Protein AF-A0A955QTG1-F1 (afdb_monomer)

Nearest PDB structures (foldseek):
  4x8p-assembly1_A  TM=8.724E-01  e=1.627E-12  Homo sapiens
  5f6l-assembly1_B  TM=7.809E-01  e=1.839E-12  Homo sapiens
  5f6k-assembly1_A  TM=7.771E-01  e=2.078E-12  Homo sapiens
  6kim-assembly1_A  TM=7.416E-01  e=1.559E-11  Plutella xylostella
  8x7s-assembly1_B  TM=4.959E-01  e=1.107E-03  Thermosynechococcus vestitus BP-1

Foldseek 3Di:
DLPPAFAEEEEEEDEDDVLLCLLQQAALQLQLFCLHLVPRPNQVNYEYEYEYAPVSVVVLPPFLSSVLVCVRHHYDYDYADDDDPPDDPQLSRLVSVLVSVVVCLVSQHKYFYDYSQKHKARNQRVLQSVLSVVVFQWEWEAAFEFACVQLVVVQSVQCVVDGNHHSHHQLLRSLVSRLVGGALLRVQQELQALHHDLQNQKHWYAFPPNQWIKIQHLQIDGRIHRSNPFPDQDSVCSNPHHCSFCRCCVGPNQDPSYHYAQESNSIDMYGHDHNPPDDQVADPCRRPRAPCCNPVQLNLLSNLVSLLCNLPDPRGDPNSNVSSLGIHMRGNDDDDPVRVVVRNVVVNVSSVSSPDDDDPSSVVSVVVVVCLCPDPDPPSLVSQFDDLVPAPPFADWDKHKDPDDAPWKFKHFRFRKFQFFKAKKKKFFQQFAVVNVFFQQFKKWFKFARSDGRRDAAQCEQGGWTATQQQFTHHVNDTDGKAHHHHHHGWMKMWMAGLHQQFIWIDIPQGTIPNADVLVRGDGPDGDHHSIITGMMMGGQHPVGITTMIMGQQPVRDPYDDRPRHHGSRPRDDDDDDDDPPVPPPPPDD

Radius of gyration: 27.48 Å; Cα contacts (8 Å, |Δi|>4): 1247; chains: 1; bounding box: 79×74×67 Å

Sequence (590 aa):
MVNSQNGFYFTVVFWGQEHREYFLRLLVPSLLSPGNLPSLENASASRFLICTTTKDWNALQADLDFLALQRIIKPVFLEIPMPAHSDNKYLAMSAGHKLATEKVFTDRACGVFLTPDLVVADGGVCTLQELALAGKVVVLCAAMRYTYEGAVPEIEALRPDGPGKPLVLSPRRLANIALRHMHVESLRYDWDAPWFAEMPFSSFLRAQGNQGILIHNFNWAPVFVDYAKLSEHRVDTFEHSTMDADYIYQNFGDCQDIHVIQDSDQFLLISFTKKEDLPGHLDKMALQPSWEKSWPLIGYYWKLHKLRWLLTSGSIDPLKRKLFRLPVRLHCGEISESEWRLLEKRAATIVTKALSRLTLLEWLCTRIVRFVQSSTMWPFSQLNQVDSRGGPSEASNQEIMNQAGVGTYRIWVMSPLLTSGKWYWEVFSSNVGTANGMVADTVSVGVIAHDHSIRREIGCMKNGWGWRCDGYKMNRGRRTSYGSPVHAEDELIMIAVDLDSGALWFGRNGDWFESSDPMHGKDPAFKGLPSSLYPAVSSKHGGQGTANLHIRVTSDSWTYKPPHGFRSLTEVVPGREPSVPISQVSAKVG

pLDDT: mean 88.12, std 14.41, range [28.31, 98.81]

Solvent-accessible surface area (backbone atoms only — not comparable to full-atom values): 31193 Å² total; per-residue (Å²): 129,66,67,98,69,60,16,50,33,39,33,36,50,51,66,59,69,68,41,50,48,28,27,48,69,34,25,47,22,11,37,53,7,72,32,12,57,74,54,48,89,52,34,89,62,19,36,34,40,38,25,24,27,71,72,56,56,61,62,41,74,81,34,51,35,49,53,48,47,53,75,64,36,48,70,40,88,39,83,43,80,82,77,57,93,88,51,60,65,60,46,57,48,14,50,35,49,44,58,51,50,53,51,31,44,76,68,36,17,29,36,27,59,50,56,28,52,22,38,43,21,39,31,34,46,45,44,53,51,54,43,40,66,72,56,39,42,31,35,30,37,76,59,63,48,20,23,31,90,61,36,48,63,55,54,56,67,68,34,82,82,44,83,51,43,51,34,73,34,49,28,33,60,50,33,48,46,46,72,74,24,52,18,78,73,47,62,19,20,32,69,85,42,38,25,57,45,83,73,48,53,39,40,30,46,74,41,77,94,73,36,26,35,43,35,29,44,53,42,42,40,56,55,32,35,42,31,62,78,49,92,64,86,71,61,70,47,32,80,81,39,43,72,56,60,52,38,59,41,75,59,50,50,81,50,86,43,53,41,69,60,42,40,26,83,63,50,36,67,50,39,53,39,52,83,84,71,56,60,92,82,60,55,96,62,55,79,49,70,40,67,61,40,51,37,74,68,46,8,52,36,38,53,40,49,35,43,23,49,54,68,71,35,91,87,53,51,74,45,43,60,57,52,36,74,49,67,26,40,42,39,43,57,94,73,55,69,72,55,51,51,54,52,50,54,53,49,51,51,52,53,51,54,40,70,47,79,89,45,72,66,42,51,50,40,45,49,50,49,53,49,39,73,68,35,83,50,84,71,42,32,67,76,62,49,70,61,88,88,67,55,44,92,63,34,61,64,45,78,47,59,49,76,53,61,74,77,35,32,37,45,47,66,54,23,45,80,39,64,59,52,37,36,34,38,38,39,30,23,73,62,32,10,55,86,60,68,59,38,16,79,29,32,22,40,41,36,29,32,77,87,45,62,52,64,36,54,49,3,51,42,82,47,17,43,18,41,29,37,61,13,28,32,24,42,57,58,44,77,40,86,50,63,67,49,39,59,49,60,54,54,36,36,39,40,41,37,30,33,76,78,11,34,33,38,54,27,46,78,85,44,49,34,85,82,26,35,78,61,80,68,38,70,50,79,40,73,79,47,70,43,56,35,26,47,30,40,17,32,25,12,30,96,88,49,52,48,47,36,41,39,31,29,44,76,90,65,53,89,60,85,67,50,76,83,43,37,37,51,60,71,69,79,82,78,82,79,80,80,77,63,81,89,69,66,88,81,80,81,128

Mean predicted aligned error: 14.72 Å

Secondary structure (DSSP, 8-state):
---TTPPEEEEEE--HHHHHHHIIIIIHHHHTSTTSGGG-TTTTT-EEEEEE-HHHHHHHTT-HHHHHHHTTSEEEEEE-PPPPTTS-HHHHHHHHHHHHHHHHHHTTPEEEEE-TTEEEPTTHHHHHHHHHHTT-SEEEEE--EEEHHHHHHHHHHT-TT-TTS-----HHHHHHHHHHSB-HHHHTTBTTSS---SS-SEEEEEPGGGSEEEEEES-EEEEEEEGGG-SS---THHHHS-TTTTHHHHHHTT-TTEEE--BTTT--EEEEE-TT---TT--TTTT---HHHHSHHHHHHHHHHHHHHHHHSTTS-HHHHHHTTS-EEEESS---HHHHHHHHHHHHHHHHHHHSPPPHHHHHHHHHHHHHHH--STTGGGGGSPPTT-S-SS---EEEE--S-TT-EEEEE-SSPB-SSEEEEEEEETT-SGGGSSSGGGEEEEEE-TTS-TTS-TTSSTTEEEEETTTEEEETTEEEE-S----STTPPEEEEEETTTTEEEEEETTEEGGG-BTTTTBS-SEES--S-BEEEEEEE-BTTB--EEEEE-STTT-SSPPPTT-B-TT-----S-PPPPGGGSTTS--

Structure (mmCIF, N/CA/C/O backbone):
data_AF-A0A955QTG1-F1
#
_entry.id   AF-A0A955QTG1-F1
#
loop_
_atom_site.group_PDB
_atom_site.id
_atom_site.type_symbol
_atom_site.label_atom_id
_atom_site.label_alt_id
_atom_site.label_comp_id
_atom_site.label_asym_id
_atom_site.label_entity_id
_atom_site.label_seq_id
_atom_site.pdbx_PDB_ins_code
_atom_site.Cartn_x
_atom_site.Cartn_y
_atom_site.Cartn_z
_atom_site.occupancy
_atom_site.B_iso_or_equiv
_atom_site.auth_seq_id
_atom_site.auth_comp_id
_atom_site.auth_asym_id
_atom_site.auth_atom_id
_atom_site.pdbx_PDB_model_num
ATOM 1 N N . MET A 1 1 ? -31.455 -5.105 16.614 1.00 32.28 1 MET A N 1
ATOM 2 C CA . MET A 1 1 ? -30.823 -4.027 17.398 1.00 32.28 1 MET A CA 1
ATOM 3 C C . MET A 1 1 ? -29.364 -4.402 17.565 1.00 32.28 1 MET A C 1
ATOM 5 O O . MET A 1 1 ? -29.102 -5.470 18.105 1.00 32.28 1 MET A O 1
ATOM 9 N N . VAL A 1 2 ? -28.433 -3.630 16.999 1.00 37.25 2 VAL A N 1
ATOM 10 C CA . VAL A 1 2 ? -27.012 -3.778 17.344 1.00 37.25 2 VAL A CA 1
ATOM 11 C C . VAL A 1 2 ? -26.909 -3.441 18.820 1.00 37.25 2 VAL A C 1
ATOM 13 O O . VAL A 1 2 ? -27.409 -2.404 19.249 1.00 37.25 2 VAL A O 1
ATOM 16 N N . ASN A 1 3 ? -26.386 -4.372 19.608 1.00 43.88 3 ASN A N 1
ATOM 17 C CA . ASN A 1 3 ? -26.284 -4.180 21.040 1.00 43.88 3 ASN A CA 1
ATOM 18 C C . ASN A 1 3 ? -25.216 -3.108 21.258 1.00 43.88 3 ASN A C 1
ATOM 20 O O . ASN A 1 3 ? -24.048 -3.339 20.951 1.00 43.88 3 ASN A O 1
ATOM 24 N N . SER A 1 4 ? -25.600 -1.957 21.800 1.00 45.69 4 SER A N 1
ATOM 25 C CA . SER A 1 4 ? -24.709 -0.870 22.222 1.00 45.69 4 SER A CA 1
ATOM 26 C C . SER A 1 4 ? -23.786 -1.272 23.390 1.00 45.69 4 SER A C 1
ATOM 28 O O . SER A 1 4 ? -23.405 -0.427 24.189 1.00 45.69 4 SER A O 1
ATOM 30 N N . GLN A 1 5 ? -23.470 -2.564 23.536 1.00 58.06 5 GLN A N 1
ATOM 31 C CA . GLN A 1 5 ? -22.731 -3.160 24.649 1.00 58.06 5 GLN A CA 1
ATOM 32 C C . GLN A 1 5 ? -21.438 -3.876 24.230 1.00 58.06 5 GLN A C 1
ATOM 34 O O . GLN A 1 5 ? -20.617 -4.161 25.100 1.00 58.06 5 GLN A O 1
ATOM 39 N N . ASN A 1 6 ? -21.224 -4.177 22.943 1.00 82.25 6 ASN A N 1
ATOM 40 C CA . ASN A 1 6 ? -20.000 -4.870 22.531 1.00 82.25 6 ASN A CA 1
ATOM 41 C C . ASN A 1 6 ? -18.815 -3.892 22.552 1.00 82.25 6 ASN A C 1
ATOM 43 O O . ASN A 1 6 ? -18.874 -2.813 21.961 1.00 82.25 6 ASN A O 1
ATOM 47 N N . GLY A 1 7 ? -17.743 -4.257 23.259 1.00 94.25 7 GLY A N 1
ATOM 48 C CA . GLY A 1 7 ? -16.534 -3.440 23.355 1.00 94.25 7 GLY A CA 1
ATOM 49 C C . GLY A 1 7 ? -15.761 -3.380 22.035 1.00 94.25 7 GLY A C 1
ATOM 50 O O . GLY A 1 7 ? -15.761 -4.343 21.268 1.00 94.25 7 GLY A O 1
ATOM 51 N N . PHE A 1 8 ? -15.064 -2.269 21.791 1.00 97.69 8 PHE A N 1
ATOM 52 C CA . PHE A 1 8 ? -14.148 -2.108 20.660 1.00 97.69 8 PHE A CA 1
ATOM 53 C C . PHE A 1 8 ? -12.742 -2.542 21.069 1.00 97.69 8 PHE A C 1
ATOM 55 O O . PHE A 1 8 ? -12.195 -2.094 22.078 1.00 97.69 8 PHE A O 1
ATOM 62 N N . TYR A 1 9 ? -12.168 -3.471 20.320 1.00 98.44 9 TYR A N 1
ATOM 63 C CA . TYR A 1 9 ? -10.853 -4.039 20.556 1.00 98.44 9 TYR A CA 1
ATOM 64 C C . TYR A 1 9 ? -9.922 -3.510 19.474 1.00 98.44 9 TYR A C 1
ATOM 66 O O . TYR A 1 9 ? -9.916 -4.001 18.347 1.00 98.44 9 TYR A O 1
ATOM 74 N N . PHE A 1 10 ? -9.157 -2.482 19.826 1.00 98.56 10 PHE A N 1
ATOM 75 C CA . PHE A 1 10 ? -8.132 -1.902 18.965 1.00 98.56 10 PHE A CA 1
ATOM 76 C C . PHE A 1 10 ? -6.914 -2.809 19.003 1.00 98.56 10 PHE A C 1
ATOM 78 O O . PHE A 1 10 ? -6.398 -3.083 20.082 1.00 98.56 10 PHE A O 1
ATOM 85 N N . THR A 1 11 ? -6.473 -3.307 17.857 1.00 98.38 11 THR A N 1
ATOM 86 C CA . THR A 1 11 ? -5.408 -4.307 17.785 1.00 98.38 11 THR A CA 1
ATOM 87 C C . THR A 1 11 ? -4.216 -3.752 17.032 1.00 98.38 11 THR A C 1
ATOM 89 O O . THR A 1 11 ? -4.387 -3.230 15.930 1.00 98.38 11 THR A O 1
ATOM 92 N N . VAL A 1 12 ? -3.019 -3.931 17.583 1.00 98.31 12 VAL A N 1
ATOM 93 C CA . VAL A 1 12 ? -1.758 -3.641 16.895 1.00 98.31 12 VAL A CA 1
ATOM 94 C C . VAL A 1 12 ? -0.793 -4.809 17.065 1.00 98.31 12 VAL A C 1
ATOM 96 O O . VAL A 1 12 ? -0.736 -5.425 18.133 1.00 98.31 12 VAL A O 1
ATOM 99 N N . VAL A 1 13 ? -0.031 -5.107 16.015 1.00 98.19 13 VAL A N 1
ATOM 100 C CA . VAL A 1 13 ? 1.033 -6.117 16.023 1.00 98.19 13 VAL A CA 1
ATOM 101 C C . VAL A 1 13 ? 2.349 -5.440 15.670 1.00 98.19 13 VAL A C 1
ATOM 103 O O . VAL A 1 13 ? 2.436 -4.786 14.633 1.00 98.19 13 VAL A O 1
ATOM 106 N N . PHE A 1 14 ? 3.370 -5.585 16.515 1.00 97.50 14 PHE A N 1
ATOM 107 C CA . PHE A 1 14 ? 4.702 -5.058 16.222 1.00 97.50 14 PHE A CA 1
ATOM 108 C C . PHE A 1 14 ? 5.804 -5.707 17.062 1.00 97.50 14 PHE A C 1
ATOM 110 O O . PHE A 1 14 ? 5.562 -6.211 18.158 1.00 97.50 14 PHE A O 1
ATOM 117 N N . TRP A 1 15 ? 7.043 -5.604 16.584 1.00 96.75 15 TRP A N 1
ATOM 118 C CA . TRP A 1 15 ? 8.245 -5.981 17.324 1.00 96.75 15 TRP A CA 1
ATOM 119 C C . TRP A 1 15 ? 9.416 -5.068 16.955 1.00 96.75 15 TRP A C 1
ATOM 121 O O . TRP A 1 15 ? 9.510 -4.548 15.837 1.00 96.75 15 TRP A O 1
ATOM 131 N N . GLY A 1 16 ? 10.332 -4.899 17.904 1.00 96.00 16 GLY A N 1
ATOM 132 C CA . GLY A 1 16 ? 11.529 -4.091 17.730 1.00 96.00 16 GLY A CA 1
ATOM 133 C C . GLY A 1 16 ? 11.314 -2.607 18.023 1.00 96.00 16 GLY A C 1
ATOM 134 O O . GLY A 1 16 ? 10.204 -2.073 17.995 1.00 96.00 16 GLY A O 1
ATOM 135 N N . GLN A 1 17 ? 12.430 -1.932 18.303 1.00 95.94 17 GLN A N 1
ATOM 136 C CA . GLN A 1 17 ? 12.439 -0.533 18.725 1.00 95.94 17 GLN A CA 1
ATOM 137 C C . GLN A 1 17 ? 11.809 0.404 17.691 1.00 95.94 17 GLN A C 1
ATOM 139 O O . GLN A 1 17 ?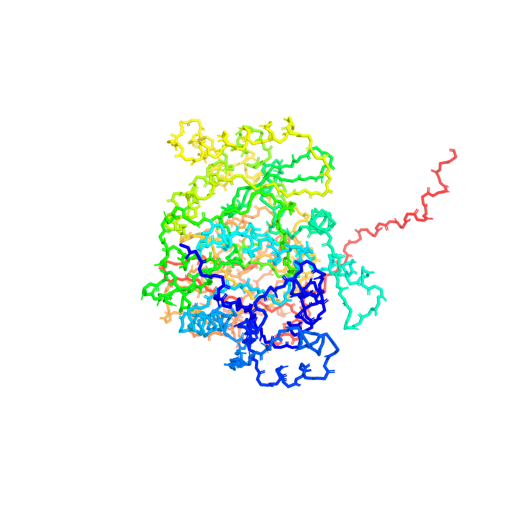 11.040 1.274 18.076 1.00 95.94 17 GLN A O 1
ATOM 144 N N . GLU A 1 18 ? 12.099 0.208 16.408 1.00 93.94 18 GLU A N 1
ATOM 145 C CA . GLU A 1 18 ? 11.588 1.058 15.330 1.00 93.94 18 GLU A CA 1
ATOM 146 C C . GLU A 1 18 ? 10.053 1.077 15.286 1.00 93.94 18 GLU A C 1
ATOM 148 O O . GLU A 1 18 ? 9.435 2.132 15.407 1.00 93.94 18 GLU A O 1
ATOM 153 N N . HIS A 1 19 ? 9.414 -0.093 15.217 1.00 95.94 19 HIS A N 1
ATOM 154 C CA . HIS A 1 19 ? 7.954 -0.165 15.194 1.00 95.94 19 HIS A CA 1
ATOM 155 C C . HIS A 1 19 ? 7.325 0.261 16.528 1.00 95.94 19 HIS A C 1
ATOM 157 O O . HIS A 1 19 ? 6.231 0.823 16.538 1.00 95.94 19 HIS A O 1
ATOM 163 N N . ARG A 1 20 ? 8.015 0.051 17.660 1.00 97.69 20 ARG A N 1
ATOM 164 C CA . ARG A 1 20 ? 7.587 0.609 18.951 1.00 97.69 20 ARG A CA 1
ATOM 165 C C . ARG A 1 20 ? 7.578 2.140 18.918 1.00 97.69 20 ARG A C 1
ATOM 167 O O . ARG A 1 20 ? 6.653 2.748 19.447 1.00 97.69 20 ARG A O 1
ATOM 174 N N . GLU A 1 21 ? 8.579 2.767 18.307 1.00 95.88 21 GLU A N 1
ATOM 175 C CA . GLU A 1 21 ? 8.632 4.224 18.157 1.00 95.88 21 GLU A CA 1
ATOM 176 C C . GLU A 1 21 ? 7.513 4.734 17.247 1.00 95.88 21 GLU A C 1
ATOM 178 O O . GLU A 1 21 ? 6.861 5.713 17.602 1.00 95.88 21 GLU A O 1
ATOM 183 N N . TYR A 1 22 ? 7.207 4.042 16.147 1.00 96.50 22 TYR A N 1
ATOM 184 C CA . TYR A 1 22 ? 6.050 4.379 15.310 1.00 96.50 22 TYR A CA 1
ATOM 185 C C . TYR A 1 22 ? 4.738 4.313 16.093 1.00 96.50 22 TYR A C 1
ATOM 187 O O . TYR A 1 22 ? 3.963 5.271 16.088 1.00 96.50 22 TYR A O 1
ATOM 195 N N . PHE A 1 23 ? 4.532 3.231 16.850 1.00 98.06 23 PHE A N 1
ATOM 196 C CA . PHE A 1 23 ? 3.359 3.071 17.703 1.00 98.06 23 PHE A CA 1
ATOM 197 C C . PHE A 1 23 ? 3.193 4.249 18.678 1.00 98.06 23 PHE A C 1
ATOM 199 O O . PHE A 1 23 ? 2.110 4.826 18.774 1.00 98.06 23 PHE A O 1
ATOM 206 N N . LEU A 1 24 ? 4.271 4.628 19.370 1.00 97.06 24 LEU A N 1
ATOM 207 C CA . LEU A 1 24 ? 4.259 5.678 20.390 1.00 97.06 24 LEU A CA 1
ATOM 208 C C . LEU A 1 24 ? 4.170 7.096 19.815 1.00 97.06 24 LEU A C 1
ATOM 210 O O . LEU A 1 24 ? 3.562 7.959 20.439 1.00 97.06 24 LEU A O 1
ATOM 214 N N . ARG A 1 25 ? 4.771 7.358 18.649 1.00 93.75 25 ARG A N 1
ATOM 215 C CA . ARG A 1 25 ? 4.891 8.718 18.091 1.00 93.75 25 ARG A CA 1
ATOM 216 C C . ARG A 1 25 ? 3.849 9.054 17.032 1.00 93.75 25 ARG A C 1
ATOM 218 O O . ARG A 1 25 ? 3.550 10.231 16.849 1.00 93.75 25 ARG A O 1
ATOM 225 N N . LEU A 1 26 ? 3.287 8.048 16.365 1.00 95.94 26 LEU A N 1
ATOM 226 C CA . LEU A 1 26 ? 2.335 8.221 15.265 1.00 95.94 26 LEU A CA 1
ATOM 227 C C . LEU A 1 26 ? 0.950 7.717 15.657 1.00 95.94 26 LEU A C 1
ATOM 229 O O . LEU A 1 26 ? 0.013 8.514 15.775 1.00 95.94 26 LEU A O 1
ATOM 233 N N . LEU A 1 27 ? 0.831 6.412 15.926 1.00 98.12 27 LEU A N 1
ATOM 234 C CA . LEU A 1 27 ? -0.473 5.795 16.138 1.00 98.12 27 LEU A CA 1
ATOM 235 C C . LEU A 1 27 ? -1.142 6.319 17.406 1.00 98.12 27 LEU A C 1
ATOM 237 O O . LEU A 1 27 ? -2.229 6.896 17.331 1.00 98.12 27 LEU A O 1
ATOM 241 N N . VAL A 1 28 ? -0.499 6.135 18.563 1.00 98.19 28 VAL A N 1
ATOM 242 C CA . VAL A 1 28 ? -1.081 6.509 19.857 1.00 98.19 28 VAL A CA 1
ATOM 243 C C . VAL A 1 28 ? -1.469 7.990 19.886 1.00 98.19 28 VAL A C 1
ATOM 245 O O . VAL A 1 28 ? -2.637 8.265 20.155 1.00 98.19 28 VAL A O 1
ATOM 248 N N . PRO A 1 29 ? -0.598 8.952 19.527 1.00 97.75 29 PRO A N 1
ATOM 249 C CA . PRO A 1 29 ? -0.954 10.366 19.565 1.00 97.75 29 PRO A CA 1
ATOM 250 C C . PRO A 1 29 ? -2.137 10.712 18.664 1.00 97.75 29 PRO A C 1
ATOM 252 O O . PRO A 1 29 ? -2.975 11.521 19.061 1.00 97.75 29 PRO A O 1
ATOM 255 N N . SER A 1 30 ? -2.245 10.091 17.484 1.00 98.12 30 SER A N 1
ATOM 256 C CA . SER A 1 30 ? -3.386 10.316 16.587 1.00 98.12 30 SER A CA 1
ATOM 257 C C . SER A 1 30 ? -4.702 9.809 17.191 1.00 98.12 30 SER A C 1
ATOM 259 O O . SER A 1 30 ? -5.728 10.494 17.136 1.00 98.12 30 SER A O 1
ATOM 261 N N . LEU A 1 31 ? -4.662 8.662 17.875 1.00 98.31 31 LEU A N 1
ATOM 262 C CA . LEU A 1 31 ? -5.808 8.076 18.570 1.00 98.31 31 LEU A CA 1
ATOM 263 C C . LEU A 1 31 ? -6.207 8.826 19.848 1.00 98.31 31 LEU A C 1
ATOM 265 O O . LEU A 1 31 ? -7.348 8.697 20.287 1.00 98.31 31 LEU A O 1
ATOM 269 N N . LEU A 1 32 ? -5.307 9.621 20.432 1.00 97.69 32 LEU A N 1
ATOM 270 C CA . LEU A 1 32 ? -5.613 10.503 21.564 1.00 97.69 32 LEU A CA 1
ATOM 271 C C . LEU A 1 32 ? -6.411 11.756 21.156 1.00 97.69 32 LEU A C 1
ATOM 273 O O . LEU A 1 32 ? -6.831 12.509 22.035 1.00 97.69 32 LEU A O 1
ATOM 277 N N . SER A 1 33 ? -6.614 12.006 19.857 1.00 97.38 33 SER A N 1
ATOM 278 C CA . SER A 1 33 ? -7.404 13.149 19.376 1.00 97.38 33 SER A CA 1
ATOM 279 C C . SER A 1 33 ? -8.856 13.100 19.871 1.00 97.38 33 SER A C 1
ATOM 281 O O . SER A 1 33 ? -9.385 12.003 20.044 1.00 97.38 33 SER A O 1
ATOM 283 N N . PRO A 1 34 ? -9.528 14.246 20.098 1.00 97.75 34 PRO A N 1
ATOM 284 C CA . PRO A 1 34 ? -10.836 14.288 20.759 1.00 97.75 34 PRO A CA 1
ATOM 285 C C . PRO A 1 34 ? -11.931 13.416 20.128 1.00 97.75 34 PRO A C 1
ATOM 287 O O . PRO A 1 34 ? -12.727 12.838 20.861 1.00 97.75 34 PRO A O 1
ATOM 290 N N . GLY A 1 35 ? -11.968 13.295 18.799 1.00 98.00 35 GLY A N 1
ATOM 291 C CA . GLY A 1 35 ? -12.927 12.463 18.067 1.00 98.00 35 GLY A CA 1
ATOM 292 C C . GLY A 1 35 ? -12.515 10.992 17.919 1.00 98.00 35 GLY A C 1
ATOM 293 O O . GLY A 1 35 ? -13.170 10.251 17.183 1.00 98.00 35 GLY A O 1
ATOM 294 N N . ASN A 1 36 ? -11.421 10.574 18.566 1.00 98.38 36 ASN A N 1
ATOM 295 C CA . ASN A 1 36 ? -10.899 9.210 18.527 1.00 98.38 36 ASN A CA 1
ATOM 296 C C . ASN A 1 36 ? -11.153 8.447 19.844 1.00 98.38 36 ASN A C 1
ATOM 298 O O . ASN A 1 36 ? -12.294 8.312 20.264 1.00 98.38 36 ASN A O 1
ATOM 302 N N . LEU A 1 37 ? -10.137 7.898 20.517 1.00 97.94 37 LEU A N 1
ATOM 303 C CA . LEU A 1 37 ? -10.363 7.120 21.747 1.00 97.94 37 LEU A CA 1
ATOM 304 C C . LEU A 1 37 ? -11.088 7.897 22.864 1.00 97.94 37 LEU A C 1
ATOM 306 O O . LEU A 1 37 ? -11.903 7.281 23.548 1.00 97.94 37 LEU A O 1
ATOM 310 N N . PRO A 1 38 ? -10.857 9.211 23.069 1.00 97.81 38 PRO A N 1
ATOM 311 C CA . PRO A 1 38 ? -11.630 9.999 24.027 1.00 97.81 38 PRO A CA 1
ATOM 312 C C . PRO A 1 38 ? -13.146 10.030 23.774 1.00 97.81 38 PRO A C 1
ATOM 314 O O . PRO A 1 38 ? -13.893 10.238 24.726 1.00 97.81 38 PRO A O 1
ATOM 317 N N . SER A 1 39 ? -13.609 9.830 22.534 1.00 97.12 39 SER A N 1
ATOM 318 C CA . SER A 1 39 ? -15.040 9.802 22.189 1.00 97.12 39 SER A CA 1
ATOM 319 C C . SER A 1 39 ? -15.665 8.404 22.268 1.00 97.12 39 SER A C 1
ATOM 321 O O . SER A 1 39 ? -16.834 8.225 21.924 1.00 97.12 39 SER A O 1
ATOM 323 N N . LEU A 1 40 ? -14.903 7.394 22.696 1.00 95.38 40 LEU A N 1
ATOM 324 C CA . LEU A 1 40 ? -15.363 6.012 22.777 1.00 95.38 40 LEU A CA 1
ATOM 325 C C . LEU A 1 40 ? -16.350 5.826 23.941 1.00 95.38 40 LEU A C 1
ATOM 327 O O . LEU A 1 40 ? -15.952 5.803 25.106 1.00 95.38 40 LEU A O 1
ATOM 331 N N . GLU A 1 41 ? -17.632 5.619 23.633 1.00 91.50 41 GLU A N 1
ATOM 332 C CA . GLU A 1 41 ? -18.703 5.551 24.642 1.00 91.50 41 GLU A CA 1
ATOM 333 C C . GLU A 1 41 ? -18.565 4.327 25.567 1.00 91.50 41 GLU A C 1
ATOM 335 O O . GLU A 1 41 ? -18.817 4.397 26.769 1.00 91.50 41 GLU A O 1
ATOM 340 N N . ASN A 1 42 ? -18.089 3.202 25.025 1.00 87.75 42 ASN A N 1
ATOM 341 C CA . ASN A 1 42 ? -17.974 1.921 25.730 1.00 87.75 42 ASN A CA 1
ATOM 342 C C . ASN A 1 42 ? -16.535 1.591 26.158 1.00 87.75 42 ASN A C 1
ATOM 344 O O . ASN A 1 42 ? -16.094 0.438 26.072 1.00 87.75 42 ASN A O 1
ATOM 348 N N . ALA A 1 43 ? -15.772 2.584 26.623 1.00 88.75 43 ALA A N 1
ATOM 349 C CA . ALA A 1 43 ? -14.364 2.413 27.000 1.00 88.75 43 ALA A CA 1
ATOM 350 C C . ALA A 1 43 ? -14.130 1.303 28.051 1.00 88.75 43 ALA A C 1
ATOM 352 O O . ALA A 1 43 ? -13.143 0.571 27.975 1.00 88.75 43 ALA A O 1
ATOM 353 N N . SER A 1 44 ? -15.063 1.101 28.990 1.00 90.88 44 SER A N 1
ATOM 354 C CA . SER A 1 44 ? -14.966 0.072 30.042 1.00 90.88 44 SER A CA 1
ATOM 355 C C . SER A 1 44 ? -15.044 -1.367 29.508 1.00 90.88 44 SER A C 1
ATOM 357 O O . SER A 1 44 ? -14.386 -2.267 30.046 1.00 90.88 44 SER A O 1
ATOM 359 N N . ALA A 1 45 ? -15.797 -1.592 28.428 1.00 94.38 45 ALA A N 1
ATOM 360 C CA . ALA A 1 45 ? -15.879 -2.869 27.719 1.00 94.38 45 ALA A CA 1
ATOM 361 C C . ALA A 1 45 ? -14.783 -3.017 26.650 1.00 94.38 45 ALA A C 1
ATOM 363 O O . ALA A 1 45 ? -14.464 -4.129 26.244 1.00 94.38 45 ALA A O 1
ATOM 364 N N . SER A 1 46 ? -14.183 -1.909 26.220 1.00 97.62 46 SER A N 1
ATOM 365 C CA . SER A 1 46 ? -13.205 -1.845 25.132 1.00 97.62 46 SER A CA 1
ATOM 366 C C . SER A 1 46 ? -11.779 -2.139 25.600 1.00 97.62 46 SER A C 1
ATOM 368 O O . SER A 1 46 ? -11.433 -1.958 26.771 1.00 97.62 46 SER A O 1
ATOM 370 N N . ARG A 1 47 ? -10.925 -2.623 24.697 1.00 98.31 47 ARG A N 1
ATOM 371 C CA . ARG A 1 47 ? -9.533 -2.998 24.998 1.00 98.31 47 ARG A CA 1
ATOM 372 C C . ARG A 1 47 ? -8.595 -2.514 23.904 1.00 98.31 47 ARG A C 1
ATOM 374 O O . ARG A 1 47 ? -8.988 -2.401 22.748 1.00 98.31 47 ARG A O 1
ATOM 381 N N . PHE A 1 48 ? -7.339 -2.292 24.268 1.00 98.69 48 PHE A N 1
ATOM 382 C CA . PHE A 1 48 ? -6.263 -2.095 23.304 1.00 98.69 48 PHE A CA 1
ATOM 383 C C . PHE A 1 48 ? -5.352 -3.326 23.322 1.00 98.69 48 PHE A C 1
ATOM 385 O O . PHE A 1 48 ? -4.521 -3.475 24.215 1.00 98.69 48 PHE A O 1
ATOM 392 N N . LEU A 1 49 ? -5.547 -4.251 22.388 1.00 98.81 49 LEU A N 1
ATOM 393 C CA . LEU A 1 49 ? -4.754 -5.470 22.272 1.00 98.81 49 LEU A CA 1
ATOM 394 C C . LEU A 1 49 ? -3.411 -5.153 21.603 1.00 98.81 49 LEU A C 1
ATOM 396 O O . LEU A 1 49 ? -3.366 -4.735 20.446 1.00 98.81 49 LEU A O 1
ATOM 400 N N . ILE A 1 50 ? -2.317 -5.372 22.325 1.00 98.75 50 ILE A N 1
ATOM 401 C CA . ILE A 1 50 ? -0.957 -5.122 21.846 1.00 98.75 50 ILE A CA 1
ATOM 402 C C . ILE A 1 50 ? -0.243 -6.462 21.729 1.00 98.75 50 ILE A C 1
ATOM 404 O O . ILE A 1 50 ? 0.157 -7.047 22.738 1.00 98.75 50 ILE A O 1
ATOM 408 N N . CYS A 1 51 ? -0.097 -6.936 20.492 1.00 98.62 51 CYS A N 1
ATOM 409 C CA . CYS A 1 51 ? 0.674 -8.130 20.172 1.00 98.62 51 CYS A CA 1
ATOM 410 C C . CYS A 1 51 ? 2.137 -7.739 19.974 1.00 98.62 51 CYS A C 1
ATOM 412 O O . CYS A 1 51 ? 2.487 -7.152 18.947 1.00 98.62 51 CYS A O 1
ATOM 414 N N . THR A 1 52 ? 2.982 -8.003 20.967 1.00 98.50 52 THR A N 1
ATOM 415 C CA . THR A 1 52 ? 4.384 -7.565 20.943 1.00 98.50 52 THR A CA 1
ATOM 416 C C . THR A 1 52 ? 5.292 -8.473 21.774 1.00 98.50 52 THR A C 1
ATOM 418 O O . THR A 1 52 ? 4.831 -9.441 22.375 1.00 98.50 52 THR A O 1
ATOM 421 N N . THR A 1 53 ? 6.595 -8.197 21.801 1.00 98.19 53 THR A N 1
ATOM 422 C CA . THR A 1 53 ? 7.542 -8.961 22.626 1.00 98.19 53 THR A CA 1
ATOM 423 C C . THR A 1 53 ? 7.495 -8.494 24.082 1.00 98.19 53 THR A C 1
ATOM 425 O O . THR A 1 53 ? 7.224 -7.324 24.355 1.00 98.19 53 THR A O 1
ATOM 428 N N . THR A 1 54 ? 7.854 -9.356 25.040 1.00 98.31 54 THR A N 1
ATOM 429 C CA . THR A 1 54 ? 7.989 -8.952 26.456 1.00 98.31 54 THR A CA 1
ATOM 430 C C . THR A 1 54 ? 8.959 -7.773 26.636 1.00 98.31 54 THR A C 1
ATOM 432 O O . THR A 1 54 ? 8.712 -6.867 27.434 1.00 98.31 54 THR A O 1
ATOM 435 N N . LYS A 1 55 ? 10.048 -7.732 25.855 1.00 97.81 55 LYS A N 1
ATOM 436 C CA . LYS A 1 55 ? 11.006 -6.615 25.861 1.00 97.81 55 LYS A CA 1
ATOM 437 C C . LYS A 1 55 ? 10.336 -5.304 25.452 1.00 97.81 55 LYS A C 1
ATOM 439 O O . LYS A 1 55 ? 10.520 -4.287 26.121 1.00 97.81 55 LYS A O 1
ATOM 444 N N . ASP A 1 56 ? 9.584 -5.323 24.357 1.00 98.19 56 ASP A N 1
ATOM 445 C CA . ASP A 1 56 ? 8.928 -4.126 23.847 1.00 98.19 56 ASP A CA 1
ATOM 446 C C . ASP A 1 56 ? 7.780 -3.681 24.755 1.00 98.19 56 ASP A C 1
ATOM 448 O O . ASP A 1 56 ? 7.703 -2.493 25.058 1.00 98.19 56 ASP A O 1
ATOM 452 N N . TRP A 1 57 ? 6.985 -4.617 25.282 1.00 98.50 57 TRP A N 1
ATOM 453 C CA . TRP A 1 57 ? 5.941 -4.348 26.273 1.00 98.50 57 TRP A CA 1
ATOM 454 C C . TRP A 1 57 ? 6.476 -3.638 27.520 1.00 98.50 57 TRP A C 1
ATOM 456 O O . TRP A 1 57 ? 5.906 -2.638 27.961 1.00 98.50 57 TRP A O 1
ATOM 466 N N . ASN A 1 58 ? 7.592 -4.119 28.074 1.00 98.38 58 ASN A N 1
ATOM 467 C CA . ASN A 1 58 ? 8.213 -3.509 29.249 1.00 98.38 58 ASN A CA 1
ATOM 468 C C . ASN A 1 58 ? 8.708 -2.086 28.960 1.00 98.38 58 ASN A C 1
ATOM 470 O O . ASN A 1 58 ? 8.585 -1.207 29.810 1.00 98.38 58 ASN A O 1
ATOM 474 N N . ALA A 1 59 ? 9.218 -1.837 27.751 1.00 97.69 59 ALA A N 1
ATOM 475 C CA . ALA A 1 59 ? 9.677 -0.511 27.347 1.00 97.69 59 ALA A CA 1
ATOM 476 C C . ALA A 1 59 ? 8.535 0.513 27.201 1.00 97.69 59 ALA A C 1
ATOM 478 O O . ALA A 1 59 ? 8.783 1.705 27.351 1.00 97.69 59 ALA A O 1
ATOM 479 N N . LEU A 1 60 ? 7.296 0.072 26.943 1.00 98.19 60 LEU A N 1
ATOM 480 C CA . LEU A 1 60 ? 6.136 0.968 26.862 1.00 98.19 60 LEU A CA 1
ATOM 481 C C . LEU A 1 60 ? 5.769 1.581 28.221 1.00 98.19 60 LEU A C 1
ATOM 483 O O . LEU A 1 60 ? 5.256 2.692 28.268 1.00 98.19 60 LEU A O 1
ATOM 487 N N . GLN A 1 61 ? 6.012 0.874 29.330 1.00 97.62 61 GLN A N 1
ATOM 488 C CA . GLN A 1 61 ? 5.393 1.192 30.628 1.00 97.62 61 GLN A CA 1
ATOM 489 C C . GLN A 1 61 ? 5.786 2.565 31.197 1.00 97.62 61 GLN A C 1
ATOM 491 O O . GLN A 1 61 ? 5.041 3.130 31.993 1.00 97.62 61 GLN A O 1
ATOM 496 N N . ALA A 1 62 ? 6.949 3.092 30.807 1.00 94.19 62 ALA A N 1
ATOM 497 C CA . ALA A 1 62 ? 7.444 4.395 31.251 1.00 94.19 62 ALA A CA 1
ATOM 498 C C . ALA A 1 62 ? 7.192 5.527 30.237 1.00 94.19 62 ALA A C 1
ATOM 500 O O . ALA A 1 62 ? 7.526 6.678 30.519 1.00 94.19 62 ALA A O 1
ATOM 501 N N . ASP A 1 63 ? 6.637 5.221 29.062 1.00 97.94 63 ASP A N 1
ATOM 502 C CA . ASP A 1 63 ? 6.454 6.198 27.994 1.00 97.94 63 ASP A CA 1
ATOM 503 C C . ASP A 1 63 ? 5.213 7.078 28.226 1.00 97.94 63 ASP A C 1
ATOM 505 O O . ASP A 1 63 ? 4.138 6.597 28.588 1.00 97.94 63 ASP A O 1
ATOM 509 N N . LEU A 1 64 ? 5.352 8.389 28.007 1.00 97.31 64 LEU A N 1
ATOM 510 C CA . LEU A 1 64 ? 4.288 9.362 28.269 1.00 97.31 64 LEU A CA 1
ATOM 511 C C . LEU A 1 64 ? 3.067 9.184 27.357 1.00 97.31 64 LEU A C 1
ATOM 513 O O . LEU A 1 64 ? 1.944 9.418 27.809 1.00 97.31 64 LEU A O 1
ATOM 517 N N . ASP A 1 65 ? 3.264 8.758 26.108 1.00 97.38 65 ASP A N 1
ATOM 518 C CA . ASP A 1 65 ? 2.174 8.489 25.172 1.00 97.38 65 ASP A CA 1
ATOM 519 C C . ASP A 1 65 ? 1.416 7.224 25.548 1.00 97.38 65 ASP A C 1
ATOM 521 O O . ASP A 1 65 ? 0.181 7.209 25.569 1.00 97.38 65 ASP A O 1
ATOM 525 N N . PHE A 1 66 ? 2.138 6.188 25.965 1.00 98.50 66 PHE A N 1
ATOM 526 C CA . PHE A 1 66 ? 1.507 4.972 26.461 1.00 98.50 66 PHE A CA 1
ATOM 527 C C . PHE A 1 66 ? 0.741 5.197 27.772 1.00 98.50 66 PHE A C 1
ATOM 529 O O . PHE A 1 66 ? -0.381 4.711 27.930 1.00 98.50 66 PHE A O 1
ATOM 536 N N . LEU A 1 67 ? 1.293 5.991 28.693 1.00 98.50 67 LEU A N 1
ATOM 537 C CA . LEU A 1 67 ? 0.603 6.387 29.923 1.00 98.50 67 LEU A CA 1
ATOM 538 C C . LEU A 1 67 ? -0.660 7.211 29.627 1.00 98.50 67 LEU A C 1
ATOM 540 O O . LEU A 1 67 ? -1.661 7.074 30.332 1.00 98.50 67 LEU A O 1
ATOM 544 N N . ALA A 1 68 ? -0.644 8.059 28.594 1.00 97.94 68 ALA A N 1
ATOM 545 C CA . ALA A 1 68 ? -1.830 8.790 28.153 1.00 97.94 68 ALA A CA 1
ATOM 546 C C . ALA A 1 68 ? -2.901 7.846 27.580 1.00 97.94 68 ALA A C 1
ATOM 548 O O . ALA A 1 68 ? -4.071 7.970 27.945 1.00 97.94 68 ALA A O 1
ATOM 549 N N . LEU A 1 69 ? -2.505 6.857 26.772 1.00 98.31 69 LEU A N 1
ATOM 550 C CA . LEU A 1 69 ? -3.397 5.811 26.262 1.00 98.31 69 LEU A CA 1
ATOM 551 C C . LEU A 1 69 ? -4.075 5.029 27.401 1.00 98.31 69 LEU A C 1
ATOM 553 O O . LEU A 1 69 ? -5.296 4.868 27.402 1.00 98.31 69 LEU A O 1
ATOM 557 N N . GLN A 1 70 ? -3.293 4.594 28.396 1.00 98.00 70 GLN A N 1
ATOM 558 C CA . GLN A 1 70 ? -3.761 3.813 29.550 1.00 98.00 70 GLN A CA 1
ATOM 559 C C . GLN A 1 70 ? -4.835 4.517 30.385 1.00 98.00 70 GLN A C 1
ATOM 561 O O . GLN A 1 70 ? -5.654 3.851 31.018 1.00 98.00 70 GLN A O 1
ATOM 566 N N . ARG A 1 71 ? -4.842 5.854 30.400 1.00 97.12 71 ARG A N 1
ATOM 567 C CA . ARG A 1 71 ? -5.866 6.638 31.107 1.00 97.12 71 ARG A CA 1
ATOM 568 C C . ARG A 1 71 ? -7.236 6.572 30.433 1.00 97.12 71 ARG A C 1
ATOM 570 O O . ARG A 1 71 ? -8.227 6.849 31.099 1.00 97.12 71 ARG A O 1
ATOM 577 N N . ILE A 1 72 ? -7.291 6.238 29.142 1.00 97.50 72 ILE A N 1
ATOM 578 C CA . ILE A 1 72 ? -8.523 6.237 28.341 1.00 97.50 72 ILE A CA 1
ATOM 579 C C . ILE A 1 72 ? -9.028 4.813 28.117 1.00 97.50 72 ILE A C 1
ATOM 581 O O . ILE A 1 72 ? -10.214 4.538 28.283 1.00 97.50 72 ILE A O 1
ATOM 585 N N . ILE A 1 73 ? -8.136 3.893 27.749 1.00 98.00 73 ILE A N 1
ATOM 586 C CA . ILE A 1 73 ? -8.493 2.518 27.395 1.00 98.00 73 ILE A CA 1
ATOM 587 C C . ILE A 1 73 ? -7.496 1.536 27.998 1.00 98.00 73 ILE A C 1
ATOM 589 O O . ILE A 1 73 ? -6.298 1.797 28.037 1.00 98.00 73 ILE A O 1
ATOM 593 N N . LYS A 1 74 ? -7.988 0.378 28.456 1.00 98.06 74 LYS A N 1
ATOM 594 C CA . LYS A 1 74 ? -7.154 -0.666 29.064 1.00 98.06 74 LYS A CA 1
ATOM 595 C C . LYS A 1 74 ? -6.325 -1.396 27.995 1.00 98.06 74 LYS A C 1
ATOM 597 O O . LYS A 1 74 ? -6.923 -2.126 27.193 1.00 98.06 74 LYS A O 1
ATOM 602 N N . PRO A 1 75 ? -4.981 -1.309 28.012 1.00 98.38 75 PRO A N 1
ATOM 603 C CA . PRO A 1 75 ? -4.151 -2.121 27.140 1.00 98.38 75 PRO A CA 1
ATOM 604 C C . PRO A 1 75 ? -4.069 -3.557 27.660 1.00 98.38 75 PRO A C 1
ATOM 606 O O . PRO A 1 75 ? -4.099 -3.806 28.868 1.00 98.38 75 PRO A O 1
ATOM 609 N N . VAL A 1 76 ? -3.964 -4.507 26.739 1.00 98.56 76 VAL A N 1
ATOM 610 C CA . VAL A 1 76 ? -3.822 -5.939 27.009 1.00 98.56 76 VAL A CA 1
ATOM 611 C C . VAL A 1 76 ? -2.610 -6.436 26.243 1.00 98.56 76 VAL A C 1
ATOM 613 O O . VAL A 1 76 ? -2.553 -6.312 25.021 1.00 98.56 76 VAL A O 1
ATOM 616 N N . PHE A 1 77 ? -1.655 -7.001 26.970 1.00 98.62 77 PHE A N 1
ATOM 617 C CA . PHE A 1 77 ? -0.477 -7.617 26.384 1.00 98.62 77 PHE A CA 1
ATOM 618 C C . PHE A 1 77 ? -0.817 -9.000 25.833 1.00 98.62 77 PHE A C 1
ATOM 620 O O . PHE A 1 77 ? -1.341 -9.843 26.562 1.00 98.62 77 PHE A O 1
ATOM 627 N N . LEU A 1 78 ? -0.507 -9.221 24.559 1.00 98.38 78 LEU A N 1
ATOM 628 C CA . LEU A 1 78 ? -0.510 -10.530 23.922 1.00 98.38 78 LEU A CA 1
ATOM 629 C C . LEU A 1 78 ? 0.924 -10.805 23.465 1.00 98.38 78 LEU A C 1
ATOM 631 O O . LEU A 1 78 ? 1.448 -10.124 22.585 1.00 98.38 78 LEU A O 1
ATOM 635 N N . GLU A 1 79 ? 1.595 -11.749 24.113 1.00 97.94 79 GLU A N 1
ATOM 636 C CA . GLU A 1 79 ? 2.997 -12.017 23.808 1.00 97.94 79 GLU A CA 1
ATOM 637 C C . GLU A 1 79 ? 3.140 -12.708 22.448 1.00 97.94 79 GLU A C 1
ATOM 639 O O . GLU A 1 79 ? 2.465 -13.699 22.167 1.00 97.94 79 GLU A O 1
ATOM 644 N N . ILE A 1 80 ? 4.053 -12.196 21.623 1.00 96.56 80 ILE A N 1
ATOM 645 C CA . ILE A 1 80 ? 4.543 -12.865 20.416 1.00 96.56 80 ILE A CA 1
ATOM 646 C C . ILE A 1 80 ? 6.060 -13.058 20.506 1.00 96.56 80 ILE A C 1
ATOM 648 O O . ILE A 1 80 ? 6.754 -12.229 21.111 1.00 96.56 80 ILE A O 1
ATOM 652 N N . PRO A 1 81 ? 6.605 -14.130 19.905 1.00 93.69 81 PRO A N 1
ATOM 653 C CA . PRO A 1 81 ? 8.046 -14.320 19.852 1.00 93.69 81 PRO A CA 1
ATOM 654 C C . PRO A 1 81 ? 8.703 -13.243 18.982 1.00 93.69 81 PRO A C 1
ATOM 656 O O . PRO A 1 81 ? 8.101 -12.733 18.037 1.00 93.69 81 PRO A O 1
ATOM 659 N N . MET A 1 82 ? 9.965 -12.926 19.280 1.00 93.50 82 MET A N 1
ATOM 660 C CA . MET A 1 82 ? 10.793 -12.121 18.383 1.00 93.50 82 MET A CA 1
ATOM 661 C C . MET A 1 82 ? 11.069 -12.935 17.107 1.00 93.50 82 MET A C 1
ATOM 663 O O . MET A 1 82 ? 11.671 -14.005 17.225 1.00 93.50 82 MET A O 1
ATOM 667 N N . PRO A 1 83 ? 10.672 -12.460 15.913 1.00 90.19 83 PRO A N 1
ATOM 668 C CA . PRO A 1 83 ? 10.939 -13.182 14.672 1.00 90.19 83 PRO A CA 1
ATOM 669 C C . PRO A 1 83 ? 12.438 -13.237 14.372 1.00 90.19 83 PRO A C 1
ATOM 671 O O . PRO A 1 83 ? 13.165 -12.268 14.620 1.00 90.19 83 PRO A O 1
ATOM 674 N N . ALA A 1 84 ? 12.903 -14.353 13.815 1.00 86.31 84 ALA A N 1
ATOM 675 C CA . ALA A 1 84 ? 14.260 -14.461 13.302 1.00 86.31 84 ALA A CA 1
ATOM 676 C C . ALA A 1 84 ? 14.413 -13.627 12.020 1.00 86.31 84 ALA A C 1
ATOM 678 O O . ALA A 1 84 ? 13.454 -13.393 11.287 1.00 86.31 84 ALA A O 1
ATOM 679 N N . HIS A 1 85 ? 15.640 -13.206 11.702 1.00 79.56 85 HIS A N 1
ATOM 680 C CA . HIS A 1 85 ? 15.908 -12.435 10.479 1.00 79.56 85 HIS A CA 1
ATOM 681 C C . HIS A 1 85 ? 15.542 -13.184 9.186 1.00 79.56 85 HIS A C 1
ATOM 683 O O . HIS A 1 85 ? 15.223 -12.544 8.189 1.00 79.56 85 HIS A O 1
ATOM 689 N N . SER A 1 86 ? 15.578 -14.518 9.208 1.00 82.00 86 SER A N 1
ATOM 690 C CA . SER A 1 86 ? 15.183 -15.388 8.096 1.00 82.00 86 SER A CA 1
ATOM 691 C C . SER A 1 86 ? 13.669 -15.550 7.942 1.00 82.00 86 SER A C 1
ATOM 693 O O . SER A 1 86 ? 13.218 -16.073 6.924 1.00 82.00 86 SER A O 1
ATOM 695 N N . ASP A 1 87 ? 12.880 -15.160 8.945 1.00 81.44 87 ASP A N 1
ATOM 696 C CA . ASP A 1 87 ? 11.440 -15.384 8.927 1.00 81.44 87 ASP A CA 1
ATOM 697 C C . ASP A 1 87 ? 10.753 -14.431 7.947 1.00 81.44 87 ASP A C 1
ATOM 699 O O . ASP A 1 87 ? 11.108 -13.257 7.798 1.00 81.44 87 ASP A O 1
ATOM 703 N N . ASN A 1 88 ? 9.686 -14.910 7.306 1.00 87.50 88 ASN A N 1
ATOM 704 C CA . ASN A 1 88 ? 8.832 -14.027 6.528 1.00 87.50 88 ASN A CA 1
ATOM 705 C C . ASN A 1 88 ? 8.100 -13.063 7.476 1.00 87.50 88 ASN A C 1
ATOM 707 O O . ASN A 1 88 ? 7.145 -13.447 8.158 1.00 87.50 88 ASN A O 1
ATOM 711 N N . LYS A 1 89 ? 8.510 -11.790 7.467 1.00 86.88 89 LYS A N 1
ATOM 712 C CA . LYS A 1 89 ? 7.935 -10.738 8.321 1.00 86.88 89 LYS A CA 1
ATOM 713 C C . LYS A 1 89 ? 6.407 -10.635 8.239 1.00 86.88 89 LYS A C 1
ATOM 715 O O . LYS A 1 89 ? 5.763 -10.342 9.241 1.00 86.88 89 LYS A O 1
ATOM 720 N N . TYR A 1 90 ? 5.804 -10.908 7.080 1.00 87.75 90 TYR A N 1
ATOM 721 C CA . TYR A 1 90 ? 4.350 -10.849 6.916 1.00 87.75 90 TYR A CA 1
ATOM 722 C C . TYR A 1 90 ? 3.636 -12.011 7.612 1.00 87.75 90 TYR A C 1
ATOM 724 O O . TYR A 1 90 ? 2.554 -11.811 8.163 1.00 87.75 90 TYR A O 1
ATOM 732 N N . LEU A 1 91 ? 4.238 -13.202 7.637 1.00 89.94 91 LEU A N 1
ATOM 733 C CA . LEU A 1 91 ? 3.689 -14.350 8.365 1.00 89.94 91 LEU A CA 1
ATOM 734 C C . LEU A 1 91 ? 3.870 -14.186 9.876 1.00 89.94 91 LEU A C 1
ATOM 736 O O . LEU A 1 91 ? 2.939 -14.456 10.628 1.00 89.94 91 LEU A O 1
ATOM 740 N N . ALA A 1 92 ? 5.005 -13.638 10.319 1.00 91.00 92 ALA A N 1
ATOM 741 C CA . ALA A 1 92 ? 5.203 -13.282 11.724 1.00 91.00 92 ALA A CA 1
ATOM 742 C C . ALA A 1 92 ? 4.148 -12.271 12.217 1.00 91.00 92 ALA A C 1
ATOM 744 O O . ALA A 1 92 ? 3.525 -12.465 13.261 1.00 91.00 92 ALA A O 1
ATOM 745 N N . MET A 1 93 ? 3.872 -11.229 11.426 1.00 93.62 93 MET A N 1
ATOM 746 C CA . MET A 1 93 ? 2.783 -10.285 11.700 1.00 93.62 93 MET A CA 1
ATOM 747 C C . MET A 1 93 ? 1.410 -10.978 11.706 1.00 93.62 93 MET A C 1
ATOM 749 O O . MET A 1 93 ? 0.571 -10.697 12.562 1.00 93.62 93 MET A O 1
ATOM 753 N N . SER A 1 94 ? 1.175 -11.901 10.773 1.00 94.75 94 SER A N 1
ATOM 754 C CA . SER A 1 94 ? -0.091 -12.636 10.665 1.00 94.75 94 SER A CA 1
ATOM 755 C C . SER A 1 94 ? -0.332 -13.574 11.848 1.00 94.75 94 SER A C 1
ATOM 757 O O . SER A 1 94 ? -1.471 -13.690 12.291 1.00 94.75 94 SER A O 1
ATOM 759 N N . ALA A 1 95 ? 0.718 -14.139 12.447 1.00 94.12 95 ALA A N 1
ATOM 760 C CA . ALA A 1 95 ? 0.609 -14.882 13.702 1.00 94.12 95 ALA A CA 1
ATOM 761 C C . ALA A 1 95 ? 0.095 -13.997 14.855 1.00 94.12 95 ALA A C 1
ATOM 763 O O . ALA A 1 95 ? -0.780 -14.412 15.613 1.00 94.12 95 ALA A O 1
ATOM 764 N N . GLY A 1 96 ? 0.562 -12.747 14.949 1.00 96.62 96 GLY A N 1
ATOM 765 C CA . GLY A 1 96 ? 0.017 -11.774 15.903 1.00 96.62 96 GLY A CA 1
ATOM 766 C C . GLY A 1 96 ? -1.441 -11.408 15.609 1.00 96.62 96 GLY A C 1
ATOM 767 O O . GLY A 1 96 ? -2.266 -11.362 16.520 1.00 96.62 96 GLY A O 1
ATOM 768 N N . HIS A 1 97 ? -1.797 -11.219 14.333 1.00 97.69 97 HIS A N 1
ATOM 769 C CA . HIS A 1 97 ? -3.189 -10.987 13.938 1.00 97.69 97 HIS A CA 1
ATOM 770 C C . HIS A 1 97 ? -4.099 -12.175 14.273 1.00 97.69 97 HIS A C 1
ATOM 772 O O . HIS A 1 97 ? -5.220 -11.960 14.732 1.00 97.69 97 HIS A O 1
ATOM 778 N N . LYS A 1 98 ? -3.625 -13.415 14.107 1.00 97.38 98 LYS A N 1
ATOM 779 C CA . LYS A 1 98 ? -4.350 -14.627 14.510 1.00 97.38 98 LYS A CA 1
ATOM 780 C C . LYS A 1 98 ? -4.690 -14.582 16.001 1.00 97.38 98 LYS A C 1
ATOM 782 O O . LYS A 1 98 ? -5.868 -14.592 16.342 1.00 97.38 98 LYS A O 1
ATOM 787 N N . LEU A 1 99 ? -3.695 -14.370 16.866 1.00 97.31 99 LEU A N 1
ATOM 788 C CA . LEU A 1 99 ? -3.902 -14.254 18.319 1.00 97.31 99 LEU A CA 1
ATOM 789 C C . LEU A 1 99 ? -4.884 -13.133 18.691 1.00 97.31 99 LEU A C 1
ATOM 791 O O . LEU A 1 99 ? -5.779 -13.323 19.518 1.00 97.31 99 LEU A O 1
ATOM 795 N N . ALA A 1 100 ? -4.734 -11.956 18.078 1.00 97.94 100 ALA A N 1
ATOM 796 C CA . ALA A 1 100 ? -5.622 -10.828 18.329 1.00 97.94 100 ALA A CA 1
ATOM 797 C C . ALA A 1 100 ? -7.064 -11.148 17.915 1.00 97.94 100 ALA A C 1
ATOM 799 O O . ALA A 1 100 ? -7.985 -10.981 18.711 1.00 97.94 100 ALA A O 1
ATOM 800 N N . THR A 1 101 ? -7.269 -11.629 16.687 1.00 97.81 101 THR A N 1
ATOM 801 C CA . THR A 1 101 ? -8.608 -11.924 16.155 1.00 97.81 101 THR A CA 1
ATOM 802 C C . THR A 1 101 ? -9.303 -13.046 16.918 1.00 97.81 101 THR A C 1
ATOM 804 O O . THR A 1 101 ? -10.488 -12.910 17.209 1.00 97.81 101 THR A O 1
ATOM 807 N N . GLU A 1 102 ? -8.587 -14.093 17.332 1.00 97.56 102 GLU A N 1
ATOM 808 C CA . GLU A 1 102 ? -9.127 -15.166 18.180 1.00 97.56 102 GLU A CA 1
ATOM 809 C C . GLU A 1 102 ? -9.612 -14.622 19.531 1.00 97.56 102 GLU A C 1
ATOM 811 O O . GLU A 1 102 ? -10.680 -15.010 20.021 1.00 97.56 102 GLU A O 1
ATOM 816 N N . LYS A 1 103 ? -8.879 -13.666 20.122 1.00 97.62 103 LYS A N 1
ATOM 817 C CA . LYS A 1 103 ? -9.303 -12.997 21.358 1.00 97.62 103 LYS A CA 1
ATOM 818 C C . LYS A 1 103 ? -10.565 -12.163 21.152 1.00 97.62 103 LYS A C 1
ATOM 820 O O . LYS A 1 103 ? -11.476 -12.240 21.975 1.00 97.62 103 LYS A O 1
ATOM 825 N N . VAL A 1 104 ? -10.624 -11.379 20.072 1.00 97.81 104 VAL A N 1
ATOM 826 C CA . VAL A 1 104 ? -11.806 -10.568 19.726 1.00 97.81 104 VAL A CA 1
ATOM 827 C C . VAL A 1 104 ? -13.020 -11.471 19.487 1.00 97.81 104 VAL A C 1
ATOM 829 O O . VAL A 1 104 ? -14.106 -11.185 19.992 1.00 97.81 104 VAL A O 1
ATOM 832 N N . PHE A 1 105 ? -12.831 -12.583 18.772 1.00 97.62 105 PHE A N 1
ATOM 833 C CA . PHE A 1 105 ? -13.876 -13.565 18.499 1.00 97.62 105 PHE A CA 1
ATOM 834 C C . PHE A 1 105 ? -14.408 -14.224 19.770 1.00 97.62 105 PHE A C 1
ATOM 836 O O . PHE A 1 105 ? -15.620 -14.241 19.994 1.00 97.62 105 PHE A O 1
ATOM 843 N N . THR A 1 106 ? -13.504 -14.707 20.625 1.00 96.94 106 THR A N 1
ATOM 844 C CA . THR A 1 106 ? -13.847 -15.342 21.907 1.00 96.94 106 THR A CA 1
ATOM 845 C C . THR A 1 106 ? -14.672 -14.406 22.787 1.00 96.94 106 THR A C 1
ATOM 847 O O . THR A 1 106 ? -15.667 -14.822 23.379 1.00 96.94 106 THR A O 1
ATOM 850 N N . ASP A 1 107 ? -14.302 -13.126 22.823 1.00 96.31 107 ASP A N 1
ATOM 851 C CA . ASP A 1 107 ? -14.980 -12.109 23.629 1.00 96.31 107 ASP A CA 1
ATOM 852 C C . ASP A 1 107 ? -16.237 -11.534 22.958 1.00 96.31 107 ASP A C 1
ATOM 854 O O . ASP A 1 107 ? -16.929 -10.721 23.570 1.00 96.31 107 ASP A O 1
ATOM 858 N N . ARG A 1 108 ? -16.543 -11.933 21.712 1.00 95.81 108 ARG A N 1
ATOM 859 C CA . ARG A 1 108 ? -17.651 -11.390 20.904 1.00 95.81 108 ARG A CA 1
ATOM 860 C C . ARG A 1 108 ? -17.591 -9.859 20.773 1.00 95.81 108 ARG A C 1
ATOM 862 O O . ARG A 1 108 ? -18.617 -9.182 20.796 1.00 95.81 108 ARG A O 1
ATOM 869 N N . ALA A 1 109 ? -16.380 -9.323 20.650 1.00 96.62 109 ALA A N 1
ATOM 870 C CA . ALA A 1 109 ? -16.108 -7.891 20.565 1.00 96.62 109 ALA A CA 1
ATOM 871 C C . ALA A 1 109 ? -16.071 -7.381 19.110 1.00 96.62 109 ALA A C 1
ATOM 873 O O . ALA A 1 109 ? -16.069 -8.153 18.148 1.00 96.62 109 ALA A O 1
ATOM 874 N N . CYS A 1 110 ? -16.012 -6.062 18.944 1.00 97.44 110 CYS A N 1
ATOM 875 C CA . CYS A 1 110 ? -15.765 -5.419 17.655 1.00 97.44 110 CYS A CA 1
ATOM 876 C C . CYS A 1 110 ? -14.257 -5.212 17.468 1.00 97.44 110 CYS A C 1
ATOM 878 O O . CYS A 1 110 ? -13.640 -4.512 18.263 1.00 97.44 110 CYS A O 1
ATOM 880 N N . GLY A 1 111 ? -13.641 -5.791 16.440 1.00 97.88 111 GLY A N 1
ATOM 881 C CA . GLY A 1 111 ? -12.210 -5.637 16.161 1.00 97.88 111 GLY A CA 1
ATOM 882 C C . GLY A 1 111 ? -11.909 -4.403 15.311 1.00 97.88 111 GLY A C 1
ATOM 883 O O . GLY A 1 111 ? -12.575 -4.188 14.302 1.00 97.88 111 GLY A O 1
ATOM 884 N N . VAL A 1 112 ? -10.892 -3.629 15.691 1.00 98.00 112 VAL A N 1
ATOM 885 C CA . VAL A 1 112 ? -10.353 -2.483 14.937 1.00 98.00 112 VAL A CA 1
ATOM 886 C C . VAL A 1 112 ? -8.869 -2.738 14.676 1.00 98.00 112 VAL A C 1
ATOM 888 O O . VAL A 1 112 ? -8.068 -2.724 15.611 1.00 98.00 112 VAL A O 1
ATOM 891 N N . PHE A 1 113 ? -8.498 -2.992 13.419 1.00 96.69 113 PHE A N 1
ATOM 892 C CA . PHE A 1 113 ? -7.156 -3.459 13.056 1.00 96.69 113 PHE A CA 1
ATOM 893 C C . PHE A 1 113 ? -6.265 -2.312 12.590 1.00 96.69 113 PHE A C 1
ATOM 895 O O . PHE A 1 113 ? -6.592 -1.600 11.641 1.00 96.69 113 PHE A O 1
ATOM 902 N N . LEU A 1 114 ? -5.142 -2.130 13.284 1.00 96.81 114 LEU A N 1
ATOM 903 C CA . LEU A 1 114 ? -4.226 -1.008 13.119 1.00 96.81 114 LEU A CA 1
ATOM 904 C C . LEU A 1 114 ? -2.780 -1.516 13.030 1.00 96.81 114 LEU A C 1
ATOM 906 O O . LEU A 1 114 ? -2.435 -2.572 13.560 1.00 96.81 114 LEU A O 1
ATOM 910 N N . THR A 1 115 ? -1.919 -0.737 12.385 1.00 95.12 115 THR A N 1
ATOM 911 C CA . THR A 1 115 ? -0.474 -0.970 12.281 1.00 95.12 115 THR A CA 1
ATOM 912 C C . THR A 1 115 ? 0.273 0.123 13.051 1.00 95.12 115 THR A C 1
ATOM 914 O O . THR A 1 115 ? -0.267 1.212 13.239 1.00 95.12 115 THR A O 1
ATOM 917 N N . PRO A 1 116 ? 1.483 -0.132 13.570 1.00 96.19 116 PRO A N 1
ATOM 918 C CA . PRO A 1 116 ? 2.194 0.853 14.391 1.00 96.19 116 PRO A CA 1
ATOM 919 C C . PRO A 1 116 ? 2.574 2.127 13.615 1.00 96.19 116 PRO A C 1
ATOM 921 O O . PRO A 1 116 ? 2.652 3.203 14.193 1.00 96.19 116 PRO A O 1
ATOM 924 N N . ASP A 1 117 ? 2.793 2.002 12.309 1.00 95.00 117 ASP A N 1
ATOM 925 C CA . ASP A 1 117 ? 3.262 3.007 11.350 1.00 95.00 117 ASP A CA 1
ATOM 926 C C . ASP A 1 117 ? 2.140 3.831 10.706 1.00 95.00 117 ASP A C 1
ATOM 928 O O . ASP A 1 117 ? 2.311 4.334 9.595 1.00 95.00 117 ASP A O 1
ATOM 932 N N . LEU A 1 118 ? 0.986 3.970 11.364 1.00 95.25 118 LEU A N 1
ATOM 933 C CA . LEU A 1 118 ? -0.149 4.713 10.819 1.00 95.25 118 LEU A CA 1
ATOM 934 C C . LEU A 1 118 ? -0.564 5.910 11.669 1.00 95.25 118 LEU A C 1
ATOM 936 O O . LEU A 1 118 ? -0.317 5.974 12.871 1.00 95.25 118 LEU A O 1
ATOM 940 N N . VAL A 1 119 ? -1.267 6.837 11.022 1.00 97.69 119 VAL A N 1
ATOM 941 C CA . VAL A 1 119 ? -1.990 7.948 11.652 1.00 97.69 119 VAL A CA 1
ATOM 942 C C . VAL A 1 119 ? -3.460 7.854 11.266 1.00 97.69 119 VAL A C 1
ATOM 944 O O . VAL A 1 119 ? -3.785 7.710 10.085 1.00 97.69 119 VAL A O 1
ATOM 947 N N . VAL A 1 120 ? -4.344 7.957 12.260 1.00 98.06 120 VAL A N 1
ATOM 948 C CA . VAL A 1 120 ? -5.798 8.058 12.067 1.00 98.06 120 VAL A CA 1
ATOM 949 C C . VAL A 1 120 ? -6.207 9.523 12.185 1.00 98.06 120 VAL A C 1
ATOM 951 O O . VAL A 1 120 ? -5.827 10.196 13.143 1.00 98.06 120 VAL A O 1
ATOM 954 N N . ALA A 1 121 ? -6.980 10.029 11.226 1.00 98.19 121 ALA A N 1
ATOM 955 C CA . ALA A 1 121 ? -7.552 11.369 11.322 1.00 98.19 121 ALA A CA 1
ATOM 956 C C . ALA A 1 121 ? -8.458 11.507 12.561 1.00 98.19 121 ALA A C 1
ATOM 958 O O . ALA A 1 121 ? -9.064 10.540 13.029 1.00 98.19 121 ALA A O 1
ATOM 959 N N . ASP A 1 122 ? -8.556 12.721 13.096 1.00 98.56 122 ASP A N 1
ATOM 960 C CA . ASP A 1 122 ? -9.493 13.039 14.171 1.00 98.56 122 ASP A CA 1
ATOM 961 C C . ASP A 1 122 ? -10.939 12.780 13.717 1.00 98.56 122 ASP A C 1
ATOM 963 O O . ASP A 1 122 ? -11.306 13.095 12.583 1.00 98.56 122 ASP A O 1
ATOM 967 N N . GLY A 1 123 ? -11.742 12.177 14.597 1.00 98.19 123 GLY A N 1
ATOM 968 C CA . GLY A 1 123 ? -13.110 11.734 14.295 1.00 98.19 123 GLY A CA 1
ATOM 969 C C . GLY A 1 123 ? -13.223 10.303 13.760 1.00 98.19 123 GLY A C 1
ATOM 970 O O . GLY A 1 123 ? -14.334 9.795 13.621 1.00 98.19 123 GLY A O 1
ATOM 971 N N . GLY A 1 124 ? -12.106 9.618 13.497 1.00 97.62 124 GLY A N 1
ATOM 972 C CA . GLY A 1 124 ? -12.114 8.261 12.957 1.00 97.62 124 GLY A CA 1
ATOM 973 C C . GLY A 1 124 ? -12.865 7.253 13.835 1.00 97.62 124 GLY A C 1
ATOM 974 O O . GLY A 1 124 ? -13.667 6.474 13.322 1.00 97.62 124 GLY A O 1
ATOM 975 N N . VAL A 1 125 ? -12.664 7.273 15.158 1.00 97.94 125 VAL A N 1
ATOM 976 C CA . VAL A 1 125 ? -13.378 6.350 16.068 1.00 97.94 125 VAL A CA 1
ATOM 977 C C . VAL A 1 125 ? -14.862 6.701 16.179 1.00 97.94 125 VAL A C 1
ATOM 979 O O . VAL A 1 125 ? -15.676 5.780 16.208 1.00 97.94 125 VAL A O 1
ATOM 982 N N . CYS A 1 126 ? -15.239 7.989 16.178 1.00 97.69 126 CYS A N 1
ATOM 983 C CA . CYS A 1 126 ? -16.649 8.397 16.083 1.00 97.69 126 CYS A CA 1
ATOM 984 C C . CYS A 1 126 ? -17.330 7.741 14.876 1.00 97.69 126 CYS A C 1
ATOM 986 O O . CYS A 1 126 ? -18.324 7.038 15.041 1.00 97.69 126 CYS A O 1
ATOM 988 N N . THR A 1 127 ? -16.735 7.872 13.688 1.00 98.12 127 THR A N 1
ATOM 989 C CA . THR A 1 127 ? -17.267 7.269 12.460 1.00 98.12 127 THR A CA 1
ATOM 990 C C . THR A 1 127 ? -17.423 5.751 12.577 1.00 98.12 127 THR A C 1
ATOM 992 O O . THR A 1 127 ? -18.436 5.194 12.153 1.00 98.12 127 THR A O 1
ATOM 995 N N . LEU A 1 128 ? -16.441 5.048 13.154 1.00 97.38 128 LEU A N 1
ATOM 996 C CA . LEU A 1 128 ? -16.538 3.594 13.326 1.00 97.38 128 LEU A CA 1
ATOM 997 C C . LEU A 1 128 ? -17.668 3.201 14.291 1.00 97.38 128 LEU A C 1
ATOM 999 O O . LEU A 1 128 ? -18.361 2.216 14.034 1.00 97.38 128 LEU A O 1
ATOM 1003 N N . GLN A 1 129 ? -17.895 3.971 15.362 1.00 96.31 129 GLN A N 1
ATOM 1004 C CA . GLN A 1 129 ? -19.024 3.757 16.276 1.00 96.31 129 GLN A CA 1
ATOM 1005 C C . GLN A 1 129 ? -20.369 3.978 15.573 1.00 96.31 129 GLN A C 1
ATOM 1007 O O . GLN A 1 129 ? -21.264 3.141 15.687 1.00 96.31 129 GLN A O 1
ATOM 1012 N N . GLU A 1 130 ? -20.500 5.051 14.794 1.00 96.81 130 GLU A N 1
ATOM 1013 C CA . GLU A 1 130 ? -21.709 5.345 14.015 1.00 96.81 130 GLU A CA 1
ATOM 1014 C C . GLU A 1 130 ? -22.027 4.229 13.012 1.00 96.81 130 GLU A C 1
ATOM 1016 O O . GLU A 1 130 ? -23.168 3.769 12.922 1.00 96.81 130 GLU A O 1
ATOM 1021 N N . LEU A 1 131 ? -21.015 3.737 12.291 1.00 97.38 131 LEU A N 1
ATOM 1022 C CA . LEU A 1 131 ? -21.174 2.638 11.338 1.00 97.38 131 LEU A CA 1
ATOM 1023 C C . LEU A 1 131 ? -21.533 1.317 12.030 1.00 97.38 131 LEU A C 1
ATOM 1025 O O . LEU A 1 131 ? -22.368 0.567 11.516 1.00 97.38 131 LEU A O 1
ATOM 1029 N N . ALA A 1 132 ? -20.960 1.048 13.205 1.00 95.56 132 ALA A N 1
ATOM 1030 C CA . ALA A 1 132 ? -21.331 -0.106 14.016 1.00 95.56 132 ALA A CA 1
ATOM 1031 C C . ALA A 1 132 ? -22.802 -0.022 14.457 1.00 95.56 132 ALA A C 1
ATOM 1033 O O . ALA A 1 132 ? -23.563 -0.970 14.256 1.00 95.56 132 ALA A O 1
ATOM 1034 N N . LEU A 1 133 ? -23.241 1.129 14.980 1.00 94.19 133 LEU A N 1
ATOM 1035 C CA . LEU A 1 133 ? -24.638 1.375 15.364 1.00 94.19 133 LEU A CA 1
ATOM 1036 C C . LEU A 1 133 ? -25.597 1.255 14.171 1.00 94.19 133 LEU A C 1
ATOM 1038 O O . LEU A 1 133 ? -26.709 0.743 14.320 1.00 94.19 133 LEU A O 1
ATOM 1042 N N . ALA A 1 134 ? -25.147 1.649 12.978 1.00 95.69 134 ALA A N 1
ATOM 1043 C CA . ALA A 1 134 ? -25.878 1.494 11.724 1.00 95.69 134 ALA A CA 1
ATOM 1044 C C . ALA A 1 134 ? -25.956 0.039 11.213 1.00 95.69 134 ALA A C 1
ATOM 1046 O O . ALA A 1 134 ? -26.517 -0.202 10.142 1.00 95.69 134 ALA A O 1
ATOM 1047 N N . GLY A 1 135 ? -25.419 -0.942 11.949 1.00 94.94 135 GLY A N 1
ATOM 1048 C CA . GLY A 1 135 ? -25.529 -2.360 11.605 1.00 94.94 135 GLY A CA 1
ATOM 1049 C C . GLY A 1 135 ? -24.447 -2.889 10.678 1.00 94.94 135 GLY A C 1
ATOM 1050 O O . GLY A 1 135 ? -24.574 -4.023 10.220 1.00 94.94 135 GLY A O 1
ATOM 1051 N N . LYS A 1 136 ? -23.395 -2.114 10.388 1.00 97.12 136 LYS A N 1
ATOM 1052 C CA . LYS A 1 136 ? -22.299 -2.603 9.544 1.00 97.12 136 LYS A CA 1
ATOM 1053 C C . LYS A 1 136 ? -21.518 -3.676 10.283 1.00 97.12 136 LYS A C 1
ATOM 1055 O O . LYS A 1 136 ? -21.204 -3.514 11.455 1.00 97.12 136 LYS A O 1
ATOM 1060 N N . VAL A 1 137 ? -21.219 -4.773 9.590 1.00 96.94 137 VAL A N 1
ATOM 1061 C CA . VAL A 1 137 ? -20.508 -5.926 10.172 1.00 96.94 137 VAL A CA 1
ATOM 1062 C C . VAL A 1 137 ? -19.022 -5.911 9.844 1.00 96.94 137 VAL A C 1
ATOM 1064 O O . VAL A 1 137 ? -18.221 -6.437 10.606 1.00 96.94 137 VAL A O 1
ATOM 1067 N N . VAL A 1 138 ? -18.648 -5.279 8.730 1.00 98.06 138 VAL A N 1
ATOM 1068 C CA . VAL A 1 138 ? -17.261 -5.008 8.346 1.00 98.06 138 VAL A CA 1
ATOM 1069 C C . VAL A 1 138 ? -17.206 -3.607 7.751 1.00 98.06 138 VAL A C 1
ATOM 1071 O O . VAL A 1 138 ? -18.057 -3.256 6.933 1.00 98.06 138 VAL A O 1
ATOM 1074 N N . VAL A 1 139 ? -16.197 -2.822 8.122 1.00 98.31 139 VAL A N 1
ATOM 1075 C CA . VAL A 1 139 ? -15.878 -1.547 7.469 1.00 98.31 139 VAL A CA 1
ATOM 1076 C C . VAL A 1 139 ? -14.491 -1.636 6.851 1.00 98.31 139 VAL A C 1
ATOM 1078 O O . VAL A 1 139 ? -13.526 -2.034 7.505 1.00 98.31 139 VAL A O 1
ATOM 1081 N N . LEU A 1 140 ? -14.404 -1.255 5.582 1.00 98.00 140 LEU A N 1
ATOM 1082 C CA . LEU A 1 140 ? -13.200 -1.289 4.769 1.00 98.00 140 LEU A CA 1
ATOM 1083 C C . LEU A 1 140 ? -12.789 0.128 4.367 1.00 98.00 140 LEU A C 1
ATOM 1085 O O . LEU A 1 140 ? -13.618 0.932 3.937 1.00 98.00 140 LEU A O 1
ATOM 1089 N N . CYS A 1 141 ? -11.492 0.406 4.453 1.00 96.19 141 CYS A N 1
ATOM 1090 C CA . CYS A 1 141 ? -10.875 1.639 3.976 1.00 96.19 141 CYS A CA 1
ATOM 1091 C C . CYS A 1 141 ? -9.876 1.323 2.851 1.00 96.19 141 CYS A C 1
ATOM 1093 O O . CYS A 1 141 ? -9.256 0.256 2.838 1.00 96.19 141 CYS A O 1
ATOM 1095 N N . ALA A 1 142 ? -9.724 2.230 1.884 1.00 95.50 142 ALA A N 1
ATOM 1096 C CA . ALA A 1 142 ? -8.748 2.067 0.812 1.00 95.50 142 ALA A CA 1
ATOM 1097 C C . ALA A 1 142 ? -7.319 2.196 1.365 1.00 95.50 142 ALA A C 1
ATOM 1099 O O . ALA A 1 142 ? -6.905 3.276 1.779 1.00 95.50 142 ALA A O 1
ATOM 1100 N N . ALA A 1 143 ? -6.550 1.107 1.328 1.00 90.38 143 ALA A N 1
ATOM 1101 C CA . ALA A 1 143 ? -5.159 1.117 1.758 1.00 90.38 143 ALA A CA 1
ATOM 1102 C C . ALA A 1 143 ? -4.244 1.559 0.607 1.00 90.38 143 ALA A C 1
ATOM 1104 O O . ALA A 1 143 ? -4.169 0.903 -0.436 1.00 90.38 143 ALA A O 1
ATOM 1105 N N . MET A 1 144 ? -3.534 2.668 0.809 1.00 91.94 144 MET A N 1
ATOM 1106 C CA . MET A 1 144 ? -2.435 3.128 -0.042 1.00 91.94 144 MET A CA 1
ATOM 1107 C C . MET A 1 144 ? -1.198 3.392 0.815 1.00 91.94 144 MET A C 1
ATOM 1109 O O . MET A 1 144 ? -1.314 3.622 2.016 1.00 91.94 144 MET A O 1
ATOM 1113 N N . ARG A 1 145 ? -0.017 3.385 0.191 1.00 90.75 145 ARG A N 1
ATOM 1114 C CA . ARG A 1 145 ? 1.262 3.600 0.881 1.00 90.75 145 ARG A CA 1
ATOM 1115 C C . ARG A 1 145 ? 1.803 5.006 0.673 1.00 90.75 145 ARG A C 1
ATOM 1117 O O . ARG A 1 145 ? 1.754 5.534 -0.446 1.00 90.75 145 ARG A O 1
ATOM 1124 N N . TYR A 1 146 ? 2.395 5.559 1.723 1.00 93.94 146 TYR A N 1
ATOM 1125 C CA . TYR A 1 146 ? 2.977 6.899 1.747 1.00 93.94 146 TYR A CA 1
ATOM 1126 C C . TYR A 1 146 ? 4.422 6.845 2.250 1.00 93.94 146 TYR A C 1
ATOM 1128 O O . TYR A 1 146 ? 4.788 5.933 2.985 1.00 93.94 146 TYR A O 1
ATOM 1136 N N . THR A 1 147 ? 5.271 7.773 1.812 1.00 92.62 147 THR A N 1
ATOM 1137 C CA . THR A 1 147 ? 6.703 7.771 2.151 1.00 92.62 147 THR A CA 1
ATOM 1138 C C . THR A 1 147 ? 6.946 8.266 3.568 1.00 92.62 147 THR A C 1
ATOM 1140 O O . THR A 1 147 ? 6.461 9.341 3.931 1.00 92.62 147 THR A O 1
ATOM 1143 N N . TYR A 1 148 ? 7.773 7.548 4.321 1.00 92.69 148 TYR A N 1
ATOM 1144 C CA . TYR A 1 148 ? 8.197 7.950 5.660 1.00 92.69 148 TYR A CA 1
ATOM 1145 C C . TYR A 1 148 ? 8.972 9.280 5.657 1.00 92.69 148 TYR A C 1
ATOM 1147 O O . TYR A 1 148 ? 8.620 10.210 6.378 1.00 92.69 148 TYR A O 1
ATOM 1155 N N . GLU A 1 149 ? 9.986 9.398 4.795 1.00 87.38 149 GLU A N 1
ATOM 1156 C CA . GLU A 1 149 ? 11.039 10.425 4.827 1.00 87.38 149 GLU A CA 1
ATOM 1157 C C . GLU A 1 149 ? 10.530 11.858 4.604 1.00 87.38 149 GLU A C 1
ATOM 1159 O O . GLU A 1 149 ? 11.218 12.817 4.949 1.00 87.38 149 GLU A O 1
ATOM 1164 N N . GLY A 1 150 ? 9.332 12.007 4.033 1.00 82.94 150 GLY A N 1
ATOM 1165 C CA . GLY A 1 150 ? 8.672 13.299 3.835 1.00 82.94 150 GLY A CA 1
ATOM 1166 C C . GLY A 1 150 ? 7.464 13.523 4.743 1.00 82.94 150 GLY A C 1
ATOM 1167 O O . GLY A 1 150 ? 7.290 14.620 5.269 1.00 82.94 150 GLY A O 1
ATOM 1168 N N . ALA A 1 151 ? 6.628 12.500 4.943 1.00 92.88 151 ALA A N 1
ATOM 1169 C CA . ALA A 1 151 ? 5.357 12.666 5.639 1.00 92.88 151 ALA A CA 1
ATOM 1170 C C . ALA A 1 151 ? 5.509 12.689 7.163 1.00 92.88 151 ALA A C 1
ATOM 1172 O O . ALA A 1 151 ? 4.890 13.522 7.823 1.00 92.88 151 ALA A O 1
ATOM 1173 N N . VAL A 1 152 ? 6.326 11.793 7.725 1.00 93.50 152 VAL A N 1
ATOM 1174 C CA . VAL A 1 152 ? 6.438 11.634 9.181 1.00 93.50 152 VAL A CA 1
ATOM 1175 C C . VAL A 1 152 ? 7.062 12.859 9.853 1.00 93.50 152 VAL A C 1
ATOM 1177 O O . VAL A 1 152 ? 6.435 13.369 10.780 1.00 93.50 152 VAL A O 1
ATOM 1180 N N . PRO A 1 153 ? 8.189 13.423 9.370 1.00 91.75 153 PRO A N 1
ATOM 1181 C CA . PRO A 1 153 ? 8.745 14.641 9.963 1.00 91.75 153 PRO A CA 1
ATOM 1182 C C . PRO A 1 153 ? 7.766 15.818 9.934 1.00 91.75 153 PRO A C 1
ATOM 1184 O O . PRO A 1 153 ? 7.701 16.605 10.877 1.00 91.75 153 PRO A O 1
ATOM 1187 N N . GLU A 1 154 ? 6.978 15.935 8.859 1.00 94.06 154 GLU A N 1
ATOM 1188 C CA . GLU A 1 154 ? 5.954 16.969 8.759 1.00 94.06 154 GLU A CA 1
ATOM 1189 C C . GLU A 1 154 ? 4.856 16.755 9.804 1.00 94.06 154 GLU A C 1
ATOM 1191 O O . GLU A 1 154 ? 4.487 17.704 10.483 1.00 94.06 154 GLU A O 1
ATOM 1196 N N . ILE A 1 155 ? 4.372 15.522 9.972 1.00 93.94 155 ILE A N 1
ATOM 1197 C CA . ILE A 1 155 ? 3.347 15.168 10.961 1.00 93.94 155 ILE A CA 1
ATOM 1198 C C . ILE A 1 155 ? 3.837 15.394 12.393 1.00 93.94 155 ILE A C 1
ATOM 1200 O O . ILE A 1 155 ? 3.114 15.990 13.191 1.00 93.94 155 ILE A O 1
ATOM 1204 N N . GLU A 1 156 ? 5.052 14.958 12.722 1.00 90.50 156 GLU A N 1
ATOM 1205 C CA . GLU A 1 156 ? 5.640 15.148 14.051 1.00 90.50 156 GLU A CA 1
ATOM 1206 C C . GLU A 1 156 ? 5.769 16.640 14.392 1.00 90.50 156 GLU A C 1
ATOM 1208 O O . GLU A 1 156 ? 5.468 17.049 15.515 1.00 90.50 156 GLU A O 1
ATOM 1213 N N . ALA A 1 157 ? 6.104 17.485 13.410 1.00 91.44 157 ALA A N 1
ATOM 1214 C CA . ALA A 1 157 ? 6.153 18.936 13.588 1.00 91.44 157 ALA A CA 1
ATOM 1215 C C . ALA A 1 157 ? 4.780 19.571 13.893 1.00 91.44 157 ALA A C 1
ATOM 1217 O O . ALA A 1 157 ? 4.719 20.682 14.421 1.00 91.44 157 ALA A O 1
ATOM 1218 N N . LEU A 1 158 ? 3.669 18.883 13.599 1.00 90.94 158 LEU A N 1
ATOM 1219 C CA . LEU A 1 158 ? 2.310 19.346 13.914 1.00 90.94 158 LEU A CA 1
ATOM 1220 C C . LEU A 1 158 ? 1.872 19.024 15.345 1.00 90.94 158 LEU A C 1
ATOM 1222 O O . LEU A 1 158 ? 0.732 19.316 15.711 1.00 90.94 158 LEU A O 1
ATOM 1226 N N . ARG A 1 159 ? 2.774 18.469 16.160 1.00 90.69 159 ARG A N 1
ATOM 1227 C CA . ARG A 1 159 ? 2.546 18.132 17.564 1.00 90.69 159 ARG A CA 1
ATOM 1228 C C . ARG A 1 159 ? 3.435 18.976 18.495 1.00 90.69 159 ARG A C 1
ATOM 1230 O O . ARG A 1 159 ? 4.336 18.442 19.143 1.00 90.69 159 ARG A O 1
ATOM 1237 N N . PRO A 1 160 ? 3.204 20.298 18.592 1.00 76.25 160 PRO A N 1
ATOM 1238 C CA . PRO A 1 160 ? 4.100 21.203 19.315 1.00 76.25 160 PRO A CA 1
ATOM 1239 C C . PRO A 1 160 ? 4.127 20.963 20.831 1.00 76.25 160 PRO A C 1
ATOM 1241 O O . PRO A 1 160 ? 5.131 21.256 21.472 1.00 76.25 160 PRO A O 1
ATOM 1244 N N . ASP A 1 161 ? 3.056 20.405 21.406 1.00 83.88 161 ASP A N 1
ATOM 1245 C CA . ASP A 1 161 ? 2.939 20.199 22.856 1.00 83.88 161 ASP A CA 1
ATOM 1246 C C . ASP A 1 161 ? 3.745 18.990 23.379 1.00 83.88 161 ASP A C 1
ATOM 1248 O O . ASP A 1 161 ? 3.801 18.759 24.589 1.00 83.88 161 ASP A O 1
ATOM 1252 N N . GLY A 1 162 ? 4.383 18.225 22.484 1.00 87.56 162 GLY A N 1
ATOM 1253 C CA . GLY A 1 162 ? 5.273 17.116 22.826 1.00 87.56 162 GLY A CA 1
ATOM 1254 C C . GLY A 1 162 ? 4.570 15.821 23.277 1.00 87.56 162 GLY A C 1
ATOM 1255 O O . GLY A 1 162 ? 3.365 15.654 23.071 1.00 87.56 162 GLY A O 1
ATOM 1256 N N . PRO A 1 163 ? 5.325 14.866 23.857 1.00 91.50 163 PRO A N 1
ATOM 1257 C CA . PRO A 1 163 ? 4.819 13.556 24.285 1.00 91.50 163 PRO A CA 1
ATOM 1258 C C . PRO A 1 163 ? 3.663 13.619 25.300 1.00 91.50 163 PRO A C 1
ATOM 1260 O O . PRO A 1 163 ? 3.580 14.530 26.124 1.00 91.50 163 PRO A O 1
ATOM 1263 N N . GLY A 1 164 ? 2.764 12.631 25.270 1.00 90.88 164 GLY A N 1
ATOM 1264 C CA . GLY A 1 164 ? 1.554 12.561 26.101 1.00 90.88 164 GLY A CA 1
ATOM 1265 C C . GLY A 1 164 ? 0.404 13.482 25.663 1.00 90.88 164 GLY A C 1
ATOM 1266 O O . GLY A 1 164 ? -0.637 13.518 26.324 1.00 90.88 164 GLY A O 1
ATOM 1267 N N . LYS A 1 165 ? 0.573 14.249 24.576 1.00 94.06 165 LYS A N 1
ATOM 1268 C CA . LYS A 1 165 ? -0.432 15.174 24.016 1.00 94.06 165 LYS A CA 1
ATOM 1269 C C . LYS A 1 165 ? -0.992 14.678 22.680 1.00 94.06 165 LYS A C 1
ATOM 1271 O O . LYS A 1 165 ? -0.256 14.046 21.930 1.00 94.06 165 LYS A O 1
ATOM 1276 N N . PRO A 1 166 ? -2.259 14.941 22.339 1.00 96.00 166 PRO A N 1
ATOM 1277 C CA . PRO A 1 166 ? -2.841 14.424 21.103 1.00 96.00 166 PRO A CA 1
ATOM 1278 C C . PRO A 1 166 ? -2.212 15.035 19.841 1.00 96.00 166 PRO A C 1
ATOM 1280 O O . PRO A 1 166 ? -1.823 16.201 19.828 1.00 96.00 166 PRO A O 1
ATOM 1283 N N . LEU A 1 167 ? -2.162 14.250 18.764 1.00 96.38 167 LEU A N 1
ATOM 1284 C CA . LEU A 1 167 ? -1.862 14.700 17.403 1.00 96.38 167 LEU A CA 1
ATOM 1285 C C . LEU A 1 167 ? -3.187 14.910 16.659 1.00 96.38 167 LEU A C 1
ATOM 1287 O O . LEU A 1 167 ? -3.707 13.989 16.035 1.00 96.38 167 LEU A O 1
ATOM 1291 N N . VAL A 1 168 ? -3.728 16.128 16.725 1.00 96.56 168 VAL A N 1
ATOM 1292 C CA . VAL A 1 168 ? -5.041 16.444 16.143 1.00 96.56 168 VAL A CA 1
ATOM 1293 C C . VAL A 1 168 ? -4.899 16.858 14.679 1.00 96.56 168 VAL A C 1
ATOM 1295 O O . VAL A 1 168 ? -4.467 17.970 14.363 1.00 96.56 168 VAL A O 1
ATOM 1298 N N . LEU A 1 169 ? -5.293 15.966 13.769 1.00 96.75 169 LEU A N 1
ATOM 1299 C CA . LEU A 1 169 ? -5.297 16.210 12.326 1.00 96.75 169 LEU A CA 1
ATOM 1300 C C . LEU A 1 169 ? -6.677 15.919 11.743 1.00 96.75 169 LEU A C 1
ATOM 1302 O O . LEU A 1 169 ? -7.145 14.787 11.800 1.00 96.75 169 LEU A O 1
ATOM 1306 N N . SER A 1 170 ? -7.303 16.922 11.126 1.00 97.38 170 SER A N 1
ATOM 1307 C CA . SER A 1 170 ? -8.528 16.694 10.357 1.00 97.38 170 SER A CA 1
ATOM 1308 C C . SER A 1 170 ? -8.251 15.808 9.135 1.00 97.38 170 SER A C 1
ATOM 1310 O O . SER A 1 170 ? -7.122 15.819 8.620 1.00 97.38 170 SER A O 1
ATOM 1312 N N . PRO A 1 171 ? -9.265 15.102 8.601 1.00 97.94 171 PRO A N 1
ATOM 1313 C CA . PRO A 1 171 ? -9.073 14.252 7.431 1.00 97.94 171 PRO A CA 1
ATOM 1314 C C . PRO A 1 171 ? -8.479 14.995 6.231 1.00 97.94 171 PRO A C 1
ATOM 1316 O O . PRO A 1 171 ? -7.513 14.523 5.638 1.00 97.94 171 PRO A O 1
ATOM 1319 N N . ARG A 1 172 ? -8.939 16.220 5.943 1.00 97.31 172 ARG A N 1
ATOM 1320 C CA . ARG A 1 172 ? -8.392 17.053 4.854 1.00 97.31 172 ARG A CA 1
ATOM 1321 C C . ARG A 1 172 ? -6.924 17.419 5.040 1.00 97.31 172 ARG A C 1
ATOM 1323 O O . ARG A 1 172 ? -6.156 17.427 4.077 1.00 97.31 172 ARG A O 1
ATOM 1330 N N . ARG A 1 173 ? -6.509 17.721 6.275 1.00 97.12 173 ARG A N 1
ATOM 1331 C CA . ARG A 1 173 ? -5.110 18.052 6.573 1.00 97.12 173 ARG A CA 1
ATOM 1332 C C . ARG A 1 173 ? -4.220 16.823 6.422 1.00 97.12 173 ARG A C 1
ATOM 1334 O O . ARG A 1 173 ? -3.151 16.928 5.827 1.00 97.12 173 ARG A O 1
ATOM 1341 N N . LEU A 1 174 ? -4.683 15.667 6.895 1.00 97.50 174 LEU A N 1
ATOM 1342 C CA . LEU A 1 174 ? -3.979 14.399 6.728 1.00 97.50 174 LEU A CA 1
ATOM 1343 C C . LEU A 1 174 ? -3.897 13.993 5.245 1.00 97.50 174 LEU A C 1
ATOM 1345 O O . LEU A 1 174 ? -2.819 13.649 4.762 1.00 97.50 174 LEU A O 1
ATOM 1349 N N . ALA A 1 175 ? -4.989 14.142 4.491 1.00 97.62 175 ALA A N 1
ATOM 1350 C CA . ALA A 1 175 ? -5.028 13.922 3.048 1.00 97.62 175 ALA A CA 1
ATOM 1351 C C . ALA A 1 175 ? -4.053 14.841 2.294 1.00 97.62 175 ALA A C 1
ATOM 1353 O O . ALA A 1 175 ? -3.399 14.397 1.355 1.00 97.62 175 ALA A O 1
ATOM 1354 N N . ASN A 1 176 ? -3.888 16.101 2.715 1.00 96.62 176 ASN A N 1
ATOM 1355 C CA . ASN A 1 176 ? -2.927 17.021 2.096 1.00 96.62 176 ASN A CA 1
ATOM 1356 C C . ASN A 1 176 ? -1.476 16.529 2.209 1.00 96.62 176 ASN A C 1
ATOM 1358 O O . ASN A 1 176 ? -0.679 16.689 1.283 1.00 96.62 176 ASN A O 1
ATOM 1362 N N . ILE A 1 177 ? -1.120 15.955 3.359 1.00 96.12 177 ILE A N 1
ATOM 1363 C CA . ILE A 1 177 ? 0.199 15.351 3.583 1.00 96.12 177 ILE A CA 1
ATOM 1364 C C . ILE A 1 177 ? 0.318 14.089 2.720 1.00 96.12 177 ILE A C 1
ATOM 1366 O O . ILE A 1 177 ? 1.271 13.945 1.956 1.00 96.12 177 ILE A O 1
ATOM 1370 N N . ALA A 1 178 ? -0.699 13.228 2.760 1.00 95.62 178 ALA A N 1
ATOM 1371 C CA . ALA A 1 178 ? -0.762 11.982 2.004 1.00 95.62 178 ALA A CA 1
ATOM 1372 C C . ALA A 1 178 ? -0.582 12.189 0.485 1.00 95.62 178 ALA A C 1
ATOM 1374 O O . ALA A 1 178 ? 0.235 11.525 -0.154 1.00 95.62 178 ALA A O 1
ATOM 1375 N N . LEU A 1 179 ? -1.297 13.153 -0.103 1.00 95.44 179 LEU A N 1
ATOM 1376 C CA . LEU A 1 179 ? -1.265 13.426 -1.542 1.00 95.44 179 LEU A CA 1
ATOM 1377 C C . LEU A 1 179 ? 0.096 13.947 -2.032 1.00 95.44 179 LEU A C 1
ATOM 1379 O O . LEU A 1 179 ? 0.458 13.693 -3.184 1.00 95.44 179 LEU A O 1
ATOM 1383 N N . ARG A 1 180 ? 0.858 14.647 -1.180 1.00 93.81 180 ARG A N 1
ATOM 1384 C CA . ARG A 1 180 ? 2.210 15.137 -1.503 1.00 93.81 180 ARG A CA 1
ATOM 1385 C C . ARG A 1 180 ? 3.293 14.075 -1.343 1.00 93.81 180 ARG A C 1
ATOM 1387 O O . ARG A 1 180 ? 4.299 14.139 -2.041 1.00 93.81 180 ARG A O 1
ATOM 1394 N N . HIS A 1 181 ? 3.070 13.100 -0.466 1.00 94.38 181 HIS A N 1
ATOM 1395 C CA . HIS A 1 181 ? 4.074 12.121 -0.043 1.00 94.38 181 HIS A CA 1
ATOM 1396 C C . HIS A 1 181 ? 3.663 10.682 -0.391 1.00 94.38 181 HIS A C 1
ATOM 1398 O O . HIS A 1 181 ? 3.806 9.762 0.411 1.00 94.38 181 HIS A O 1
ATOM 1404 N N . MET A 1 182 ? 3.119 10.462 -1.592 1.00 93.75 182 MET A N 1
ATOM 1405 C CA . MET A 1 182 ? 2.777 9.115 -2.063 1.00 93.75 182 MET A CA 1
ATOM 1406 C C . MET A 1 182 ? 4.031 8.260 -2.267 1.00 93.75 182 MET A C 1
ATOM 1408 O O . MET A 1 182 ? 4.987 8.683 -2.917 1.00 93.75 182 MET A O 1
ATOM 1412 N N . HIS A 1 183 ? 3.993 7.018 -1.781 1.00 92.31 183 HIS A N 1
ATOM 1413 C CA . HIS A 1 183 ? 5.058 6.051 -2.031 1.00 92.31 183 HIS A CA 1
ATOM 1414 C C . HIS A 1 183 ? 5.185 5.746 -3.530 1.00 92.31 183 HIS A C 1
ATOM 1416 O O . HIS A 1 183 ? 4.201 5.800 -4.275 1.00 92.31 183 HIS A O 1
ATOM 1422 N N . VAL A 1 184 ? 6.390 5.369 -3.972 1.00 89.44 184 VAL A N 1
ATOM 1423 C CA . VAL A 1 184 ? 6.675 5.004 -5.372 1.00 89.44 184 VAL A CA 1
ATOM 1424 C C . VAL A 1 184 ? 5.731 3.915 -5.883 1.00 89.44 184 VAL A C 1
ATOM 1426 O O . VAL A 1 184 ? 5.329 3.939 -7.039 1.00 89.44 184 VAL A O 1
ATOM 1429 N N . GLU A 1 185 ? 5.314 2.997 -5.014 1.00 88.38 185 GLU A N 1
ATOM 1430 C CA . GLU A 1 185 ? 4.297 1.997 -5.331 1.00 88.38 185 GLU A CA 1
ATOM 1431 C C . GLU A 1 185 ? 2.939 2.630 -5.653 1.00 88.38 185 GLU A C 1
ATOM 1433 O O . GLU A 1 185 ? 2.377 2.353 -6.712 1.00 88.38 185 GLU A O 1
ATOM 1438 N N . SER A 1 186 ? 2.452 3.524 -4.788 1.00 92.75 186 SER A N 1
ATOM 1439 C CA . SER A 1 186 ? 1.174 4.216 -4.962 1.00 92.75 186 SE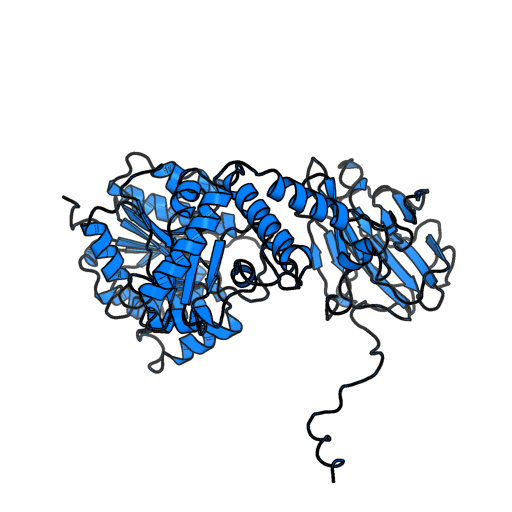R A CA 1
ATOM 1440 C C . SER A 1 186 ? 1.167 5.078 -6.223 1.00 92.75 186 SER A C 1
ATOM 1442 O O . SER A 1 186 ? 0.217 5.024 -6.997 1.00 92.75 186 SER A O 1
ATOM 1444 N N . LEU A 1 187 ? 2.253 5.806 -6.505 1.00 93.38 187 LEU A N 1
ATOM 1445 C CA . LEU A 1 187 ? 2.381 6.665 -7.693 1.00 93.38 187 LEU A CA 1
ATOM 1446 C C . LEU A 1 187 ? 2.226 5.916 -9.028 1.00 93.38 187 LEU A C 1
ATOM 1448 O O . LEU A 1 187 ? 1.902 6.532 -10.045 1.00 93.38 187 LEU A O 1
ATOM 1452 N N . ARG A 1 188 ? 2.433 4.594 -9.051 1.00 92.19 188 ARG A N 1
ATOM 1453 C CA . ARG A 1 188 ? 2.260 3.760 -10.254 1.00 92.19 188 ARG A CA 1
ATOM 1454 C C . ARG A 1 188 ? 0.814 3.412 -10.559 1.00 92.19 188 ARG A C 1
ATOM 1456 O O . ARG A 1 188 ? 0.549 2.851 -11.621 1.00 92.19 188 ARG A O 1
ATOM 1463 N N . TYR A 1 189 ? -0.093 3.692 -9.636 1.00 94.81 189 TYR A N 1
ATOM 1464 C CA . TYR A 1 189 ? -1.521 3.471 -9.812 1.00 94.81 189 TYR A CA 1
ATOM 1465 C C . TYR A 1 189 ? -2.213 4.666 -10.481 1.00 94.81 189 TYR A C 1
ATOM 1467 O O . TYR A 1 189 ? -3.405 4.599 -10.769 1.00 94.81 189 TYR A O 1
ATOM 1475 N N . ASP A 1 190 ? -1.472 5.733 -10.788 1.00 95.75 190 ASP A N 1
ATOM 1476 C CA . ASP A 1 190 ? -1.970 6.869 -11.556 1.00 95.75 190 ASP A CA 1
ATOM 1477 C C . ASP A 1 190 ? -2.290 6.452 -12.998 1.00 95.75 190 ASP A C 1
ATOM 1479 O O . ASP A 1 190 ? -1.404 6.095 -13.782 1.00 95.75 190 ASP A O 1
ATOM 1483 N N . TRP A 1 191 ? -3.571 6.490 -13.362 1.00 96.19 191 TRP A N 1
ATOM 1484 C CA . TRP A 1 191 ? -4.021 6.076 -14.686 1.00 96.19 191 TRP A CA 1
ATOM 1485 C C . TRP A 1 191 ? -3.488 6.980 -15.804 1.00 96.19 191 TRP A C 1
ATOM 1487 O O . TRP A 1 191 ? -3.262 6.496 -16.916 1.00 96.19 191 TRP A O 1
ATOM 1497 N N . ASP A 1 192 ? -3.262 8.266 -15.534 1.00 93.69 192 ASP A N 1
ATOM 1498 C CA . ASP A 1 192 ? -2.842 9.253 -16.537 1.00 93.69 192 ASP A CA 1
ATOM 1499 C C . ASP A 1 192 ? -1.322 9.414 -16.631 1.00 93.69 192 ASP A C 1
ATOM 1501 O O . ASP A 1 192 ? -0.818 10.019 -17.579 1.00 93.69 192 ASP A O 1
ATOM 1505 N N . ALA A 1 193 ? -0.573 8.806 -15.714 1.00 93.12 193 ALA A N 1
ATOM 1506 C CA . ALA A 1 193 ? 0.879 8.846 -15.742 1.00 93.12 193 ALA A CA 1
ATOM 1507 C C . ALA A 1 193 ? 1.484 8.076 -16.939 1.00 93.12 193 ALA A C 1
ATOM 1509 O O . ALA A 1 193 ? 0.900 7.108 -17.437 1.00 93.12 193 ALA A O 1
ATOM 1510 N N . PRO A 1 194 ? 2.699 8.435 -17.396 1.00 89.69 194 PRO A N 1
ATOM 1511 C CA . PRO A 1 194 ? 3.415 7.702 -18.450 1.00 89.69 194 PRO A CA 1
ATOM 1512 C C . PRO A 1 194 ? 4.031 6.372 -17.962 1.00 89.69 194 PRO A C 1
ATOM 1514 O O . PRO A 1 194 ? 4.701 5.654 -18.709 1.00 89.69 194 PRO A O 1
ATOM 1517 N N . TRP A 1 195 ? 3.783 6.021 -16.704 1.00 87.75 195 TRP A N 1
ATOM 1518 C CA . TRP A 1 195 ? 4.061 4.738 -16.074 1.00 87.75 195 TRP A CA 1
ATOM 1519 C C . TRP A 1 195 ? 2.755 4.142 -15.538 1.00 87.75 195 TRP A C 1
ATOM 1521 O O . TRP A 1 195 ? 1.747 4.825 -15.403 1.00 87.75 195 TRP A O 1
ATOM 1531 N N . PHE A 1 196 ? 2.758 2.840 -15.262 1.00 91.00 196 PHE A N 1
ATOM 1532 C CA . PHE A 1 196 ? 1.629 2.132 -14.655 1.00 91.00 196 PHE A CA 1
ATOM 1533 C C . PHE A 1 196 ? 2.099 0.786 -14.111 1.00 91.00 196 PHE A C 1
ATOM 1535 O O . PHE A 1 196 ? 3.026 0.178 -14.671 1.00 91.00 196 PHE A O 1
ATOM 1542 N N . ALA A 1 197 ? 1.485 0.322 -13.028 1.00 87.31 197 ALA A N 1
ATOM 1543 C CA . ALA A 1 197 ? 1.851 -0.934 -12.390 1.00 87.31 197 ALA A CA 1
ATOM 1544 C C . ALA A 1 197 ? 1.587 -2.153 -13.297 1.00 87.31 197 ALA A C 1
ATOM 1546 O O . ALA A 1 197 ? 0.583 -2.235 -14.001 1.00 87.31 197 ALA A O 1
ATOM 1547 N N . GLU A 1 198 ? 2.497 -3.133 -13.259 1.00 83.00 198 GLU A N 1
ATOM 1548 C CA . GLU A 1 198 ? 2.294 -4.424 -13.938 1.00 83.00 198 GLU A CA 1
ATOM 1549 C C . GLU A 1 198 ? 1.188 -5.250 -13.267 1.00 83.00 198 GLU A C 1
ATOM 1551 O O . GLU A 1 198 ? 0.477 -5.993 -13.941 1.00 83.00 198 GLU A O 1
ATOM 1556 N N . MET A 1 199 ? 1.044 -5.077 -11.952 1.00 84.44 199 MET A N 1
ATOM 1557 C CA . MET A 1 199 ? -0.048 -5.584 -11.130 1.00 84.44 199 MET A CA 1
ATOM 1558 C C . MET A 1 199 ? -0.737 -4.377 -10.478 1.00 84.44 199 MET A C 1
ATOM 1560 O O . MET A 1 199 ? -0.280 -3.905 -9.438 1.00 84.44 199 MET A O 1
ATOM 1564 N N . PRO A 1 200 ? -1.767 -3.801 -11.117 1.00 89.56 200 PRO A N 1
ATOM 1565 C CA . PRO A 1 200 ? -2.433 -2.607 -10.609 1.00 89.56 200 PRO A CA 1
ATOM 1566 C C . PRO A 1 200 ? -3.424 -2.975 -9.498 1.00 89.56 200 PRO A C 1
ATOM 1568 O O . PRO A 1 200 ? -4.630 -3.032 -9.728 1.00 89.56 200 PRO A O 1
ATOM 1571 N N . PHE A 1 201 ? -2.909 -3.244 -8.292 1.00 89.38 201 PHE A N 1
ATOM 1572 C CA . PHE A 1 201 ? -3.735 -3.491 -7.101 1.00 89.38 201 PHE A CA 1
ATOM 1573 C C . PHE A 1 201 ? -4.578 -2.274 -6.695 1.00 89.38 201 PHE A C 1
ATOM 1575 O O . PHE A 1 201 ? -5.563 -2.412 -5.980 1.00 89.38 201 PHE A O 1
ATOM 1582 N N . SER A 1 202 ? -4.234 -1.096 -7.203 1.00 93.94 202 SER A N 1
ATOM 1583 C CA . SER A 1 202 ? -5.073 0.091 -7.171 1.00 93.94 202 SER A CA 1
ATOM 1584 C C . SER A 1 202 ? -4.992 0.809 -8.520 1.00 93.94 202 SER A C 1
ATOM 1586 O O . SER A 1 202 ? -4.099 0.555 -9.335 1.00 93.94 202 SER A O 1
ATOM 1588 N N . SER A 1 203 ? -5.946 1.695 -8.774 1.00 96.19 203 SER A N 1
ATOM 1589 C CA . SER A 1 203 ? -5.943 2.627 -9.896 1.00 96.19 203 SER A CA 1
ATOM 1590 C C . SER A 1 203 ? -6.616 3.916 -9.456 1.00 96.19 203 SER A C 1
ATOM 1592 O O . SER A 1 203 ? -7.707 3.868 -8.892 1.00 96.19 203 SER A O 1
ATOM 1594 N N . PHE A 1 204 ? -6.025 5.067 -9.770 1.00 97.69 204 PHE A N 1
ATOM 1595 C CA . PHE A 1 204 ? -6.648 6.351 -9.475 1.00 97.69 204 PHE A CA 1
ATOM 1596 C C . PHE A 1 204 ? -6.589 7.345 -10.632 1.00 97.69 204 PHE A C 1
ATOM 1598 O O . PHE A 1 204 ? -5.751 7.253 -11.530 1.00 97.69 204 PHE A O 1
ATOM 1605 N N . LEU A 1 205 ? -7.507 8.308 -10.583 1.00 97.44 205 LEU A N 1
ATOM 1606 C CA . LEU A 1 205 ? -7.521 9.512 -11.411 1.00 97.44 205 LEU A CA 1
ATOM 1607 C C . LEU A 1 205 ? -7.334 10.735 -10.519 1.00 97.44 205 LEU A C 1
ATOM 1609 O O . LEU A 1 205 ? -7.844 10.759 -9.402 1.00 97.44 205 LEU A O 1
ATOM 1613 N N . ARG A 1 206 ? -6.631 11.756 -11.010 1.00 96.19 206 ARG A N 1
ATOM 1614 C CA . ARG A 1 206 ? -6.424 13.009 -10.275 1.00 96.19 206 ARG A CA 1
ATOM 1615 C C . ARG A 1 206 ? -7.530 14.015 -10.569 1.00 96.19 206 ARG A C 1
ATOM 1617 O O . ARG A 1 206 ? -7.933 14.173 -11.721 1.00 96.19 206 ARG A O 1
ATOM 1624 N N . ALA A 1 207 ? -7.967 14.712 -9.530 1.00 94.00 207 ALA A N 1
ATOM 1625 C CA . ALA A 1 207 ? -8.731 15.944 -9.654 1.00 94.00 207 ALA A CA 1
ATOM 1626 C C . ALA A 1 207 ? -7.828 17.112 -10.079 1.00 94.00 207 ALA A C 1
ATOM 1628 O O . ALA A 1 207 ? -6.596 17.056 -9.960 1.00 94.00 207 ALA A O 1
ATOM 1629 N N . GLN A 1 208 ? -8.439 18.175 -10.593 1.00 86.44 208 GLN A N 1
ATOM 1630 C CA . GLN A 1 208 ? -7.753 19.391 -11.001 1.00 86.44 208 GLN A CA 1
ATOM 1631 C C . GLN A 1 208 ? -6.986 20.008 -9.825 1.00 86.44 208 GLN A C 1
ATOM 1633 O O . GLN A 1 208 ? -7.354 19.892 -8.656 1.00 86.44 208 GLN A O 1
ATOM 1638 N N . GLY A 1 209 ? -5.846 20.630 -10.138 1.00 82.38 209 GLY A N 1
ATOM 1639 C CA . GLY A 1 209 ? -4.990 21.267 -9.133 1.00 82.38 209 GLY A CA 1
ATOM 1640 C C . GLY A 1 209 ? -4.376 20.309 -8.104 1.00 82.38 209 GLY A C 1
ATOM 1641 O O . GLY A 1 209 ? -3.890 20.777 -7.076 1.00 82.38 209 GLY A O 1
ATOM 1642 N N . ASN A 1 210 ? -4.401 18.990 -8.351 1.00 82.38 210 ASN A N 1
ATOM 1643 C CA . ASN A 1 210 ? -3.912 17.952 -7.434 1.00 82.38 210 ASN A CA 1
ATOM 1644 C C . ASN A 1 210 ? -4.552 18.006 -6.031 1.00 82.38 210 ASN A C 1
ATOM 1646 O O . ASN A 1 210 ? -3.942 17.563 -5.061 1.00 82.38 210 ASN A O 1
ATOM 1650 N N . GLN A 1 211 ? -5.777 18.532 -5.922 1.00 91.56 211 GLN A N 1
ATOM 1651 C CA . GLN A 1 211 ? -6.496 18.674 -4.647 1.00 91.56 211 GLN A CA 1
ATOM 1652 C C . GLN A 1 211 ? -7.137 17.366 -4.159 1.00 91.56 211 GLN A C 1
ATOM 1654 O O . GLN A 1 211 ? -7.631 17.290 -3.034 1.00 91.56 211 GLN A O 1
ATOM 1659 N N . GLY A 1 212 ? -7.144 16.330 -5.000 1.00 96.25 212 GLY A N 1
ATOM 1660 C CA . GLY A 1 212 ? -7.699 15.029 -4.668 1.00 96.25 212 GLY A CA 1
ATOM 1661 C C . GLY A 1 212 ? -7.494 13.990 -5.759 1.00 96.25 212 GLY A C 1
ATOM 1662 O O . GLY A 1 212 ? -7.027 14.287 -6.862 1.00 96.25 212 GLY A O 1
ATOM 1663 N N . ILE A 1 213 ? -7.840 12.753 -5.429 1.00 97.69 213 ILE A N 1
ATOM 1664 C CA . ILE A 1 213 ? -7.820 11.602 -6.321 1.00 97.69 213 ILE A CA 1
ATOM 1665 C C . ILE A 1 213 ? -9.089 10.763 -6.138 1.00 97.69 213 ILE A C 1
ATOM 1667 O O . ILE A 1 213 ? -9.659 10.700 -5.049 1.00 97.69 213 ILE A O 1
ATOM 1671 N N . LEU A 1 214 ? -9.505 10.096 -7.211 1.00 98.25 214 LEU A N 1
ATOM 1672 C CA . LEU A 1 214 ? -10.574 9.103 -7.214 1.00 98.25 214 LEU A CA 1
ATOM 1673 C C . LEU A 1 214 ? -9.964 7.711 -7.382 1.00 98.25 214 LEU A C 1
ATOM 1675 O O . LEU A 1 214 ? -9.340 7.450 -8.408 1.00 98.25 214 LEU A O 1
ATOM 1679 N N . ILE A 1 215 ? -10.146 6.835 -6.399 1.00 98.19 215 ILE A N 1
ATOM 1680 C CA . ILE A 1 215 ? -9.459 5.547 -6.270 1.00 98.19 215 ILE A CA 1
ATOM 1681 C C . ILE A 1 215 ? -10.435 4.393 -6.533 1.00 98.19 215 ILE A C 1
ATOM 1683 O O . ILE A 1 215 ? -11.555 4.390 -6.030 1.00 98.19 215 ILE A O 1
ATOM 1687 N N . HIS A 1 216 ? -9.971 3.379 -7.260 1.00 97.38 216 HIS A N 1
ATOM 1688 C CA . HIS A 1 216 ? -10.545 2.035 -7.310 1.00 97.38 216 HIS A CA 1
ATOM 1689 C C . HIS A 1 216 ? -9.488 1.034 -6.838 1.00 97.38 216 HIS A C 1
ATOM 1691 O O . HIS A 1 216 ? -8.369 1.037 -7.353 1.00 97.38 216 HIS A O 1
ATOM 1697 N N . ASN A 1 217 ? -9.823 0.194 -5.857 1.00 93.81 217 ASN A N 1
ATOM 1698 C CA . ASN A 1 217 ? -8.818 -0.531 -5.080 1.00 93.81 217 ASN A CA 1
ATOM 1699 C C . ASN A 1 217 ? -9.125 -2.030 -4.918 1.00 93.81 217 ASN A C 1
ATOM 1701 O O . ASN A 1 217 ? -10.284 -2.442 -4.865 1.00 93.81 217 ASN A O 1
ATOM 1705 N N . PHE A 1 218 ? -8.073 -2.842 -4.814 1.00 91.88 218 PHE A N 1
ATOM 1706 C CA . PHE A 1 218 ? -8.120 -4.231 -4.347 1.00 91.88 218 PHE A CA 1
ATOM 1707 C C . PHE A 1 218 ? -7.575 -4.380 -2.922 1.00 91.88 218 PHE A C 1
ATOM 1709 O O . PHE A 1 218 ? -7.902 -5.355 -2.250 1.00 91.88 218 PHE A O 1
ATOM 1716 N N . ASN A 1 219 ? -6.777 -3.423 -2.448 1.00 90.38 219 ASN A N 1
ATOM 1717 C CA . ASN A 1 219 ? -6.150 -3.479 -1.133 1.00 90.38 219 ASN A CA 1
ATOM 1718 C C . ASN A 1 219 ? -7.026 -2.757 -0.107 1.00 90.38 219 ASN A C 1
ATOM 1720 O O . ASN A 1 219 ? -6.978 -1.535 0.034 1.00 90.38 219 ASN A O 1
ATOM 1724 N N . TRP A 1 220 ? -7.854 -3.517 0.601 1.00 94.69 220 TRP A N 1
ATOM 1725 C CA . TRP A 1 220 ? -8.797 -2.982 1.576 1.00 94.69 220 TRP A CA 1
ATOM 1726 C C . TRP A 1 220 ? -8.314 -3.268 2.994 1.00 94.69 220 TRP A C 1
ATOM 1728 O O . TRP A 1 220 ? -8.156 -4.428 3.366 1.00 94.69 220 TRP A O 1
ATOM 1738 N N . ALA A 1 221 ? -8.115 -2.218 3.789 1.00 94.94 221 ALA A N 1
ATOM 1739 C CA . ALA A 1 221 ? -7.838 -2.353 5.213 1.00 94.94 221 ALA A CA 1
ATOM 1740 C C . ALA A 1 221 ? -9.159 -2.574 5.970 1.00 94.94 221 ALA A C 1
ATOM 1742 O O . ALA A 1 221 ? -10.038 -1.706 5.890 1.00 94.94 221 ALA A O 1
ATOM 1743 N N . PRO A 1 222 ? -9.332 -3.690 6.703 1.00 95.88 222 PRO A N 1
ATOM 1744 C CA . PRO A 1 222 ? -10.463 -3.860 7.604 1.00 95.88 222 PRO A CA 1
ATOM 1745 C C . PRO A 1 222 ? -10.270 -3.003 8.851 1.00 95.88 222 PRO A C 1
ATOM 1747 O O . PRO A 1 222 ? -9.492 -3.332 9.737 1.00 95.88 222 PRO A O 1
ATOM 1750 N N . VAL A 1 223 ? -10.996 -1.892 8.922 1.00 96.88 223 VAL A N 1
ATOM 1751 C CA . VAL A 1 223 ? -10.903 -0.932 10.035 1.00 96.88 223 VAL A CA 1
ATOM 1752 C C . VAL A 1 223 ? -11.943 -1.189 11.120 1.00 96.88 223 VAL A C 1
ATOM 1754 O O . VAL A 1 223 ? -11.831 -0.657 12.217 1.00 96.88 223 VAL A O 1
ATOM 1757 N N . PHE A 1 224 ? -12.933 -2.033 10.840 1.00 97.94 224 PHE A N 1
ATOM 1758 C CA . PHE A 1 224 ? -13.891 -2.520 11.824 1.00 97.94 224 PHE A CA 1
ATOM 1759 C C . PHE A 1 224 ? -14.433 -3.886 11.401 1.00 97.94 224 PHE A C 1
ATOM 1761 O O . PHE A 1 224 ? -14.720 -4.091 10.220 1.00 97.94 224 PHE A O 1
ATOM 1768 N N . VAL A 1 225 ? -14.607 -4.797 12.358 1.00 97.94 225 VAL A N 1
ATOM 1769 C CA . VAL A 1 225 ? -15.237 -6.110 12.169 1.00 97.94 225 VAL A CA 1
ATOM 1770 C C . VAL A 1 225 ? -16.042 -6.483 13.420 1.00 97.94 225 VAL A C 1
ATOM 1772 O O . VAL A 1 225 ? -15.477 -6.561 14.508 1.00 97.94 225 VAL A O 1
ATOM 1775 N N . ASP A 1 226 ? -17.338 -6.762 13.285 1.00 97.19 226 ASP A N 1
ATOM 1776 C CA . ASP A 1 226 ? -18.195 -7.231 14.385 1.00 97.19 226 ASP A CA 1
ATOM 1777 C C . ASP A 1 226 ? -18.126 -8.764 14.511 1.00 97.19 226 ASP A C 1
ATOM 1779 O O . ASP A 1 226 ? -18.825 -9.503 13.809 1.00 97.19 226 ASP A O 1
ATOM 1783 N N . TYR A 1 227 ? -17.294 -9.264 15.431 1.00 96.81 227 TYR A N 1
ATOM 1784 C CA . TYR A 1 227 ? -17.138 -10.707 15.641 1.00 96.81 227 TYR A CA 1
ATOM 1785 C C . TYR A 1 227 ? -18.325 -11.340 16.368 1.00 96.81 227 TYR A C 1
ATOM 1787 O O . TYR A 1 227 ? -18.470 -12.565 16.346 1.00 96.81 227 TYR A O 1
ATOM 1795 N N . ALA A 1 228 ? -19.229 -10.553 16.963 1.00 93.56 228 ALA A N 1
ATOM 1796 C CA . ALA A 1 228 ? -20.454 -11.112 17.525 1.00 93.56 228 ALA A CA 1
ATOM 1797 C C . ALA A 1 228 ? -21.366 -11.704 16.440 1.00 93.56 228 ALA A C 1
ATOM 1799 O O . ALA A 1 228 ? -22.202 -12.556 16.745 1.00 93.56 228 ALA A O 1
ATOM 1800 N N . LYS A 1 229 ? -21.189 -11.289 15.178 1.00 92.69 229 LYS A N 1
ATOM 1801 C CA . LYS A 1 229 ? -21.933 -11.796 14.015 1.00 92.69 229 LYS A CA 1
ATOM 1802 C C . LYS A 1 229 ? -21.349 -13.064 13.407 1.00 92.69 229 LYS A C 1
ATOM 1804 O O . LYS A 1 229 ? -22.027 -13.694 12.601 1.00 92.69 229 LYS A O 1
ATOM 1809 N N . LEU A 1 230 ? -20.137 -13.456 13.795 1.00 93.38 230 LEU A N 1
ATOM 1810 C CA . LEU A 1 230 ? -19.532 -14.696 13.328 1.00 93.38 230 LEU A CA 1
ATOM 1811 C C . LEU A 1 230 ? -20.014 -15.881 14.171 1.00 93.38 230 LEU A C 1
ATOM 1813 O O . LEU A 1 230 ? -19.964 -15.869 15.404 1.00 93.38 230 LEU A O 1
ATOM 1817 N N . SER A 1 231 ? -20.492 -16.927 13.501 1.00 91.44 231 SER A N 1
ATOM 1818 C CA . SER A 1 231 ? -20.763 -18.227 14.127 1.00 91.44 231 SER A CA 1
ATOM 1819 C C . SER A 1 231 ? -19.506 -19.089 14.207 1.00 91.44 231 SER A C 1
ATOM 1821 O O . SER A 1 231 ? -19.318 -19.814 15.178 1.00 91.44 231 SER A O 1
ATOM 1823 N N . GLU A 1 232 ? -18.654 -18.983 13.192 1.00 95.12 232 GLU A N 1
ATOM 1824 C CA . GLU A 1 232 ? -17.382 -19.681 13.036 1.00 95.12 232 GLU A CA 1
ATOM 1825 C C . GLU A 1 232 ? -16.320 -18.642 12.665 1.00 95.12 232 GLU A C 1
ATOM 1827 O O . GLU A 1 232 ? -16.614 -17.701 11.925 1.00 95.12 232 GLU A O 1
ATOM 1832 N N . HIS A 1 233 ? -15.105 -18.805 13.184 1.00 97.06 233 HIS A N 1
ATOM 1833 C CA . HIS A 1 233 ? -13.974 -17.930 12.891 1.00 97.06 233 HIS A CA 1
ATOM 1834 C C . HIS A 1 233 ? -12.889 -18.728 12.177 1.00 97.06 233 HIS A C 1
ATOM 1836 O O . HIS A 1 233 ? -12.275 -19.620 12.757 1.00 97.06 233 HIS A O 1
ATOM 1842 N N . ARG A 1 234 ? -12.681 -18.416 10.897 1.00 95.94 234 ARG A N 1
ATOM 1843 C CA . ARG A 1 234 ? -11.671 -19.050 10.049 1.00 95.94 234 ARG A CA 1
ATOM 1844 C C . ARG A 1 234 ? -10.390 -18.238 10.074 1.00 95.94 234 ARG A C 1
ATOM 1846 O O . ARG A 1 234 ? -10.389 -17.062 9.706 1.00 95.94 234 ARG A O 1
ATOM 1853 N N . VAL A 1 235 ? -9.308 -18.889 10.486 1.00 95.25 235 VAL A N 1
ATOM 1854 C CA . VAL A 1 235 ? -7.989 -18.276 10.705 1.00 95.25 235 VAL A CA 1
ATOM 1855 C C . VAL A 1 235 ? -6.912 -18.801 9.755 1.00 95.25 235 VAL A C 1
ATOM 1857 O O . VAL A 1 235 ? -5.781 -18.325 9.817 1.00 95.25 235 VAL A O 1
ATOM 1860 N N . ASP A 1 236 ? -7.258 -19.728 8.855 1.00 92.81 236 ASP A N 1
ATOM 1861 C CA . ASP A 1 236 ? -6.319 -20.388 7.934 1.00 92.81 236 ASP A CA 1
ATOM 1862 C C . ASP A 1 236 ? -5.538 -19.384 7.073 1.00 92.81 236 ASP A C 1
ATOM 1864 O O . ASP A 1 236 ? -4.345 -19.567 6.835 1.00 92.81 236 ASP A O 1
ATOM 1868 N N . THR A 1 237 ? -6.170 -18.262 6.689 1.00 90.50 237 THR A N 1
ATOM 1869 C CA . THR A 1 237 ? -5.517 -17.175 5.942 1.00 90.50 237 THR A CA 1
ATOM 1870 C C . THR A 1 237 ? -4.206 -16.736 6.597 1.00 90.50 237 THR A C 1
ATOM 1872 O O . THR A 1 237 ? -3.243 -16.465 5.886 1.00 90.50 237 THR A O 1
ATOM 1875 N N . PHE A 1 238 ? -4.136 -16.692 7.933 1.00 93.12 238 PHE A N 1
ATOM 1876 C CA . PHE A 1 238 ? -2.953 -16.224 8.660 1.00 93.12 238 PHE A CA 1
ATOM 1877 C C . PHE A 1 238 ? -1.771 -17.199 8.627 1.00 93.12 238 PHE A C 1
ATOM 1879 O O . PHE A 1 238 ? -0.665 -16.821 9.007 1.00 93.12 238 PHE A O 1
ATOM 1886 N N . GLU A 1 239 ? -1.980 -18.434 8.167 1.00 89.00 239 GLU A N 1
ATOM 1887 C CA . GLU A 1 239 ? -0.922 -19.441 8.041 1.00 89.00 239 GLU A CA 1
ATOM 1888 C C . GLU A 1 239 ? -0.123 -19.275 6.744 1.00 89.00 239 GLU A C 1
ATOM 1890 O O . GLU A 1 239 ? 1.026 -19.706 6.658 1.00 89.00 239 GLU A O 1
ATOM 1895 N N . HIS A 1 240 ? -0.706 -18.618 5.738 1.00 87.38 240 HIS A N 1
ATOM 1896 C CA . HIS A 1 240 ? -0.100 -18.483 4.413 1.00 87.38 240 HIS A CA 1
ATOM 1897 C C . HIS A 1 240 ? -0.180 -17.069 3.813 1.00 87.38 240 HIS A C 1
ATOM 1899 O O . HIS A 1 240 ? 0.367 -16.839 2.734 1.00 87.38 240 HIS A O 1
ATOM 1905 N N . SER A 1 241 ? -0.868 -16.120 4.456 1.00 89.88 241 SER A N 1
ATOM 1906 C CA . SER A 1 241 ? -1.101 -14.771 3.931 1.00 89.88 241 SER A CA 1
ATOM 1907 C C . SER A 1 241 ? -1.445 -13.754 5.032 1.00 89.88 241 SER A C 1
ATOM 1909 O O . SER A 1 241 ? -1.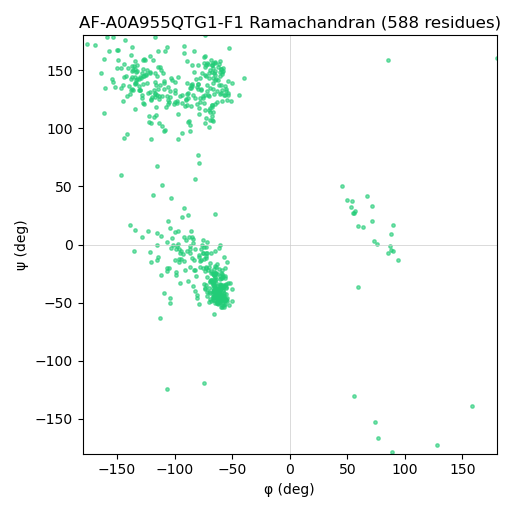510 -14.076 6.215 1.00 89.88 241 SER A O 1
ATOM 1911 N N . THR A 1 242 ? -1.650 -12.497 4.637 1.00 89.94 242 THR A N 1
ATOM 1912 C CA . THR A 1 242 ? -2.011 -11.372 5.510 1.00 89.94 242 THR A CA 1
ATOM 1913 C C . THR A 1 242 ? -3.524 -11.167 5.635 1.00 89.94 242 THR A C 1
ATOM 1915 O O . THR A 1 242 ? -4.313 -11.665 4.833 1.00 89.94 242 THR A O 1
ATOM 1918 N N . MET A 1 243 ? -3.944 -10.385 6.637 1.00 90.75 243 MET A N 1
ATOM 1919 C CA . MET A 1 243 ? -5.356 -10.072 6.914 1.00 90.75 243 MET A CA 1
ATOM 1920 C C . MET A 1 243 ? -6.090 -9.415 5.740 1.00 90.75 243 MET A C 1
ATOM 1922 O O . MET A 1 243 ? -7.270 -9.665 5.513 1.00 90.75 243 MET A O 1
ATOM 1926 N N . ASP A 1 244 ? -5.405 -8.558 4.994 1.00 87.81 244 ASP A N 1
ATOM 1927 C CA . ASP A 1 244 ? -5.962 -7.862 3.841 1.00 87.81 244 ASP A CA 1
ATOM 1928 C C . ASP A 1 244 ? -6.072 -8.763 2.606 1.00 87.81 244 ASP A C 1
ATOM 1930 O O . ASP A 1 244 ? -6.539 -8.285 1.580 1.00 87.81 244 ASP A O 1
ATOM 1934 N N . ALA A 1 245 ? -5.672 -10.043 2.675 1.00 89.12 245 ALA A N 1
ATOM 1935 C CA . ALA A 1 245 ? -5.846 -11.035 1.617 1.00 89.12 245 ALA A CA 1
ATOM 1936 C C . ALA A 1 245 ? -7.310 -11.515 1.530 1.00 89.12 245 ALA A C 1
ATOM 1938 O O . ALA A 1 245 ? -8.187 -10.711 1.232 1.00 89.12 245 ALA A O 1
ATOM 1939 N N . ASP A 1 246 ? -7.601 -12.799 1.728 1.00 90.25 246 ASP A N 1
ATOM 1940 C CA . ASP A 1 246 ? -8.954 -13.352 1.594 1.00 90.25 246 ASP A CA 1
ATOM 1941 C C . ASP A 1 246 ? -9.706 -13.489 2.929 1.00 90.25 246 ASP A C 1
ATOM 1943 O O . ASP A 1 246 ? -10.869 -13.882 2.927 1.00 90.25 246 ASP A O 1
ATOM 1947 N N . TYR A 1 247 ? -9.098 -13.104 4.057 1.00 94.94 247 TYR A N 1
ATOM 1948 C CA . TYR A 1 247 ? -9.641 -13.285 5.412 1.00 94.94 247 TYR A CA 1
ATOM 1949 C C . TYR A 1 247 ? -11.090 -12.797 5.574 1.00 94.94 247 TYR A C 1
ATOM 1951 O O . TYR A 1 247 ? -11.947 -13.520 6.091 1.00 94.94 247 TYR A O 1
ATOM 1959 N N . ILE A 1 248 ? -11.385 -11.578 5.104 1.00 96.06 248 ILE A N 1
ATOM 1960 C CA . ILE A 1 248 ? -12.737 -11.005 5.181 1.00 96.06 248 ILE A CA 1
ATOM 1961 C C . ILE A 1 248 ? -13.717 -11.815 4.332 1.00 96.06 248 ILE A C 1
ATOM 1963 O O . ILE A 1 248 ? -14.825 -12.095 4.782 1.00 96.06 248 ILE A O 1
ATOM 1967 N N . TYR A 1 249 ? -13.313 -12.247 3.138 1.00 95.62 249 TYR A N 1
ATOM 1968 C CA . TYR A 1 249 ? -14.160 -13.075 2.285 1.00 95.62 249 TYR A CA 1
ATOM 1969 C C . TYR A 1 249 ? -14.403 -14.466 2.892 1.00 95.62 249 TYR A C 1
ATOM 1971 O O . TYR A 1 249 ? -15.532 -14.948 2.860 1.00 95.62 249 TYR A O 1
ATOM 1979 N N . GLN A 1 250 ? -13.388 -15.086 3.500 1.00 94.38 250 GLN A N 1
ATOM 1980 C CA . GLN A 1 250 ? -13.514 -16.403 4.136 1.00 94.38 250 GLN A CA 1
ATOM 1981 C C . GLN A 1 250 ? -14.485 -16.398 5.324 1.00 94.38 250 GLN A C 1
ATOM 1983 O O . GLN A 1 250 ? -15.166 -17.395 5.556 1.00 94.38 250 GLN A O 1
ATOM 1988 N N . ASN A 1 251 ? -14.568 -15.285 6.061 1.00 96.50 251 ASN A N 1
ATOM 1989 C CA . ASN A 1 251 ? -15.414 -15.168 7.251 1.00 96.50 251 ASN A CA 1
ATOM 1990 C C . ASN A 1 251 ? -16.793 -14.539 6.968 1.00 96.50 251 ASN A C 1
ATOM 1992 O O . ASN A 1 251 ? -17.774 -14.913 7.604 1.00 96.50 251 ASN A O 1
ATOM 1996 N N . PHE A 1 252 ? -16.897 -13.608 6.012 1.00 95.69 252 PHE A N 1
ATOM 1997 C CA . PHE A 1 252 ? -18.121 -12.826 5.766 1.00 95.69 252 PHE A CA 1
ATOM 1998 C C . PHE A 1 252 ? -18.692 -12.965 4.348 1.00 95.69 252 PHE A C 1
ATOM 2000 O O . PHE A 1 252 ? -19.780 -12.452 4.073 1.00 95.69 252 PHE A O 1
ATOM 2007 N N . GLY A 1 253 ? -17.997 -13.648 3.435 1.00 94.38 253 GLY A N 1
ATOM 2008 C CA . GLY A 1 253 ? -18.426 -13.817 2.048 1.00 94.38 253 GLY A CA 1
ATOM 2009 C C . GLY A 1 253 ? -18.673 -12.479 1.343 1.00 94.38 253 GLY A C 1
ATOM 2010 O O . GLY A 1 253 ? -17.838 -11.579 1.371 1.00 94.38 253 GLY A O 1
ATOM 2011 N N . ASP A 1 254 ? -19.836 -12.356 0.701 1.00 91.69 254 ASP A N 1
ATOM 2012 C CA . ASP A 1 254 ? -20.323 -11.120 0.072 1.00 91.69 254 ASP A CA 1
ATOM 2013 C C . ASP A 1 254 ? -21.536 -10.549 0.832 1.00 91.69 254 ASP A C 1
ATOM 2015 O O . ASP A 1 254 ? -22.610 -10.314 0.270 1.00 91.69 254 ASP A O 1
ATOM 2019 N N . CYS A 1 255 ? -21.390 -10.406 2.151 1.00 92.06 255 CYS A N 1
ATOM 2020 C CA . CYS A 1 255 ? -22.428 -9.853 3.014 1.00 92.06 255 CYS A CA 1
ATOM 2021 C C . CYS A 1 255 ? -22.779 -8.400 2.624 1.00 92.06 255 CYS A C 1
ATOM 2023 O O . CYS A 1 255 ? -21.901 -7.578 2.362 1.00 92.06 255 CYS A O 1
ATOM 2025 N N . GLN A 1 256 ? -24.075 -8.063 2.611 1.00 93.38 256 GLN A N 1
ATOM 2026 C CA . GLN A 1 256 ? -24.559 -6.719 2.254 1.00 93.38 256 GLN A CA 1
ATOM 2027 C C . GLN A 1 256 ? -24.219 -5.649 3.303 1.00 93.38 256 GLN A C 1
ATOM 2029 O O . GLN A 1 256 ? -24.194 -4.461 2.984 1.00 93.38 256 GLN A O 1
ATOM 2034 N N . ASP A 1 257 ? -23.922 -6.067 4.533 1.00 96.00 257 ASP A N 1
ATOM 2035 C CA . ASP A 1 257 ? -23.561 -5.177 5.637 1.00 96.00 257 ASP A CA 1
ATOM 2036 C C . ASP A 1 257 ? -22.056 -4.860 5.690 1.00 96.00 257 ASP A C 1
ATOM 2038 O O . ASP A 1 257 ? -21.592 -4.203 6.625 1.00 96.00 257 ASP A O 1
ATOM 2042 N N . ILE A 1 258 ? -21.288 -5.294 4.682 1.00 97.81 258 ILE A N 1
ATOM 2043 C CA . ILE A 1 258 ? -19.917 -4.831 4.449 1.00 97.81 258 ILE A CA 1
ATOM 2044 C C . ILE A 1 258 ? -19.979 -3.416 3.863 1.00 97.81 258 ILE A C 1
ATOM 2046 O O . ILE A 1 258 ? -20.573 -3.186 2.808 1.00 97.81 258 ILE A O 1
ATOM 2050 N N . HIS A 1 259 ? -19.350 -2.460 4.540 1.00 98.19 259 HIS A N 1
ATOM 2051 C CA . HIS A 1 259 ? -19.290 -1.063 4.128 1.00 98.19 259 HIS A CA 1
ATOM 2052 C C . HIS A 1 259 ? -17.882 -0.687 3.664 1.00 98.19 259 HIS A C 1
ATOM 2054 O O . HIS A 1 259 ? -16.902 -0.980 4.340 1.00 98.19 259 HIS A O 1
ATOM 2060 N N . VAL A 1 260 ? -17.783 -0.002 2.526 1.00 98.12 260 VAL A N 1
ATOM 2061 C CA . VAL A 1 260 ? -16.547 0.646 2.073 1.00 98.12 260 VAL A CA 1
ATOM 2062 C C . VAL A 1 260 ? -16.692 2.139 2.314 1.00 98.12 260 VAL A C 1
ATOM 2064 O O . VAL A 1 260 ? -17.657 2.738 1.842 1.00 98.12 260 VAL A O 1
ATOM 2067 N N . ILE A 1 261 ? -15.728 2.735 3.009 1.00 98.19 261 ILE A N 1
ATOM 2068 C CA . ILE A 1 261 ? -15.637 4.189 3.149 1.00 98.19 261 ILE A CA 1
ATOM 2069 C C . ILE A 1 261 ? -15.254 4.769 1.785 1.00 98.19 261 ILE A C 1
ATOM 2071 O O . ILE A 1 261 ? -14.192 4.452 1.243 1.00 98.19 261 ILE A O 1
ATOM 2075 N N . GLN A 1 262 ? -16.134 5.595 1.219 1.00 97.69 262 GLN A N 1
ATOM 2076 C CA . GLN A 1 262 ? -15.981 6.156 -0.128 1.00 97.69 262 GLN A CA 1
ATOM 2077 C C . GLN A 1 262 ? -15.524 7.617 -0.143 1.00 97.69 262 GLN A C 1
ATOM 2079 O O . GLN A 1 262 ? -15.292 8.154 -1.223 1.00 97.69 262 GLN A O 1
ATOM 2084 N N . ASP A 1 263 ? -15.373 8.252 1.017 1.00 97.81 263 ASP A N 1
ATOM 2085 C CA . ASP A 1 263 ? -14.947 9.644 1.119 1.00 97.81 263 ASP A CA 1
ATOM 2086 C C . ASP A 1 263 ? -13.998 9.833 2.309 1.00 97.81 263 ASP A C 1
ATOM 2088 O O . ASP A 1 263 ? -14.299 9.418 3.431 1.00 97.81 263 ASP A O 1
ATOM 2092 N N . SER A 1 264 ? -12.836 10.438 2.058 1.00 97.75 264 SER A N 1
ATOM 2093 C CA . SER A 1 264 ? -11.830 10.692 3.084 1.00 97.75 264 SER A CA 1
ATOM 2094 C C . SER A 1 264 ? -12.300 11.648 4.174 1.00 97.75 264 SER A C 1
ATOM 2096 O O . SER A 1 264 ? -11.772 11.553 5.276 1.00 97.75 264 SER A O 1
ATOM 2098 N N . ASP A 1 265 ? -13.278 12.527 3.919 1.00 96.81 265 ASP A N 1
ATOM 2099 C CA . ASP A 1 265 ? -13.851 13.387 4.965 1.00 96.81 265 ASP A CA 1
ATOM 2100 C C . ASP A 1 265 ? -14.585 12.561 6.042 1.00 96.81 265 ASP A C 1
ATOM 2102 O O . ASP A 1 265 ? -14.689 13.006 7.183 1.00 96.81 265 ASP A O 1
ATOM 2106 N N . GLN A 1 266 ? -15.055 11.349 5.713 1.00 97.19 266 GLN A N 1
ATOM 2107 C CA . GLN A 1 266 ? -15.754 10.469 6.654 1.00 97.19 266 GLN A CA 1
ATOM 2108 C C . GLN A 1 266 ? -14.780 9.711 7.572 1.00 97.19 266 GLN A C 1
ATOM 2110 O O . GLN A 1 266 ? -15.003 9.603 8.777 1.00 97.19 266 GLN A O 1
ATOM 2115 N N . PHE A 1 267 ? -13.714 9.145 7.004 1.00 97.94 267 PHE A N 1
ATOM 2116 C CA . PHE A 1 267 ? -12.663 8.449 7.744 1.00 97.94 267 PHE A CA 1
ATOM 2117 C C . PHE A 1 267 ? -11.408 8.355 6.880 1.00 97.94 267 PHE A C 1
ATOM 2119 O O . PHE A 1 267 ? -11.464 7.942 5.720 1.00 97.94 267 PHE A O 1
ATOM 2126 N N . LEU A 1 268 ? -10.256 8.662 7.474 1.00 97.94 268 LEU A N 1
ATOM 2127 C CA . LEU A 1 268 ? -8.964 8.508 6.824 1.00 97.94 268 LEU A CA 1
ATOM 2128 C C . LEU A 1 268 ? -7.939 7.942 7.802 1.00 97.94 268 LEU A C 1
ATOM 2130 O O . LEU A 1 268 ? -7.730 8.482 8.889 1.00 97.94 268 LEU A O 1
ATOM 2134 N N . LEU A 1 269 ? -7.254 6.892 7.360 1.00 96.06 269 LEU A N 1
ATOM 2135 C CA . LEU A 1 269 ? -5.987 6.452 7.923 1.00 96.06 269 LEU A CA 1
ATOM 2136 C C . LEU A 1 269 ? -4.931 6.462 6.822 1.00 96.06 269 LEU A C 1
ATOM 2138 O O . LEU A 1 269 ? -5.244 6.212 5.656 1.00 96.06 269 LEU A O 1
ATOM 2142 N N . ILE A 1 270 ? -3.686 6.743 7.189 1.00 95.62 270 ILE A N 1
ATOM 2143 C CA . ILE A 1 270 ? -2.541 6.621 6.285 1.00 95.62 270 ILE A CA 1
ATOM 2144 C C . ILE A 1 270 ? -1.406 5.899 7.000 1.00 95.62 270 ILE A C 1
ATOM 2146 O O . ILE A 1 270 ? -1.177 6.157 8.179 1.00 95.62 270 ILE A O 1
ATOM 2150 N N . SER A 1 271 ? -0.714 5.004 6.295 1.00 93.88 271 SER A N 1
ATOM 2151 C CA . SER A 1 271 ? 0.453 4.280 6.807 1.00 93.88 271 SER A CA 1
ATOM 2152 C C . SER A 1 271 ? 1.724 4.665 6.052 1.00 93.88 271 SER A C 1
ATOM 2154 O O . SER A 1 271 ? 1.672 5.068 4.880 1.00 93.88 271 SER A O 1
ATOM 2156 N N . PHE A 1 272 ? 2.869 4.547 6.721 1.00 93.69 272 PHE A N 1
ATOM 2157 C CA . PHE A 1 272 ? 4.150 5.019 6.204 1.00 93.69 272 PHE A CA 1
ATOM 2158 C C . PHE A 1 272 ? 5.104 3.871 5.907 1.00 93.69 272 PHE A C 1
ATOM 2160 O O . PHE A 1 272 ? 5.274 2.934 6.671 1.00 93.69 272 PHE A O 1
ATOM 2167 N N . THR A 1 273 ? 5.778 3.965 4.773 1.00 89.75 273 THR A N 1
ATOM 2168 C CA . THR A 1 273 ? 6.779 2.997 4.336 1.00 89.75 273 THR A CA 1
ATOM 2169 C C . THR A 1 273 ? 8.019 3.767 3.917 1.00 89.75 273 THR A C 1
ATOM 2171 O O . THR A 1 273 ? 7.908 4.807 3.256 1.00 89.75 273 THR A O 1
ATOM 2174 N N . LYS A 1 274 ? 9.202 3.293 4.315 1.00 87.94 274 LYS A N 1
ATOM 2175 C CA . LYS A 1 274 ? 10.457 3.888 3.852 1.00 87.94 274 LYS A CA 1
ATOM 2176 C C . LYS A 1 274 ? 10.540 3.784 2.340 1.00 87.94 274 LYS A C 1
ATOM 2178 O O . LYS A 1 274 ? 10.118 2.794 1.751 1.00 87.94 274 LYS A O 1
ATOM 2183 N N . LYS A 1 275 ? 11.119 4.786 1.695 1.00 81.62 275 LYS A N 1
ATOM 2184 C CA . LYS A 1 275 ? 11.254 4.827 0.236 1.00 81.62 275 LYS A CA 1
ATOM 2185 C C . LYS A 1 275 ? 12.064 3.650 -0.319 1.00 81.62 275 LYS A C 1
ATOM 2187 O O . LYS A 1 275 ? 11.864 3.259 -1.467 1.00 81.62 275 LYS A O 1
ATOM 2192 N N . GLU A 1 276 ? 12.990 3.120 0.473 1.00 78.00 276 GLU A N 1
ATOM 2193 C CA . GLU A 1 276 ? 13.809 1.952 0.135 1.00 78.00 276 GLU A CA 1
ATOM 2194 C C . GLU A 1 276 ? 13.073 0.612 0.298 1.00 78.00 276 GLU A C 1
ATOM 2196 O O . GLU A 1 276 ? 13.456 -0.368 -0.344 1.00 78.00 276 GLU A O 1
ATOM 2201 N N . ASP A 1 277 ? 11.982 0.577 1.072 1.00 77.19 277 ASP A N 1
ATOM 2202 C CA . ASP A 1 277 ? 11.149 -0.608 1.292 1.00 77.19 277 ASP A CA 1
ATOM 2203 C C . ASP A 1 277 ? 10.208 -0.842 0.101 1.00 77.19 277 ASP A C 1
ATOM 2205 O O . ASP A 1 277 ? 8.982 -0.687 0.145 1.00 77.19 277 ASP A O 1
ATOM 2209 N N . LEU A 1 278 ? 10.810 -1.243 -1.013 1.00 72.12 278 LEU A N 1
ATOM 2210 C CA . LEU A 1 278 ? 10.098 -1.637 -2.216 1.00 72.12 278 LEU A CA 1
ATOM 2211 C C . LEU A 1 278 ? 9.575 -3.076 -2.051 1.00 72.12 278 LEU A C 1
ATOM 2213 O O . LEU A 1 278 ? 10.335 -3.962 -1.654 1.00 72.12 278 LEU A O 1
ATOM 2217 N N . PRO A 1 279 ? 8.305 -3.373 -2.398 1.00 64.62 279 PRO A N 1
ATOM 2218 C CA . PRO A 1 279 ? 7.881 -4.758 -2.584 1.00 64.62 279 PRO A CA 1
ATOM 2219 C C . PRO A 1 279 ? 8.860 -5.476 -3.515 1.00 64.62 279 PRO A C 1
ATOM 2221 O O . PRO A 1 279 ? 9.242 -4.902 -4.530 1.00 64.62 279 PRO A O 1
ATOM 2224 N N . GLY A 1 280 ? 9.219 -6.732 -3.234 1.00 53.56 280 GLY A N 1
ATOM 2225 C CA . GLY A 1 280 ? 10.283 -7.445 -3.967 1.00 53.56 280 GLY A CA 1
ATOM 2226 C C . GLY A 1 280 ? 10.108 -7.564 -5.494 1.00 53.56 280 GLY A C 1
ATOM 2227 O O . GLY A 1 280 ? 11.046 -7.936 -6.193 1.00 53.56 280 GLY A O 1
ATOM 2228 N N . HIS A 1 281 ? 8.935 -7.219 -6.032 1.00 54.69 281 HIS A N 1
ATOM 2229 C CA . HIS A 1 281 ? 8.635 -7.186 -7.466 1.00 54.69 281 HIS A CA 1
ATOM 2230 C C . HIS A 1 281 ? 8.790 -5.790 -8.103 1.00 54.69 281 HIS A C 1
ATOM 2232 O O . HIS A 1 281 ? 8.554 -5.626 -9.306 1.00 54.69 281 HIS A O 1
ATOM 2238 N N . LEU A 1 282 ? 9.087 -4.759 -7.311 1.00 61.59 282 LEU A N 1
ATOM 2239 C CA . LEU A 1 282 ? 9.054 -3.365 -7.728 1.00 61.59 282 LEU A CA 1
ATOM 2240 C C . LEU A 1 282 ? 10.460 -2.896 -8.122 1.00 61.59 282 LEU A C 1
ATOM 2242 O O . LEU A 1 282 ? 11.372 -2.815 -7.309 1.00 61.59 282 LEU A O 1
ATOM 2246 N N . ASP A 1 283 ? 10.618 -2.621 -9.415 1.00 62.03 283 ASP A N 1
ATOM 2247 C CA . ASP A 1 283 ? 11.869 -2.179 -10.037 1.00 62.03 283 ASP A CA 1
ATOM 2248 C C . ASP A 1 283 ? 12.308 -0.797 -9.505 1.00 62.03 283 ASP A C 1
ATOM 2250 O O . ASP A 1 283 ? 11.466 0.073 -9.278 1.00 62.03 283 ASP A O 1
ATOM 2254 N N . LYS A 1 284 ? 13.618 -0.540 -9.371 1.00 61.94 284 LYS A N 1
ATOM 2255 C CA . LYS A 1 284 ? 14.143 0.803 -9.045 1.00 61.94 284 LYS A CA 1
ATOM 2256 C C . LYS A 1 284 ? 13.737 1.847 -10.100 1.00 61.94 284 LYS A C 1
ATOM 2258 O O . LYS A 1 284 ? 13.611 3.026 -9.784 1.00 61.94 284 LYS A O 1
ATOM 2263 N N . MET A 1 285 ? 13.456 1.408 -11.327 1.00 65.62 285 MET A N 1
ATOM 2264 C CA . MET A 1 285 ? 12.940 2.210 -12.441 1.00 65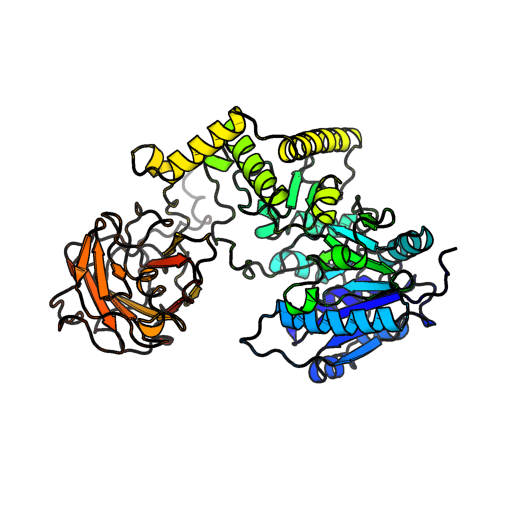.62 285 MET A CA 1
ATOM 2265 C C . MET A 1 285 ? 11.406 2.174 -12.554 1.00 65.62 285 MET A C 1
ATOM 2267 O O . MET A 1 285 ? 10.834 2.408 -13.616 1.00 65.62 285 MET A O 1
ATOM 2271 N N . ALA A 1 286 ? 10.688 1.879 -11.468 1.00 72.00 286 ALA A N 1
ATOM 2272 C CA . ALA A 1 286 ? 9.238 1.684 -11.492 1.00 72.00 286 ALA A CA 1
ATOM 2273 C C . ALA A 1 286 ? 8.402 2.899 -11.950 1.00 72.00 286 ALA A C 1
ATOM 2275 O O . ALA A 1 286 ? 7.256 2.703 -12.373 1.00 72.00 286 ALA A O 1
ATOM 2276 N N . LEU A 1 287 ? 8.961 4.114 -11.883 1.00 81.50 287 LEU A N 1
ATOM 2277 C CA . LEU A 1 287 ? 8.373 5.362 -12.396 1.00 81.50 287 LEU A CA 1
ATOM 2278 C C . LEU A 1 287 ? 9.012 5.827 -13.709 1.00 81.50 287 LEU A C 1
ATOM 2280 O O . LEU A 1 287 ? 8.828 6.967 -14.123 1.00 81.50 287 LEU A O 1
ATOM 2284 N N . GLN A 1 288 ? 9.780 4.974 -14.379 1.00 80.81 288 GLN A N 1
ATOM 2285 C CA . GLN A 1 288 ? 10.306 5.310 -15.688 1.00 80.81 288 GLN A CA 1
ATOM 2286 C C . GLN A 1 288 ? 9.165 5.298 -16.720 1.00 80.81 288 GLN A C 1
ATOM 2288 O O . GLN A 1 288 ? 8.415 4.314 -16.801 1.00 80.81 288 GLN A O 1
ATOM 2293 N N . PRO A 1 289 ? 9.008 6.368 -17.523 1.00 82.06 289 PRO A N 1
ATOM 2294 C CA . PRO A 1 289 ? 8.099 6.369 -18.658 1.00 82.06 289 PRO A CA 1
ATOM 2295 C C . PRO A 1 289 ? 8.373 5.190 -19.589 1.00 82.06 289 PRO A C 1
ATOM 2297 O O . PRO A 1 289 ? 9.522 4.857 -19.865 1.00 82.06 289 PRO A O 1
ATOM 2300 N N . SER A 1 290 ? 7.316 4.588 -20.123 1.00 80.38 290 SER A N 1
ATOM 2301 C CA . SER A 1 290 ? 7.448 3.509 -21.110 1.00 80.38 290 SER A CA 1
ATOM 2302 C C . SER A 1 290 ? 6.485 3.747 -22.262 1.00 80.38 290 SER A C 1
ATOM 2304 O O . SER A 1 290 ? 5.349 4.181 -22.053 1.00 80.38 290 SER A O 1
ATOM 2306 N N . TRP A 1 291 ? 6.937 3.516 -23.493 1.00 84.69 291 TRP A N 1
ATOM 2307 C CA . TRP A 1 291 ? 6.175 3.874 -24.692 1.00 84.69 291 TRP A CA 1
ATOM 2308 C C . TRP A 1 291 ? 4.804 3.181 -24.718 1.00 84.69 291 TRP A C 1
ATOM 2310 O O . TRP A 1 291 ? 3.805 3.797 -25.098 1.00 84.69 291 TRP A O 1
ATOM 2320 N N . GLU A 1 292 ? 4.729 1.938 -24.234 1.00 88.06 292 GLU A N 1
ATOM 2321 C CA . GLU A 1 292 ? 3.504 1.147 -24.173 1.00 88.06 292 GLU A CA 1
ATOM 2322 C C . GLU A 1 292 ? 2.522 1.625 -23.103 1.00 88.06 292 GLU A C 1
ATOM 2324 O O . GLU A 1 292 ? 1.410 1.112 -23.052 1.00 88.06 292 GLU A O 1
ATOM 2329 N N . LYS A 1 293 ? 2.911 2.576 -22.244 1.00 88.12 293 LYS A N 1
ATOM 2330 C CA . LYS A 1 293 ? 2.054 3.205 -21.221 1.00 88.12 293 LYS A CA 1
ATOM 2331 C C . LYS A 1 293 ? 1.768 4.674 -21.538 1.00 88.12 293 LYS A C 1
ATOM 2333 O O . LYS A 1 293 ? 0.719 5.172 -21.136 1.00 88.12 293 LYS A O 1
ATOM 2338 N N . SER A 1 294 ? 2.655 5.331 -22.285 1.00 87.44 294 SER A N 1
ATOM 2339 C CA . SER A 1 294 ? 2.560 6.752 -22.638 1.00 87.44 294 SER A CA 1
ATOM 2340 C C . SER A 1 294 ? 1.760 7.028 -23.910 1.00 87.44 294 SER A C 1
ATOM 2342 O O . SER A 1 294 ? 1.154 8.090 -24.035 1.00 87.44 294 SER A O 1
ATOM 2344 N N . TRP A 1 295 ? 1.765 6.120 -24.892 1.00 88.19 295 TRP A N 1
ATOM 2345 C CA . TRP A 1 295 ? 1.131 6.409 -26.181 1.00 88.19 295 TRP A CA 1
ATOM 2346 C C . TRP A 1 295 ? -0.407 6.361 -26.057 1.00 88.19 295 TRP A C 1
ATOM 2348 O O . TRP A 1 295 ? -0.909 5.354 -25.569 1.00 88.19 295 TRP A O 1
ATOM 2358 N N . PRO A 1 296 ? -1.199 7.367 -26.491 1.00 89.81 296 PRO A N 1
ATOM 2359 C CA . PRO A 1 296 ? -2.592 7.508 -26.045 1.00 89.81 296 PRO A CA 1
ATOM 2360 C C . PRO A 1 296 ? -3.492 6.290 -26.287 1.00 89.81 296 PRO A C 1
ATOM 2362 O O . PRO A 1 296 ? -4.195 5.850 -25.381 1.00 89.81 296 PRO A O 1
ATOM 2365 N N . LEU A 1 297 ? -3.457 5.711 -27.491 1.00 93.44 297 LEU A N 1
ATOM 2366 C CA . LEU A 1 297 ? -4.303 4.562 -27.824 1.00 93.44 297 LEU A CA 1
ATOM 2367 C C . LEU A 1 297 ? -3.738 3.255 -27.250 1.00 93.44 297 LEU A C 1
ATOM 2369 O O . LEU A 1 297 ? -4.452 2.510 -26.580 1.00 93.44 297 LEU A O 1
ATOM 2373 N N . ILE A 1 298 ? -2.453 2.982 -27.504 1.00 93.44 298 ILE A N 1
ATOM 2374 C CA . ILE A 1 298 ? -1.801 1.736 -27.075 1.00 93.44 298 ILE A CA 1
ATOM 2375 C C . ILE A 1 298 ? -1.704 1.674 -25.550 1.00 93.44 298 ILE A C 1
ATOM 2377 O O . ILE A 1 298 ? -2.076 0.662 -24.965 1.00 93.44 298 ILE A O 1
ATOM 2381 N N . GLY A 1 299 ? -1.291 2.768 -24.915 1.00 93.69 299 GLY A N 1
ATOM 2382 C CA . GLY A 1 299 ? -1.203 2.938 -23.469 1.00 93.69 299 GLY A CA 1
ATOM 2383 C C . GLY A 1 299 ? -2.528 2.731 -22.766 1.00 93.69 299 GLY A C 1
ATOM 2384 O O . GLY A 1 299 ? -2.591 1.956 -21.814 1.00 93.69 299 GLY A O 1
ATOM 2385 N N . TYR A 1 300 ? -3.607 3.331 -23.274 1.00 95.56 300 TYR A N 1
ATOM 2386 C CA . TYR A 1 300 ? -4.938 3.120 -22.712 1.00 95.56 300 TYR A CA 1
ATOM 2387 C C . TYR A 1 300 ? -5.328 1.635 -22.709 1.00 95.56 300 TYR A C 1
ATOM 2389 O O . TYR A 1 300 ? -5.690 1.090 -21.665 1.00 95.56 300 TYR A O 1
ATOM 2397 N N . TYR A 1 301 ? -5.218 0.955 -23.856 1.00 96.25 301 TYR A N 1
ATOM 2398 C CA . TYR A 1 301 ? -5.594 -0.458 -23.954 1.00 96.25 301 TYR A CA 1
ATOM 2399 C C . TYR A 1 301 ? -4.614 -1.397 -23.243 1.00 96.25 301 TYR A C 1
ATOM 2401 O O . TYR A 1 301 ? -5.030 -2.445 -22.755 1.00 96.25 301 TYR A O 1
ATOM 2409 N N . TRP A 1 302 ? -3.339 -1.030 -23.126 1.00 94.12 302 TRP A N 1
ATOM 2410 C CA . TRP A 1 302 ? -2.359 -1.793 -22.359 1.00 94.12 302 TRP A CA 1
ATOM 2411 C C . TRP A 1 302 ? -2.632 -1.725 -20.854 1.00 94.12 302 TRP A C 1
ATOM 2413 O O . TRP A 1 302 ? -2.688 -2.767 -20.200 1.00 94.12 302 TRP A O 1
ATOM 2423 N N . LYS A 1 303 ? -2.885 -0.528 -20.307 1.00 95.44 303 LYS A N 1
ATOM 2424 C CA . LYS A 1 303 ? -3.292 -0.348 -18.902 1.00 95.44 303 LYS A CA 1
ATOM 2425 C C . LYS A 1 303 ? -4.606 -1.077 -18.614 1.00 95.44 303 LYS A C 1
ATOM 2427 O O . LYS A 1 303 ? -4.701 -1.809 -17.629 1.00 95.44 303 LYS A O 1
ATOM 2432 N N . LEU A 1 304 ? -5.580 -0.969 -19.523 1.00 95.75 304 LEU A N 1
ATOM 2433 C CA . LEU A 1 304 ? -6.848 -1.697 -19.439 1.00 95.75 304 LEU A CA 1
ATOM 2434 C C . LEU A 1 304 ? -6.639 -3.217 -19.415 1.00 95.75 304 LEU A C 1
ATOM 2436 O O . LEU A 1 304 ? -7.240 -3.901 -18.590 1.00 95.75 304 LEU A O 1
ATOM 2440 N N . HIS A 1 305 ? -5.754 -3.738 -20.269 1.00 93.75 305 HIS A N 1
ATOM 2441 C CA . HIS A 1 305 ? -5.411 -5.157 -20.304 1.00 93.75 305 HIS A CA 1
ATOM 2442 C C . HIS A 1 305 ? -4.790 -5.638 -18.986 1.00 93.75 305 HIS A C 1
ATOM 2444 O O . HIS A 1 305 ? -5.137 -6.718 -18.509 1.00 93.75 305 HIS A O 1
ATOM 2450 N N . LYS A 1 306 ? -3.898 -4.845 -18.376 1.00 91.88 306 LYS A N 1
ATOM 2451 C CA . LYS A 1 306 ? -3.281 -5.166 -17.075 1.00 91.88 306 LYS A CA 1
ATOM 2452 C C . LYS A 1 306 ? -4.310 -5.211 -15.954 1.00 91.88 306 LYS A C 1
ATOM 2454 O O . LYS A 1 306 ? -4.328 -6.165 -15.178 1.00 91.88 306 LYS A O 1
ATOM 2459 N N . LEU A 1 307 ? -5.203 -4.225 -15.917 1.00 93.50 307 LEU A N 1
ATOM 2460 C CA . LEU A 1 307 ? -6.279 -4.182 -14.937 1.00 93.50 307 LEU A CA 1
ATOM 2461 C C . LEU A 1 307 ? -7.260 -5.349 -15.110 1.00 93.50 307 LEU A C 1
ATOM 2463 O O . LEU A 1 307 ? -7.603 -6.025 -14.142 1.00 93.50 307 LEU A O 1
ATOM 2467 N N . ARG A 1 308 ? -7.662 -5.638 -16.353 1.00 92.62 308 ARG A N 1
ATOM 2468 C CA . ARG A 1 308 ? -8.499 -6.796 -16.688 1.00 92.62 308 ARG A CA 1
ATOM 2469 C C . ARG A 1 308 ? -7.854 -8.100 -16.243 1.00 92.62 308 ARG A C 1
ATOM 2471 O O . ARG A 1 308 ? -8.528 -8.924 -15.637 1.00 92.62 308 ARG A O 1
ATOM 2478 N N . TRP A 1 309 ? -6.570 -8.289 -16.546 1.00 90.06 309 TRP A N 1
ATOM 2479 C CA . TRP A 1 309 ? -5.849 -9.501 -16.170 1.00 90.06 309 TRP A CA 1
ATOM 2480 C C . TRP A 1 309 ? -5.954 -9.754 -14.665 1.00 90.06 309 TRP A C 1
ATOM 2482 O O . TRP A 1 309 ? -6.325 -10.860 -14.284 1.00 90.06 309 TRP A O 1
ATOM 2492 N N . LEU A 1 310 ? -5.748 -8.725 -13.835 1.00 88.50 310 LEU A N 1
ATOM 2493 C CA . LEU A 1 310 ? -5.879 -8.830 -12.380 1.00 88.50 310 LEU A CA 1
ATOM 2494 C C . LEU A 1 310 ? -7.324 -9.109 -11.936 1.00 88.50 310 LEU A C 1
ATOM 2496 O O . LEU A 1 310 ? -7.547 -10.005 -11.130 1.00 88.50 310 LEU A O 1
ATOM 2500 N N . LEU A 1 311 ? -8.316 -8.421 -12.514 1.00 87.50 311 LEU A N 1
ATOM 2501 C CA . LEU A 1 311 ? -9.742 -8.672 -12.242 1.00 87.50 311 LEU A CA 1
ATOM 2502 C C . LEU A 1 311 ? -10.157 -10.117 -12.540 1.00 87.50 311 LEU A C 1
ATOM 2504 O O . LEU A 1 311 ? -11.011 -10.674 -11.854 1.00 87.50 311 LEU A O 1
ATOM 2508 N N . THR A 1 312 ? -9.564 -10.719 -13.568 1.00 84.06 312 THR A N 1
ATOM 2509 C CA . THR A 1 312 ? -9.852 -12.097 -13.989 1.00 84.06 312 THR A CA 1
ATOM 2510 C C . THR A 1 312 ? -8.896 -13.136 -13.401 1.00 84.06 312 THR A C 1
ATOM 2512 O O . THR A 1 312 ? -9.099 -14.327 -13.625 1.00 84.06 312 THR A O 1
ATOM 2515 N N . SER A 1 313 ? -7.855 -12.722 -12.671 1.00 83.44 313 SER A N 1
ATOM 2516 C CA . SER A 1 313 ? -6.873 -13.646 -12.100 1.00 83.44 313 SER A CA 1
ATOM 2517 C C . SER A 1 313 ? -7.473 -14.395 -10.914 1.00 83.44 313 SER A C 1
ATOM 2519 O O . SER A 1 313 ? -8.347 -13.874 -10.224 1.00 83.44 313 SER A O 1
ATOM 2521 N N . GLY A 1 314 ? -6.983 -15.604 -10.633 1.00 78.69 314 GLY A N 1
ATOM 2522 C CA . GLY A 1 314 ? -7.372 -16.362 -9.438 1.00 78.69 314 GLY A CA 1
ATOM 2523 C C . GLY A 1 314 ? -6.870 -15.760 -8.119 1.00 78.69 314 GLY A C 1
ATOM 2524 O O . GLY A 1 314 ? -7.260 -16.237 -7.064 1.00 78.69 314 GLY A O 1
ATOM 2525 N N . SER A 1 315 ? -6.029 -14.721 -8.169 1.00 78.19 315 SER A N 1
ATOM 2526 C CA . SER A 1 315 ? -5.351 -14.141 -7.001 1.00 78.19 315 SER A CA 1
ATOM 2527 C C . SER A 1 315 ? -6.195 -13.127 -6.224 1.00 78.19 315 SER A C 1
ATOM 2529 O O . SER A 1 315 ? -5.808 -12.739 -5.128 1.00 78.19 315 SER A O 1
ATOM 2531 N N . ILE A 1 316 ? -7.310 -12.660 -6.792 1.00 86.12 316 ILE A N 1
ATOM 2532 C CA . ILE A 1 316 ? -8.224 -11.710 -6.147 1.00 86.12 316 ILE A CA 1
ATOM 2533 C C . ILE A 1 316 ? -9.490 -12.455 -5.731 1.00 86.12 316 ILE A C 1
ATOM 2535 O O . ILE A 1 316 ? -10.113 -13.121 -6.560 1.00 86.12 316 ILE A O 1
ATOM 2539 N N . ASP A 1 317 ? -9.903 -12.339 -4.472 1.00 90.31 317 ASP A N 1
ATOM 2540 C CA . ASP A 1 317 ? -11.130 -12.978 -4.005 1.00 90.31 317 ASP A CA 1
ATOM 2541 C C . ASP A 1 317 ? -12.397 -12.333 -4.623 1.00 90.31 317 ASP A C 1
ATOM 2543 O O . ASP A 1 317 ? -12.372 -11.198 -5.123 1.00 90.31 317 ASP A O 1
ATOM 2547 N N . PRO A 1 318 ? -13.534 -13.051 -4.652 1.00 92.38 318 PRO A N 1
ATOM 2548 C CA . PRO A 1 318 ? -14.778 -12.547 -5.233 1.00 92.38 318 PRO A CA 1
ATOM 2549 C C . PRO A 1 318 ? -15.295 -11.235 -4.626 1.00 92.38 318 PRO A C 1
ATOM 2551 O O . PRO A 1 318 ? -15.819 -10.407 -5.379 1.00 92.38 318 PRO A O 1
ATOM 2554 N N . LEU A 1 319 ? -15.128 -11.018 -3.316 1.00 94.81 319 LEU A N 1
ATOM 2555 C CA . LEU A 1 319 ? -15.567 -9.790 -2.651 1.00 94.81 319 LEU A CA 1
ATOM 2556 C C . LEU A 1 319 ? -14.772 -8.595 -3.179 1.00 94.81 319 LEU A C 1
ATOM 2558 O O . LEU A 1 319 ? -15.364 -7.635 -3.669 1.00 94.81 319 LEU A O 1
ATOM 2562 N N . LYS A 1 320 ? -13.441 -8.669 -3.208 1.00 93.81 320 LYS A N 1
ATOM 2563 C CA . LYS A 1 320 ? -12.600 -7.589 -3.747 1.00 93.81 320 LYS A CA 1
ATOM 2564 C C . LYS A 1 320 ? -12.909 -7.249 -5.196 1.00 93.81 320 LYS A C 1
ATOM 2566 O O . LYS A 1 320 ? -12.966 -6.072 -5.547 1.00 93.81 320 LYS A O 1
ATOM 2571 N N . ARG A 1 321 ? -13.171 -8.249 -6.048 1.00 92.12 321 ARG A N 1
ATOM 2572 C CA . ARG A 1 321 ? -13.600 -8.001 -7.440 1.00 92.12 321 ARG A CA 1
ATOM 2573 C C . ARG A 1 321 ? -14.908 -7.214 -7.508 1.00 92.12 321 ARG A C 1
ATOM 2575 O O . ARG A 1 321 ? -15.095 -6.413 -8.425 1.00 92.12 321 ARG A O 1
ATOM 2582 N N . LYS A 1 322 ? -15.830 -7.444 -6.567 1.00 93.69 322 LYS A N 1
ATOM 2583 C CA . LYS A 1 322 ? -17.070 -6.670 -6.458 1.00 93.69 322 LYS A CA 1
ATOM 2584 C C . LYS A 1 322 ? -16.793 -5.249 -5.982 1.00 93.69 322 LYS A C 1
ATOM 2586 O O . LYS A 1 322 ? -17.245 -4.312 -6.643 1.00 93.69 322 LYS A O 1
ATOM 2591 N N . LEU A 1 323 ? -16.029 -5.106 -4.901 1.00 95.88 323 LEU A N 1
ATOM 2592 C CA . LEU A 1 323 ? -15.712 -3.822 -4.273 1.00 95.88 323 LEU A CA 1
ATOM 2593 C C . LEU A 1 323 ? -14.856 -2.914 -5.158 1.00 95.88 323 LEU A C 1
ATOM 2595 O O . LEU A 1 323 ? -14.996 -1.700 -5.075 1.00 95.88 323 LEU A O 1
ATOM 2599 N N . PHE A 1 324 ? -14.067 -3.467 -6.084 1.00 95.19 324 PHE A N 1
ATOM 2600 C CA . PHE A 1 324 ? -13.307 -2.683 -7.062 1.00 95.19 324 PHE A CA 1
ATOM 2601 C C . PHE A 1 324 ? -14.190 -1.739 -7.903 1.00 95.19 324 PHE A C 1
ATOM 2603 O O . PHE A 1 324 ? -13.699 -0.769 -8.468 1.00 95.19 324 PHE A O 1
ATOM 2610 N N . ARG A 1 325 ? -15.505 -1.983 -7.998 1.00 94.88 325 ARG A N 1
ATOM 2611 C CA . ARG A 1 325 ? -16.446 -1.081 -8.684 1.00 94.88 325 ARG A CA 1
ATOM 2612 C C . ARG A 1 325 ? -16.735 0.210 -7.919 1.00 94.88 325 ARG A C 1
ATOM 2614 O O . ARG A 1 325 ? -17.224 1.154 -8.533 1.00 94.88 325 ARG A O 1
ATOM 2621 N N . LEU A 1 326 ? -16.476 0.241 -6.616 1.00 96.56 326 LEU A N 1
ATOM 2622 C CA . LEU A 1 326 ? -16.787 1.379 -5.764 1.00 96.56 326 LEU A CA 1
ATOM 2623 C C . LEU A 1 326 ? -15.678 2.435 -5.876 1.00 96.56 326 LEU A C 1
ATOM 2625 O O . LEU A 1 326 ? -14.508 2.094 -5.690 1.00 96.56 326 LEU A O 1
ATOM 2629 N N . PRO A 1 327 ? -16.022 3.695 -6.196 1.00 97.50 327 PRO A N 1
ATOM 2630 C CA . PRO A 1 327 ? -15.064 4.788 -6.166 1.00 97.50 327 PRO A CA 1
ATOM 2631 C C . PRO A 1 327 ? -14.827 5.266 -4.728 1.00 97.50 327 PRO A C 1
ATOM 2633 O O . PRO A 1 327 ? -15.769 5.348 -3.939 1.00 97.50 327 PRO A O 1
ATOM 2636 N N . VAL A 1 328 ? -13.586 5.637 -4.415 1.00 98.25 328 VAL A N 1
ATOM 2637 C CA . VAL A 1 328 ? -13.202 6.281 -3.150 1.00 98.25 328 VAL A CA 1
ATOM 2638 C C . VAL A 1 328 ? -12.576 7.644 -3.443 1.00 98.25 328 VAL A C 1
ATOM 2640 O O . VAL A 1 328 ? -11.613 7.734 -4.203 1.00 98.25 328 VAL A O 1
ATOM 2643 N N . ARG A 1 329 ? -13.120 8.706 -2.853 1.00 98.06 329 ARG A N 1
ATOM 2644 C CA . ARG A 1 329 ? -12.635 10.086 -2.949 1.00 98.06 329 ARG A CA 1
ATOM 2645 C C . ARG A 1 329 ? -11.615 10.324 -1.833 1.00 98.06 329 ARG A C 1
ATOM 2647 O O . ARG A 1 329 ? -11.947 10.198 -0.660 1.00 98.06 329 ARG A O 1
ATOM 2654 N N . LEU A 1 330 ? -10.377 10.666 -2.190 1.00 97.88 330 LEU A N 1
ATOM 2655 C CA . LEU A 1 330 ? -9.359 11.155 -1.253 1.00 97.88 330 LEU A CA 1
ATOM 2656 C C . LEU A 1 330 ? -9.008 12.590 -1.628 1.00 97.88 330 LEU A C 1
ATOM 2658 O O . LEU A 1 330 ? -8.508 12.812 -2.730 1.00 97.88 330 LEU A O 1
ATOM 2662 N N . HIS A 1 331 ? -9.238 13.559 -0.746 1.00 97.62 331 HIS A N 1
ATOM 2663 C CA . HIS A 1 331 ? -9.023 14.967 -1.080 1.00 97.62 331 HIS A CA 1
ATOM 2664 C C . HIS A 1 331 ? -8.635 15.834 0.117 1.00 97.62 331 HIS A C 1
ATOM 2666 O O . HIS A 1 331 ? -8.981 15.556 1.261 1.00 97.62 331 HIS A O 1
ATOM 2672 N N . CYS A 1 332 ? -7.890 16.903 -0.165 1.00 95.62 332 CYS A N 1
ATOM 2673 C CA . CYS A 1 332 ? -7.470 17.893 0.824 1.00 95.62 332 CYS A CA 1
ATOM 2674 C C . CYS A 1 332 ? -8.205 19.235 0.711 1.00 95.62 332 CYS A C 1
ATOM 2676 O O . CYS A 1 332 ? -8.232 19.997 1.677 1.00 95.62 332 CYS A O 1
ATOM 2678 N N . GLY A 1 333 ? -8.803 19.521 -0.448 1.00 88.31 333 GLY A N 1
ATOM 2679 C CA . GLY A 1 333 ? -9.555 20.746 -0.723 1.00 88.31 333 GLY A CA 1
ATOM 2680 C C . GLY A 1 333 ? -11.029 20.485 -1.029 1.00 88.31 333 GLY A C 1
ATOM 2681 O O . GLY A 1 333 ? -11.480 19.338 -1.075 1.00 88.31 333 GLY A O 1
ATOM 2682 N N . GLU A 1 334 ? -11.780 21.562 -1.256 1.00 89.31 334 GLU A N 1
ATOM 2683 C CA . GLU A 1 334 ? -13.137 21.475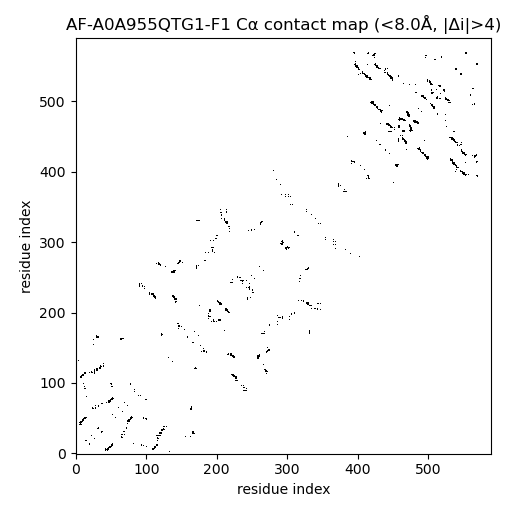 -1.800 1.00 89.31 334 GLU A CA 1
ATOM 2684 C C . GLU A 1 334 ? -13.073 21.246 -3.308 1.00 89.31 334 GLU A C 1
ATOM 2686 O O . GLU A 1 334 ? -12.641 22.112 -4.068 1.00 89.31 334 GLU A O 1
ATOM 2691 N N . ILE A 1 335 ? -13.504 20.064 -3.737 1.00 92.81 335 ILE A N 1
ATOM 2692 C CA . ILE A 1 335 ? -13.657 19.714 -5.147 1.00 92.81 335 ILE A CA 1
ATOM 2693 C C . ILE A 1 335 ? -15.144 19.761 -5.473 1.00 92.81 335 ILE A C 1
ATOM 2695 O O . ILE A 1 335 ? -15.971 19.217 -4.737 1.00 92.81 335 ILE A O 1
ATOM 2699 N N . SER A 1 336 ? -15.496 20.425 -6.575 1.00 93.94 336 SER A N 1
ATOM 2700 C CA . SER A 1 336 ? -16.902 20.571 -6.946 1.00 93.94 336 SER A CA 1
ATOM 2701 C C . SER A 1 336 ? -17.533 19.209 -7.248 1.00 93.94 336 SER A C 1
ATOM 2703 O O . SER A 1 336 ? -16.940 18.355 -7.907 1.00 93.94 336 SER A O 1
ATOM 2705 N N . GLU A 1 337 ? -18.791 19.025 -6.856 1.00 94.88 337 GLU A N 1
ATOM 2706 C CA . GLU A 1 337 ? -19.535 17.796 -7.157 1.00 94.88 337 GLU A CA 1
ATOM 2707 C C . GLU A 1 337 ? -19.640 17.539 -8.676 1.00 94.88 337 GLU A C 1
ATOM 2709 O O . GLU A 1 337 ? -19.674 16.398 -9.130 1.00 94.88 337 GLU A O 1
ATOM 2714 N N . SER A 1 338 ? -19.629 18.598 -9.494 1.00 95.94 338 SER A N 1
ATOM 2715 C CA . SER A 1 338 ? -19.596 18.469 -10.956 1.00 95.94 338 SER A CA 1
ATOM 2716 C C . SER A 1 338 ? -18.298 17.839 -11.472 1.00 95.94 338 SER A C 1
ATOM 2718 O O . SER A 1 338 ? -18.327 17.024 -12.398 1.00 95.94 338 SER A O 1
ATOM 2720 N N . GLU A 1 339 ? -17.171 18.171 -10.844 1.00 95.81 339 GLU A N 1
ATOM 2721 C CA . GLU A 1 339 ? -15.867 17.606 -11.164 1.00 95.81 339 GLU A CA 1
ATOM 2722 C C . GLU A 1 339 ? -15.775 16.151 -10.702 1.00 95.81 339 GLU A C 1
ATOM 2724 O O . GLU A 1 339 ? -15.371 15.289 -11.489 1.00 95.81 339 GLU A O 1
ATOM 2729 N N . TRP A 1 340 ? -16.243 15.850 -9.483 1.00 96.69 340 TRP A N 1
ATOM 2730 C CA . TRP A 1 340 ? -16.317 14.472 -8.996 1.00 96.69 340 TRP A CA 1
ATOM 2731 C C . TRP A 1 340 ? -17.130 13.580 -9.925 1.00 96.69 340 TRP A C 1
ATOM 2733 O O . TRP A 1 340 ? -16.643 12.533 -10.344 1.00 96.69 340 TRP A O 1
ATOM 2743 N N . ARG A 1 341 ? -18.317 14.024 -10.351 1.00 97.00 341 ARG A N 1
ATOM 2744 C CA . ARG A 1 341 ? -19.158 13.263 -11.289 1.00 97.00 341 ARG A CA 1
ATOM 2745 C C . ARG A 1 341 ? -18.473 13.006 -12.627 1.00 97.00 341 ARG A C 1
ATOM 2747 O O . ARG A 1 341 ? -18.663 11.941 -13.219 1.00 97.00 341 ARG A O 1
ATOM 2754 N N . LEU A 1 342 ? -17.684 13.958 -13.129 1.00 96.94 342 LEU A N 1
ATOM 2755 C CA . LEU A 1 342 ? -16.924 13.774 -14.367 1.00 96.94 342 LEU A CA 1
ATOM 2756 C C . LEU A 1 342 ? -15.839 12.701 -14.195 1.00 96.94 342 LEU A C 1
ATOM 2758 O O . LEU A 1 342 ? -15.714 11.816 -15.049 1.00 96.94 342 LEU A O 1
ATOM 2762 N N . LEU A 1 343 ? -15.092 12.753 -13.088 1.00 96.75 343 LEU A N 1
ATOM 2763 C CA . LEU A 1 343 ? -14.082 11.751 -12.743 1.00 96.75 343 LEU A CA 1
ATOM 2764 C C . LEU A 1 343 ? -14.700 10.371 -12.526 1.00 96.75 343 LEU A C 1
ATOM 2766 O O . LEU A 1 343 ? -14.219 9.396 -13.100 1.00 96.75 343 LEU A O 1
ATOM 2770 N N . GLU A 1 344 ? -15.796 10.283 -11.777 1.00 97.88 344 GLU A N 1
ATOM 2771 C CA . GLU A 1 344 ? -16.516 9.038 -11.500 1.00 97.88 344 GLU A CA 1
ATOM 2772 C C . GLU A 1 344 ? -17.070 8.418 -12.775 1.00 97.88 344 GLU A C 1
ATOM 2774 O O . GLU A 1 344 ? -16.897 7.223 -13.005 1.00 97.88 344 GLU A O 1
ATOM 2779 N N . LYS A 1 345 ? -17.652 9.219 -13.674 1.00 98.00 345 LYS A N 1
ATOM 2780 C CA . LYS A 1 345 ? -18.110 8.735 -14.982 1.00 98.00 345 LYS A CA 1
ATOM 2781 C C . LYS A 1 345 ? -16.953 8.181 -15.816 1.00 98.00 345 LYS A C 1
ATOM 2783 O O . LYS A 1 345 ? -17.095 7.144 -16.478 1.00 98.00 345 LYS A O 1
ATOM 2788 N N . ARG A 1 346 ? -15.801 8.857 -15.798 1.00 97.62 346 ARG A N 1
ATOM 2789 C CA . ARG A 1 346 ? -14.591 8.419 -16.506 1.00 97.62 346 ARG A CA 1
ATOM 2790 C C . ARG A 1 346 ? -14.043 7.118 -15.916 1.00 97.62 346 ARG A C 1
ATOM 2792 O O . ARG A 1 346 ? -13.793 6.178 -16.673 1.00 97.62 346 ARG A O 1
ATOM 2799 N N . ALA A 1 347 ? -13.915 7.037 -14.596 1.00 97.38 347 ALA A N 1
ATOM 2800 C CA . ALA A 1 347 ? -13.457 5.847 -13.888 1.00 97.38 347 ALA A CA 1
ATOM 2801 C C . ALA A 1 347 ? -14.410 4.664 -14.098 1.00 97.38 347 ALA A C 1
ATOM 2803 O O . ALA A 1 347 ? -13.978 3.597 -14.528 1.00 97.38 347 ALA A O 1
ATOM 2804 N N . ALA A 1 348 ? -15.719 4.874 -13.940 1.00 96.44 348 ALA A N 1
ATOM 2805 C CA . ALA A 1 348 ? -16.743 3.861 -14.183 1.00 96.44 348 ALA A CA 1
ATOM 2806 C C . ALA A 1 348 ? -16.688 3.315 -15.617 1.00 96.44 348 ALA A C 1
ATOM 2808 O O . ALA A 1 348 ? -16.865 2.115 -15.829 1.00 96.44 348 ALA A O 1
ATOM 2809 N N . THR A 1 349 ? -16.379 4.161 -16.606 1.00 96.88 349 THR A N 1
ATOM 2810 C CA . THR A 1 349 ? -16.167 3.720 -17.994 1.00 96.88 349 THR A CA 1
ATOM 2811 C C . THR A 1 349 ? -14.959 2.785 -18.106 1.00 96.88 349 THR A C 1
ATOM 2813 O O . THR A 1 349 ? -15.050 1.746 -18.762 1.00 96.88 349 THR A O 1
ATOM 2816 N N . ILE A 1 350 ? -13.836 3.121 -17.463 1.00 96.44 350 ILE A N 1
ATOM 2817 C CA . ILE A 1 350 ? -12.626 2.282 -17.439 1.00 96.44 350 ILE A CA 1
ATOM 2818 C C . ILE A 1 350 ? -12.916 0.943 -16.750 1.00 96.44 350 ILE A C 1
ATOM 2820 O O . ILE A 1 350 ? -12.663 -0.112 -17.332 1.00 96.44 350 ILE A O 1
ATOM 2824 N N . VAL A 1 351 ? -13.509 0.977 -15.555 1.00 95.25 351 VAL A N 1
ATOM 2825 C CA . VAL A 1 351 ? -13.847 -0.213 -14.759 1.00 95.25 351 VAL A CA 1
ATOM 2826 C C . VAL A 1 351 ? -14.827 -1.118 -15.507 1.00 95.25 351 VAL A C 1
ATOM 2828 O O . VAL A 1 351 ? -14.603 -2.323 -15.619 1.00 95.25 351 VAL A O 1
ATOM 2831 N N . THR A 1 352 ? -15.879 -0.548 -16.102 1.00 94.69 352 THR A N 1
ATOM 2832 C CA . THR A 1 352 ? -16.854 -1.303 -16.906 1.00 94.69 352 THR A CA 1
ATOM 2833 C C . THR A 1 352 ? -16.178 -1.977 -18.094 1.00 94.69 352 THR A C 1
ATOM 2835 O O . THR A 1 352 ? -16.403 -3.162 -18.346 1.00 94.69 352 THR A O 1
ATOM 2838 N N . LYS A 1 353 ? -15.288 -1.267 -18.801 1.00 95.25 353 LYS A N 1
ATOM 2839 C CA . LYS A 1 353 ? -14.507 -1.868 -19.885 1.00 95.25 353 LYS A CA 1
ATOM 2840 C C . LYS A 1 353 ? -13.632 -3.009 -19.374 1.00 95.25 353 LYS A C 1
ATOM 2842 O O . LYS A 1 353 ? -13.654 -4.068 -19.997 1.00 95.25 353 LYS A O 1
ATOM 2847 N N . ALA A 1 354 ? -12.943 -2.842 -18.245 1.00 93.50 354 ALA A N 1
ATOM 2848 C CA . ALA A 1 354 ? -12.061 -3.853 -17.655 1.00 93.50 354 ALA A CA 1
ATOM 2849 C C . ALA A 1 354 ? -12.806 -5.123 -17.194 1.00 93.50 354 ALA A C 1
ATOM 2851 O O . ALA A 1 354 ? -12.222 -6.206 -17.168 1.00 93.50 354 ALA A O 1
ATOM 2852 N N . LEU A 1 355 ? -14.101 -5.006 -16.886 1.00 89.94 355 LEU A N 1
ATOM 2853 C CA . LEU A 1 355 ? -14.987 -6.121 -16.527 1.00 89.94 355 LEU A CA 1
ATOM 2854 C C . LEU A 1 355 ? -15.719 -6.749 -17.727 1.00 89.94 355 LEU A C 1
ATOM 2856 O O . LEU A 1 355 ? -16.180 -7.884 -17.639 1.00 89.94 355 LEU A O 1
ATOM 2860 N N . SER A 1 356 ? -15.857 -6.021 -18.838 1.00 90.88 356 SER A N 1
ATOM 2861 C CA . SER A 1 356 ? -16.544 -6.496 -20.052 1.00 90.88 356 SER A CA 1
ATOM 2862 C C . SER A 1 356 ? -15.725 -7.537 -20.832 1.00 90.88 356 SER A C 1
ATOM 2864 O O . SER A 1 356 ? -14.621 -7.884 -20.436 1.00 90.88 356 SER A O 1
ATOM 2866 N N . ARG A 1 357 ? -16.217 -8.065 -21.958 1.00 89.00 357 ARG A N 1
ATOM 2867 C CA . ARG A 1 357 ? -15.409 -8.980 -22.789 1.00 89.00 357 ARG A CA 1
ATOM 2868 C C . ARG A 1 357 ? -14.263 -8.240 -23.488 1.00 89.00 357 ARG A C 1
ATOM 2870 O O . ARG A 1 357 ? -14.405 -7.081 -23.869 1.00 89.00 357 ARG A O 1
ATOM 2877 N N . LEU A 1 358 ? -13.145 -8.943 -23.690 1.00 91.25 358 LEU A N 1
ATOM 2878 C CA . LEU A 1 358 ? -12.003 -8.446 -24.460 1.00 91.25 358 LEU A CA 1
ATOM 2879 C C . LEU A 1 358 ? -12.454 -8.043 -25.873 1.00 91.25 358 LEU A C 1
ATOM 2881 O O . LEU A 1 358 ? -13.078 -8.838 -26.576 1.00 91.25 358 LEU A O 1
ATOM 2885 N N . THR A 1 359 ? -12.118 -6.825 -26.297 1.00 92.88 359 THR A N 1
ATOM 2886 C CA . THR A 1 359 ? -12.420 -6.344 -27.656 1.00 92.88 359 THR A CA 1
ATOM 2887 C C . THR A 1 359 ? -11.291 -6.683 -28.631 1.00 92.88 359 THR A C 1
ATOM 2889 O O . THR A 1 359 ? -10.141 -6.847 -28.222 1.00 92.88 359 THR A O 1
ATOM 2892 N N . LEU A 1 360 ? -11.588 -6.734 -29.937 1.00 93.31 360 LEU A N 1
ATOM 2893 C CA . LEU A 1 360 ? -10.565 -6.947 -30.973 1.00 93.31 360 LEU A CA 1
ATOM 2894 C C . LEU A 1 360 ? -9.488 -5.850 -30.955 1.00 93.31 360 LEU A C 1
ATOM 2896 O O . LEU A 1 360 ? -8.311 -6.146 -31.139 1.00 93.31 360 LEU A O 1
ATOM 2900 N N . LEU A 1 361 ? -9.883 -4.598 -30.700 1.00 93.31 361 LEU A N 1
ATOM 2901 C CA . LEU A 1 361 ? -8.960 -3.466 -30.624 1.00 93.31 361 LEU A CA 1
ATOM 2902 C C . LEU A 1 361 ? -8.009 -3.593 -29.428 1.00 93.31 361 LEU A C 1
ATOM 2904 O O . LEU A 1 361 ? -6.800 -3.450 -29.593 1.00 93.31 361 LEU A O 1
ATOM 2908 N N . GLU A 1 362 ? -8.536 -3.933 -28.247 1.00 93.38 362 GLU A N 1
ATOM 2909 C CA . GLU A 1 362 ? -7.709 -4.207 -27.066 1.00 93.38 362 GLU A CA 1
ATOM 2910 C C . GLU A 1 362 ? -6.744 -5.365 -27.341 1.00 93.38 362 GLU A C 1
ATOM 2912 O O . GLU A 1 362 ? -5.539 -5.241 -27.119 1.00 93.38 362 GLU A O 1
ATOM 2917 N N . TRP A 1 363 ? -7.247 -6.467 -27.905 1.00 94.00 363 TRP A N 1
ATOM 2918 C CA . TRP A 1 363 ? -6.419 -7.608 -28.285 1.00 94.00 363 TRP A CA 1
ATOM 2919 C C . TRP A 1 363 ? -5.295 -7.203 -29.250 1.00 94.00 363 TRP A C 1
ATOM 2921 O O . TRP A 1 363 ? -4.132 -7.516 -28.991 1.00 94.00 363 TRP A O 1
ATOM 2931 N N . LEU A 1 364 ? -5.595 -6.441 -30.305 1.00 95.50 364 LEU A N 1
ATOM 2932 C CA . LEU A 1 364 ? -4.602 -5.985 -31.278 1.00 95.50 364 LEU A CA 1
ATOM 2933 C C . LEU A 1 364 ? -3.530 -5.103 -30.623 1.00 95.50 364 LEU A C 1
ATOM 2935 O O . LEU A 1 364 ? -2.339 -5.356 -30.810 1.00 95.50 364 LEU A O 1
ATOM 2939 N N . CYS A 1 365 ? -3.924 -4.122 -29.803 1.00 94.31 365 CYS A N 1
ATOM 2940 C CA . CYS A 1 365 ? -2.984 -3.279 -29.062 1.00 94.31 365 CYS A CA 1
ATOM 2941 C C . CYS A 1 365 ? -2.062 -4.118 -28.166 1.00 94.31 365 CYS A C 1
ATOM 2943 O O . CYS A 1 365 ? -0.848 -3.921 -28.180 1.00 94.31 365 CYS A O 1
ATOM 2945 N N . THR A 1 366 ? -2.596 -5.112 -27.448 1.00 91.56 366 THR A N 1
ATOM 2946 C CA . THR A 1 366 ? -1.768 -5.989 -26.598 1.00 91.56 366 THR A CA 1
ATOM 2947 C C . THR A 1 366 ? -0.802 -6.851 -27.409 1.00 91.56 366 THR A C 1
ATOM 2949 O O . THR A 1 366 ? 0.327 -7.083 -26.974 1.00 91.56 366 THR A O 1
ATOM 2952 N N . ARG A 1 367 ? -1.201 -7.304 -28.606 1.00 93.00 367 ARG A N 1
ATOM 2953 C CA . ARG A 1 367 ? -0.322 -8.037 -29.525 1.00 93.00 367 ARG A CA 1
ATOM 2954 C C . ARG A 1 367 ? 0.799 -7.154 -30.056 1.00 93.00 367 ARG A C 1
ATOM 2956 O O . ARG A 1 367 ? 1.928 -7.630 -30.100 1.00 93.00 367 ARG A O 1
ATOM 2963 N N . ILE A 1 368 ? 0.516 -5.893 -30.390 1.00 91.62 368 ILE A N 1
ATOM 2964 C CA . ILE A 1 368 ? 1.537 -4.919 -30.803 1.00 91.62 368 ILE A CA 1
ATOM 2965 C C . ILE A 1 368 ? 2.550 -4.712 -29.678 1.00 91.62 368 ILE A C 1
ATOM 2967 O O . ILE A 1 368 ? 3.745 -4.850 -29.918 1.00 91.62 368 ILE A O 1
ATOM 2971 N N . VAL A 1 369 ? 2.092 -4.469 -28.444 1.00 89.06 369 VAL A N 1
ATOM 2972 C CA . VAL A 1 369 ? 2.993 -4.301 -27.290 1.00 89.06 369 VAL A CA 1
ATOM 2973 C C . VAL A 1 369 ? 3.879 -5.523 -27.096 1.00 89.06 369 VAL A C 1
ATOM 2975 O O . VAL A 1 369 ? 5.097 -5.386 -27.039 1.00 89.06 369 VAL A O 1
ATOM 2978 N N . ARG A 1 370 ? 3.300 -6.729 -27.073 1.00 87.06 370 ARG A N 1
ATOM 2979 C CA . ARG A 1 370 ? 4.075 -7.970 -26.910 1.00 87.06 370 ARG A CA 1
ATOM 2980 C C . ARG A 1 370 ? 5.054 -8.198 -28.059 1.00 87.06 370 ARG A C 1
ATOM 2982 O O . ARG A 1 370 ? 6.180 -8.616 -27.811 1.00 87.06 370 ARG A O 1
ATOM 2989 N N . PHE A 1 371 ? 4.643 -7.917 -29.297 1.00 84.69 371 PHE A N 1
ATOM 2990 C CA . PHE A 1 371 ? 5.515 -8.006 -30.463 1.00 84.69 371 PHE A CA 1
ATOM 2991 C C . PHE A 1 371 ? 6.707 -7.066 -30.310 1.00 84.69 371 PHE A C 1
ATOM 2993 O O . PHE A 1 371 ? 7.839 -7.544 -30.340 1.00 84.69 371 PHE A O 1
ATOM 3000 N N . VAL A 1 372 ? 6.462 -5.776 -30.056 1.00 79.81 372 VAL A N 1
ATOM 3001 C CA . VAL A 1 372 ? 7.520 -4.778 -29.869 1.00 79.81 372 VAL A CA 1
ATOM 3002 C C . VAL A 1 372 ? 8.423 -5.185 -28.713 1.00 79.81 372 VAL A C 1
ATOM 3004 O O . VAL A 1 372 ? 9.608 -5.339 -28.962 1.00 79.81 372 VAL A O 1
ATOM 3007 N N . GLN A 1 373 ? 7.892 -5.496 -27.524 1.00 76.75 373 GLN A N 1
ATOM 3008 C CA . GLN A 1 373 ? 8.666 -5.932 -26.346 1.00 76.75 373 GLN A CA 1
ATOM 3009 C C . GLN A 1 373 ? 9.540 -7.172 -26.600 1.00 76.75 373 GLN A C 1
ATOM 3011 O O . GLN A 1 373 ? 10.576 -7.343 -25.958 1.00 76.75 373 GLN A O 1
ATOM 3016 N N . SER A 1 374 ? 9.130 -8.051 -27.518 1.00 72.88 374 SER A N 1
ATOM 3017 C CA . SER A 1 374 ? 9.892 -9.245 -27.909 1.00 72.88 374 SER A CA 1
ATOM 3018 C C . SER A 1 374 ? 10.838 -9.027 -29.097 1.00 72.88 374 SER A C 1
ATOM 3020 O O . SER A 1 374 ? 11.696 -9.878 -29.350 1.00 72.88 374 SER A O 1
ATOM 3022 N N . SER A 1 375 ? 10.677 -7.917 -29.826 1.00 68.56 375 SER A N 1
ATOM 3023 C CA . SER A 1 375 ? 11.344 -7.654 -31.097 1.00 68.56 375 SER A CA 1
ATOM 3024 C C . SER A 1 375 ? 12.795 -7.232 -30.899 1.00 68.56 375 SER A C 1
ATOM 3026 O O . SER A 1 375 ? 13.119 -6.340 -30.116 1.00 68.56 375 SER A O 1
ATOM 3028 N N . THR A 1 376 ? 13.675 -7.856 -31.676 1.00 59.69 376 THR A N 1
ATOM 3029 C CA . THR A 1 376 ? 15.091 -7.487 -31.806 1.00 59.69 376 THR A CA 1
ATOM 3030 C C . THR A 1 376 ? 15.348 -6.618 -33.039 1.00 59.69 376 THR A C 1
ATOM 3032 O O . THR A 1 376 ? 16.486 -6.226 -33.288 1.00 59.69 376 THR A O 1
ATOM 3035 N N . MET A 1 377 ? 14.309 -6.340 -33.834 1.00 58.56 377 MET A N 1
ATOM 3036 C CA . MET A 1 377 ? 14.408 -5.607 -35.092 1.00 58.56 377 MET A CA 1
ATOM 3037 C C . MET A 1 377 ? 14.345 -4.100 -34.842 1.00 58.56 377 MET A C 1
ATOM 3039 O O . MET A 1 377 ? 13.485 -3.617 -34.106 1.00 58.56 377 MET A O 1
ATOM 3043 N N . TRP A 1 378 ? 15.233 -3.350 -35.487 1.00 56.16 378 TRP A N 1
ATOM 3044 C CA . TRP A 1 378 ? 15.139 -1.893 -35.534 1.00 56.16 378 TRP A CA 1
ATOM 3045 C C . TRP A 1 378 ? 13.896 -1.458 -36.342 1.00 56.16 378 TRP A C 1
ATOM 3047 O O . TRP A 1 378 ? 13.625 -2.072 -37.374 1.00 56.16 378 TRP A O 1
ATOM 3057 N N . PRO A 1 379 ? 13.133 -0.430 -35.915 1.00 64.06 379 PRO A N 1
ATOM 3058 C CA . PRO A 1 379 ? 13.372 0.456 -34.768 1.00 64.06 379 PRO A CA 1
ATOM 3059 C C . PRO A 1 379 ? 12.772 -0.038 -33.440 1.00 64.06 379 PRO A C 1
ATOM 3061 O O . PRO A 1 379 ? 13.021 0.562 -32.401 1.00 64.06 379 PRO A O 1
ATOM 3064 N N . PHE A 1 380 ? 12.007 -1.133 -33.433 1.00 70.44 380 PHE A N 1
ATOM 3065 C CA . PHE A 1 380 ? 11.296 -1.624 -32.243 1.00 70.44 380 PHE A CA 1
ATOM 3066 C C . PHE A 1 380 ? 12.218 -1.971 -31.074 1.00 70.44 380 PHE A C 1
ATOM 3068 O O . PHE A 1 380 ? 11.866 -1.722 -29.925 1.00 70.44 380 PHE A O 1
ATOM 3075 N N . SER A 1 381 ? 13.412 -2.494 -31.355 1.00 61.12 381 SER A N 1
ATOM 3076 C CA . SER A 1 381 ? 14.403 -2.790 -30.320 1.00 61.12 381 SER A CA 1
ATOM 3077 C C . SER A 1 381 ? 14.843 -1.551 -29.534 1.00 61.12 381 SER A C 1
ATOM 3079 O O . SER A 1 381 ? 15.122 -1.687 -28.350 1.00 61.12 381 SER A O 1
ATOM 3081 N N . GLN A 1 382 ? 14.840 -0.355 -30.139 1.00 63.94 382 GLN A N 1
ATOM 3082 C CA . GLN A 1 382 ? 15.188 0.909 -29.468 1.00 63.94 382 GLN A CA 1
ATOM 3083 C C . GLN A 1 382 ? 14.133 1.326 -28.437 1.00 63.94 382 GLN A C 1
ATOM 3085 O O . GLN A 1 382 ? 14.471 1.870 -27.394 1.00 63.94 382 GLN A O 1
ATOM 3090 N N . LEU A 1 383 ? 12.858 1.001 -28.678 1.00 64.56 383 LEU A N 1
ATOM 3091 C CA . LEU A 1 383 ? 11.765 1.286 -27.740 1.00 64.56 383 LEU A CA 1
ATOM 3092 C C . LEU A 1 383 ? 11.830 0.431 -26.463 1.00 64.56 383 LEU A C 1
ATOM 3094 O O . LEU A 1 383 ? 11.168 0.753 -25.481 1.00 64.56 383 LEU A O 1
ATOM 3098 N N . ASN A 1 384 ? 12.615 -0.650 -26.471 1.00 63.09 384 ASN A N 1
ATOM 3099 C CA . ASN A 1 384 ? 12.787 -1.551 -25.329 1.00 63.09 384 ASN A CA 1
ATOM 3100 C C . ASN A 1 384 ? 14.150 -1.410 -24.638 1.00 63.09 384 ASN A C 1
ATOM 3102 O O . ASN A 1 384 ? 14.449 -2.207 -23.745 1.00 63.09 384 ASN A O 1
ATOM 3106 N N . GLN A 1 385 ? 15.004 -0.490 -25.095 1.00 55.53 385 GLN A N 1
ATOM 3107 C CA . GLN A 1 385 ? 16.310 -0.278 -24.479 1.00 55.53 385 GLN A CA 1
ATOM 3108 C C . GLN A 1 385 ? 16.155 0.418 -23.130 1.00 55.53 385 GLN A C 1
ATOM 3110 O O . GLN A 1 385 ? 15.268 1.247 -22.930 1.00 55.53 385 GLN A O 1
ATOM 3115 N N . VAL A 1 386 ? 17.028 0.044 -22.198 1.00 44.78 386 VAL A N 1
ATOM 3116 C CA . VAL A 1 386 ? 17.175 0.735 -20.920 1.00 44.78 386 VAL A CA 1
ATOM 3117 C C . VAL A 1 386 ? 17.688 2.138 -21.236 1.00 44.78 386 VAL A C 1
ATOM 3119 O O . VAL A 1 386 ? 18.741 2.275 -21.855 1.00 44.78 386 VAL A O 1
ATOM 3122 N N . ASP A 1 387 ? 16.946 3.176 -20.845 1.00 44.31 387 ASP A N 1
ATOM 3123 C CA . ASP A 1 387 ? 17.481 4.542 -20.849 1.00 44.31 387 ASP A CA 1
ATOM 3124 C C . ASP A 1 387 ? 18.773 4.526 -20.024 1.00 44.31 387 ASP A C 1
ATOM 3126 O O . ASP A 1 387 ? 18.771 4.107 -18.863 1.00 44.31 387 ASP A O 1
ATOM 3130 N N . SER A 1 388 ? 19.883 4.961 -20.613 1.00 39.25 388 SER A N 1
ATOM 3131 C CA . SER A 1 388 ? 21.215 4.957 -19.995 1.00 39.25 388 SER A CA 1
ATOM 3132 C C . SER A 1 388 ? 21.304 5.816 -18.724 1.00 39.25 388 SER A C 1
ATOM 3134 O O . SER A 1 388 ? 22.328 5.811 -18.045 1.00 39.25 388 SER A O 1
ATOM 3136 N N . ARG A 1 389 ? 20.216 6.507 -18.363 1.00 39.06 389 ARG A N 1
ATOM 3137 C CA . ARG A 1 389 ? 20.019 7.245 -17.108 1.00 39.06 389 ARG A CA 1
ATOM 3138 C C . ARG A 1 389 ? 19.473 6.403 -15.944 1.00 39.06 389 ARG A C 1
ATOM 3140 O O . ARG A 1 389 ? 19.325 6.942 -14.854 1.00 39.06 389 ARG A O 1
ATOM 3147 N N . GLY A 1 390 ? 19.144 5.127 -16.169 1.00 39.28 390 GLY A N 1
ATOM 3148 C CA . GLY A 1 390 ? 18.477 4.249 -15.196 1.00 39.28 390 GLY A CA 1
ATOM 3149 C C . GLY A 1 390 ? 19.310 3.086 -14.643 1.00 39.28 390 GLY A C 1
ATOM 3150 O O . GLY A 1 390 ? 18.767 2.231 -13.944 1.00 39.28 390 GLY A O 1
ATOM 3151 N N . GLY A 1 391 ? 20.612 3.012 -14.947 1.00 46.41 391 GLY A N 1
ATOM 3152 C CA . GLY A 1 391 ? 21.510 2.090 -14.239 1.00 46.41 391 GLY A CA 1
ATOM 3153 C C . GLY A 1 391 ? 21.547 2.413 -12.738 1.00 46.41 391 GLY A C 1
ATOM 3154 O O . GLY A 1 391 ? 21.218 3.542 -12.362 1.00 46.41 391 GLY A O 1
ATOM 3155 N N . PRO A 1 392 ? 21.920 1.464 -11.858 1.00 49.00 392 PRO A N 1
ATOM 3156 C CA . PRO A 1 392 ? 22.119 1.802 -10.452 1.00 49.00 392 PRO A CA 1
ATOM 3157 C C . PRO A 1 392 ? 23.108 2.972 -10.366 1.00 49.00 392 PRO A C 1
ATOM 3159 O O . PRO A 1 392 ? 24.145 2.938 -11.023 1.00 49.00 392 PRO A O 1
ATOM 3162 N N . SER A 1 393 ? 22.766 4.017 -9.607 1.00 51.50 393 SER A N 1
ATOM 3163 C CA . SER A 1 393 ? 23.633 5.190 -9.425 1.00 51.50 393 SER A CA 1
ATOM 3164 C C . SER A 1 393 ? 24.916 4.836 -8.671 1.00 51.50 393 SER A C 1
ATOM 3166 O O . SER A 1 393 ? 25.937 5.484 -8.871 1.00 51.50 393 SER A O 1
ATOM 3168 N N . GLU A 1 394 ? 24.865 3.783 -7.848 1.00 62.69 394 GLU A N 1
ATOM 3169 C CA . GLU A 1 394 ? 25.971 3.241 -7.061 1.00 62.69 394 GLU A CA 1
ATOM 3170 C C . GLU A 1 394 ? 25.859 1.709 -6.997 1.00 62.69 394 GLU A C 1
ATOM 3172 O O . GLU A 1 394 ? 24.754 1.157 -6.956 1.00 62.69 394 GLU A O 1
ATOM 3177 N N . ALA A 1 395 ? 26.996 1.011 -7.015 1.00 73.81 395 ALA A N 1
ATOM 3178 C CA . ALA A 1 395 ? 27.042 -0.437 -6.826 1.00 73.81 395 ALA A CA 1
ATOM 3179 C C . ALA A 1 395 ? 26.929 -0.781 -5.330 1.00 73.81 395 ALA A C 1
ATOM 3181 O O . ALA A 1 395 ? 27.559 -0.140 -4.494 1.00 73.81 395 ALA A O 1
ATOM 3182 N N . SER A 1 396 ? 26.153 -1.808 -4.987 1.00 79.56 396 SER A N 1
ATOM 3183 C CA . SER A 1 396 ? 26.045 -2.327 -3.617 1.00 79.56 396 SER A CA 1
ATOM 3184 C C . SER A 1 396 ? 25.769 -3.829 -3.623 1.00 79.56 396 SER A C 1
ATOM 3186 O O . SER A 1 396 ? 25.282 -4.369 -4.624 1.00 79.56 396 SER A O 1
ATOM 3188 N N . ASN A 1 397 ? 26.079 -4.502 -2.511 1.00 82.38 397 ASN A N 1
ATOM 3189 C CA . ASN A 1 397 ? 25.747 -5.915 -2.323 1.00 82.38 397 ASN A CA 1
ATOM 3190 C C . ASN A 1 397 ? 24.228 -6.100 -2.343 1.00 82.38 397 ASN A C 1
ATOM 3192 O O . ASN A 1 397 ? 23.490 -5.249 -1.840 1.00 82.38 397 ASN A O 1
ATOM 3196 N N . GLN A 1 398 ? 23.761 -7.185 -2.955 1.00 81.12 398 GLN A N 1
ATOM 3197 C CA . GLN A 1 398 ? 22.339 -7.392 -3.230 1.00 81.12 398 GLN A CA 1
ATOM 3198 C C . GLN A 1 398 ? 21.940 -8.850 -3.042 1.00 81.12 398 GLN A C 1
ATOM 3200 O O . GLN A 1 398 ? 22.698 -9.754 -3.380 1.00 81.12 398 GLN A O 1
ATOM 3205 N N . GLU A 1 399 ? 20.718 -9.058 -2.566 1.00 84.81 399 GLU A N 1
ATOM 3206 C CA . GLU A 1 399 ? 20.023 -10.340 -2.619 1.00 84.81 399 GLU A CA 1
ATOM 3207 C C . GLU A 1 399 ? 18.864 -10.216 -3.608 1.00 84.81 399 GLU A C 1
ATOM 3209 O O . GLU A 1 399 ? 18.093 -9.253 -3.565 1.00 84.81 399 GLU A O 1
ATOM 3214 N N . ILE A 1 400 ? 18.791 -11.140 -4.563 1.00 82.56 400 ILE A N 1
ATOM 3215 C CA . ILE A 1 400 ? 17.932 -11.014 -5.734 1.00 82.56 400 ILE A CA 1
ATOM 3216 C C . ILE A 1 400 ? 17.240 -12.334 -6.041 1.00 82.56 400 ILE A C 1
ATOM 3218 O O . ILE A 1 400 ? 17.870 -13.376 -6.194 1.00 82.56 400 ILE A O 1
ATOM 3222 N N . MET A 1 401 ? 15.933 -12.252 -6.287 1.00 81.56 401 MET A N 1
ATOM 3223 C CA . MET A 1 401 ? 15.132 -13.364 -6.781 1.00 81.56 401 MET A CA 1
ATOM 3224 C C . MET A 1 401 ? 14.301 -12.933 -7.999 1.00 81.56 401 MET A C 1
ATOM 3226 O O . MET A 1 401 ? 13.629 -11.902 -7.992 1.00 81.56 401 MET A O 1
ATOM 3230 N N . ASN A 1 402 ? 14.302 -13.739 -9.065 1.00 77.56 402 ASN A N 1
ATOM 3231 C CA . ASN A 1 402 ? 13.380 -13.574 -10.195 1.00 77.56 402 ASN A CA 1
ATOM 3232 C C . ASN A 1 402 ? 11.912 -13.845 -9.807 1.00 77.56 402 ASN A C 1
ATOM 3234 O O . ASN A 1 402 ? 11.476 -14.994 -9.695 1.00 77.56 402 ASN A O 1
ATOM 3238 N N . GLN A 1 403 ? 11.126 -12.776 -9.698 1.00 74.06 403 GLN A N 1
ATOM 3239 C CA . GLN A 1 403 ? 9.687 -12.842 -9.421 1.00 74.06 403 GLN A CA 1
ATOM 3240 C C . GLN A 1 403 ? 8.808 -12.752 -10.686 1.00 74.06 403 GLN A C 1
ATOM 3242 O O . GLN A 1 403 ? 7.598 -12.552 -10.599 1.00 74.06 403 GLN A O 1
ATOM 3247 N N . ALA A 1 404 ? 9.390 -12.860 -11.886 1.00 67.69 404 ALA A N 1
ATOM 3248 C CA . ALA A 1 404 ? 8.619 -12.928 -13.125 1.00 67.69 404 ALA A CA 1
ATOM 3249 C C . ALA A 1 404 ? 7.931 -14.297 -13.291 1.00 67.69 404 ALA A C 1
ATOM 3251 O O . ALA A 1 404 ? 8.306 -15.280 -12.659 1.00 67.69 404 ALA A O 1
ATOM 3252 N N . GLY A 1 405 ? 6.928 -14.371 -14.173 1.00 70.00 405 GLY A N 1
ATOM 3253 C CA . GLY A 1 405 ? 6.206 -15.619 -14.437 1.00 70.00 405 GLY A CA 1
ATOM 3254 C C . GLY A 1 405 ? 7.098 -16.733 -14.999 1.00 70.00 405 GLY A C 1
ATOM 3255 O O . GLY A 1 405 ? 8.113 -16.458 -15.649 1.00 70.00 405 GLY A O 1
ATOM 3256 N N . VAL A 1 406 ? 6.674 -17.986 -14.789 1.00 77.19 406 VAL A N 1
ATOM 3257 C CA . VAL A 1 406 ? 7.366 -19.209 -15.231 1.00 77.19 406 VAL A CA 1
ATOM 3258 C C . VAL A 1 406 ? 7.871 -19.076 -16.672 1.00 77.19 406 VAL A C 1
ATOM 3260 O O . VAL A 1 406 ? 7.127 -18.704 -17.579 1.00 77.19 406 VAL A O 1
ATOM 3263 N N . GLY A 1 407 ? 9.156 -19.372 -16.880 1.00 77.56 407 GLY A N 1
ATOM 3264 C CA . GLY A 1 407 ? 9.808 -19.303 -18.190 1.00 77.56 407 GLY A CA 1
ATOM 3265 C C . GLY A 1 407 ? 10.391 -17.936 -18.565 1.00 77.56 407 GLY A C 1
ATOM 3266 O O . GLY A 1 407 ? 10.998 -17.818 -19.629 1.00 77.56 407 GLY A O 1
ATOM 3267 N N . THR A 1 408 ? 10.250 -16.916 -17.716 1.00 78.88 408 THR A N 1
ATOM 3268 C CA . THR A 1 408 ? 10.733 -15.557 -18.006 1.00 78.88 408 THR A CA 1
ATOM 3269 C C . THR A 1 408 ? 12.117 -15.313 -17.407 1.00 78.88 408 THR A C 1
ATOM 3271 O O . THR A 1 408 ? 12.300 -15.483 -16.204 1.00 78.88 408 THR A O 1
ATOM 3274 N N . TYR A 1 409 ? 13.069 -14.846 -18.221 1.00 81.75 409 TYR A N 1
ATOM 3275 C CA . TYR A 1 409 ? 14.372 -14.364 -17.749 1.00 81.75 409 TYR A CA 1
ATOM 3276 C C . TYR A 1 409 ? 14.301 -12.913 -17.277 1.00 81.75 409 TYR A C 1
ATOM 3278 O O . TYR A 1 409 ? 13.565 -12.089 -17.831 1.00 81.75 409 TYR A O 1
ATOM 3286 N N . ARG A 1 410 ? 15.129 -12.591 -16.288 1.00 83.81 410 ARG A N 1
ATOM 3287 C CA . ARG A 1 410 ? 15.433 -11.227 -15.865 1.00 83.81 410 ARG A CA 1
ATOM 3288 C C . ARG A 1 410 ? 16.930 -11.070 -15.679 1.00 83.81 410 ARG A C 1
ATOM 3290 O O . ARG A 1 410 ? 17.587 -12.012 -15.248 1.00 83.81 410 ARG A O 1
ATOM 3297 N N . ILE A 1 411 ? 17.431 -9.891 -16.026 1.00 85.62 411 ILE A N 1
ATOM 3298 C CA . ILE A 1 411 ? 18.790 -9.443 -15.751 1.00 85.62 411 ILE A CA 1
ATOM 3299 C C . ILE A 1 411 ? 18.746 -8.351 -14.694 1.00 85.62 411 ILE A C 1
ATOM 3301 O O . ILE A 1 411 ? 17.910 -7.451 -14.777 1.00 85.62 411 ILE A O 1
ATOM 3305 N N . TRP A 1 412 ? 19.708 -8.393 -13.782 1.00 86.31 412 TRP A N 1
ATOM 3306 C CA . TRP A 1 412 ? 20.048 -7.301 -12.885 1.00 86.31 412 TRP A CA 1
ATOM 3307 C C . TRP A 1 412 ? 21.450 -6.808 -13.203 1.00 86.31 412 TRP A C 1
ATOM 3309 O O . TRP A 1 412 ? 22.391 -7.597 -13.301 1.00 86.31 412 TRP A O 1
ATOM 3319 N N . VAL A 1 413 ? 21.564 -5.496 -13.388 1.00 85.19 413 VAL A N 1
ATOM 3320 C CA . VAL A 1 413 ? 22.837 -4.795 -13.547 1.00 85.19 413 VAL A CA 1
ATOM 3321 C C . VAL A 1 413 ? 23.345 -4.408 -12.163 1.00 85.19 413 VAL A C 1
ATOM 3323 O O . VAL A 1 413 ? 22.596 -3.852 -11.362 1.00 85.19 413 VAL A O 1
ATOM 3326 N N . MET A 1 414 ? 24.607 -4.721 -11.880 1.00 80.62 414 MET A N 1
ATOM 3327 C CA . MET A 1 414 ? 25.163 -4.662 -10.523 1.00 80.62 414 MET A CA 1
ATOM 3328 C C . MET A 1 414 ? 25.910 -3.351 -10.234 1.00 80.62 414 MET A C 1
ATOM 3330 O O . MET A 1 414 ? 26.162 -3.038 -9.073 1.00 80.62 414 MET A O 1
ATOM 3334 N N . SER A 1 415 ? 26.240 -2.571 -11.268 1.00 79.44 415 SER A N 1
ATOM 3335 C CA . SER A 1 415 ? 26.971 -1.304 -11.149 1.00 79.44 415 SER A CA 1
ATOM 3336 C C . SER A 1 415 ? 26.607 -0.310 -12.260 1.00 79.44 415 SER A C 1
ATOM 3338 O O . SER A 1 415 ? 26.010 -0.708 -13.267 1.00 79.44 415 SER A O 1
ATOM 3340 N N . PRO A 1 416 ? 27.006 0.970 -12.129 1.00 72.50 416 PRO A N 1
ATOM 3341 C CA . PRO A 1 416 ? 27.081 1.889 -13.260 1.00 72.50 416 PRO A CA 1
ATOM 3342 C C . PRO A 1 416 ? 27.907 1.321 -14.426 1.00 72.50 416 PRO A C 1
ATOM 3344 O O . PRO A 1 416 ? 28.611 0.315 -14.287 1.00 72.50 416 PRO A O 1
ATOM 3347 N N . LEU A 1 417 ? 27.831 1.993 -15.578 1.00 79.94 417 LEU A N 1
ATOM 3348 C CA . LEU A 1 417 ? 28.586 1.617 -16.772 1.00 79.94 417 LEU A CA 1
ATOM 3349 C C . LEU A 1 417 ? 30.089 1.636 -16.475 1.00 79.94 417 LEU A C 1
ATOM 3351 O O . LEU A 1 417 ? 30.634 2.671 -16.098 1.00 79.94 417 LEU A O 1
ATOM 3355 N N . LEU A 1 418 ? 30.758 0.512 -16.706 1.00 82.69 418 LEU A N 1
ATOM 3356 C CA . LEU A 1 418 ? 32.208 0.425 -16.632 1.00 82.69 418 LEU A CA 1
ATOM 3357 C C . LEU A 1 418 ? 32.795 0.746 -18.006 1.00 82.69 418 LEU A C 1
ATOM 3359 O O . LEU A 1 418 ? 32.359 0.168 -19.003 1.00 82.69 418 LEU A O 1
ATOM 3363 N N . THR A 1 419 ? 33.769 1.657 -18.066 1.00 81.06 419 THR A N 1
ATOM 3364 C CA . THR A 1 419 ? 34.360 2.136 -19.333 1.00 81.06 419 THR A CA 1
ATOM 3365 C C . THR A 1 419 ? 35.841 1.790 -19.528 1.00 81.06 419 THR A C 1
ATOM 3367 O O . THR A 1 419 ? 36.370 1.970 -20.623 1.00 81.06 419 THR A O 1
ATOM 3370 N N . SER A 1 420 ? 36.527 1.354 -18.470 1.00 84.12 420 SER A N 1
ATOM 3371 C CA . SER A 1 420 ? 37.950 0.979 -18.454 1.00 84.12 420 SER A CA 1
ATOM 3372 C C . SER A 1 420 ? 38.295 0.287 -17.132 1.00 84.12 420 SER A C 1
ATOM 3374 O O . SER A 1 420 ? 37.466 0.267 -16.221 1.00 84.12 420 SER A O 1
ATOM 3376 N N . GLY A 1 421 ? 39.500 -0.269 -17.005 1.00 89.38 421 GLY A N 1
ATOM 3377 C CA . GLY A 1 421 ? 40.006 -0.856 -15.763 1.00 89.38 421 GLY A CA 1
ATOM 3378 C C . GLY A 1 421 ? 39.672 -2.335 -15.553 1.00 89.38 421 GLY A C 1
ATOM 3379 O O . GLY A 1 421 ? 39.036 -2.993 -16.381 1.00 89.38 421 GLY A O 1
ATOM 3380 N N . LYS A 1 422 ? 40.119 -2.851 -14.403 1.00 94.75 422 LYS A N 1
ATOM 3381 C CA . LYS A 1 422 ? 40.001 -4.256 -13.993 1.00 94.75 422 LYS A CA 1
ATOM 3382 C C . LYS A 1 422 ? 39.076 -4.392 -12.791 1.00 94.75 422 LYS A C 1
ATOM 3384 O O . LYS A 1 422 ? 39.300 -3.743 -11.769 1.00 94.75 422 LYS A O 1
ATOM 3389 N N . TRP A 1 423 ? 38.079 -5.263 -12.890 1.00 95.38 423 TRP A N 1
ATOM 3390 C CA . TRP A 1 423 ? 36.959 -5.328 -11.952 1.00 95.38 423 TRP A CA 1
ATOM 3391 C C . TRP A 1 423 ? 36.637 -6.754 -11.529 1.00 95.38 423 TRP A C 1
ATOM 3393 O O . TRP A 1 423 ? 36.638 -7.663 -12.362 1.00 95.38 423 TRP A O 1
ATOM 3403 N N . TYR A 1 424 ? 36.337 -6.932 -10.247 1.00 97.19 424 TYR A N 1
ATOM 3404 C CA . TYR A 1 424 ? 36.032 -8.221 -9.636 1.00 97.19 424 TYR A CA 1
ATOM 3405 C C . TYR A 1 424 ? 34.738 -8.155 -8.822 1.00 97.19 424 TYR A C 1
ATOM 3407 O O . TYR A 1 424 ? 34.437 -7.134 -8.205 1.00 97.19 424 TYR A O 1
ATOM 3415 N N . TRP A 1 425 ? 33.966 -9.239 -8.837 1.00 97.12 425 TRP A N 1
ATOM 3416 C CA . TRP A 1 425 ? 32.820 -9.441 -7.951 1.00 97.12 425 TRP A CA 1
ATOM 3417 C C . TRP A 1 425 ? 32.504 -10.933 -7.813 1.00 97.12 425 TRP A C 1
ATOM 3419 O O . TRP A 1 425 ? 32.975 -11.765 -8.594 1.00 97.12 425 TRP A O 1
ATOM 3429 N N . GLU A 1 426 ? 31.679 -11.261 -6.823 1.00 97.50 426 GLU A N 1
ATOM 3430 C CA . GLU A 1 426 ? 31.297 -12.633 -6.496 1.00 97.50 426 GLU A CA 1
ATOM 3431 C C . GLU A 1 426 ? 29.775 -12.790 -6.492 1.00 97.50 426 GLU A C 1
ATOM 3433 O O . GLU A 1 426 ? 29.036 -11.870 -6.131 1.00 97.50 426 GLU A O 1
ATOM 3438 N N . VAL A 1 427 ? 29.299 -13.966 -6.897 1.00 96.31 427 VAL A N 1
ATOM 3439 C CA . VAL A 1 427 ? 27.878 -14.330 -6.870 1.00 96.31 427 VAL A CA 1
ATOM 3440 C C . VAL A 1 427 ? 27.743 -15.745 -6.327 1.00 96.31 427 VAL A C 1
ATOM 3442 O O . VAL A 1 427 ? 28.435 -16.642 -6.795 1.00 96.31 427 VAL A O 1
ATOM 3445 N N . PHE A 1 428 ? 26.833 -15.966 -5.386 1.00 94.00 428 PHE A N 1
ATOM 3446 C CA . PHE A 1 428 ? 26.487 -17.307 -4.910 1.00 94.00 428 PHE A CA 1
ATOM 3447 C C . PHE A 1 428 ? 24.973 -17.450 -4.759 1.00 94.00 428 PHE A C 1
ATOM 3449 O O . PHE A 1 428 ? 24.224 -16.477 -4.884 1.00 94.00 428 PHE A O 1
ATOM 3456 N N . SER A 1 429 ? 24.510 -18.676 -4.539 1.00 90.44 429 SER A N 1
ATOM 3457 C CA . SER A 1 429 ? 23.092 -18.954 -4.348 1.00 90.44 429 SER A CA 1
ATOM 3458 C C . SER A 1 429 ? 22.871 -20.174 -3.472 1.00 90.44 429 SER A C 1
ATOM 3460 O O . SER A 1 429 ? 23.467 -21.223 -3.709 1.00 90.44 429 SER A O 1
ATOM 3462 N N . SER A 1 430 ? 21.941 -20.049 -2.531 1.00 86.56 430 SER A N 1
ATOM 3463 C CA . SER A 1 430 ? 21.596 -21.096 -1.566 1.00 86.56 430 SER A CA 1
ATOM 3464 C C . SER A 1 430 ? 20.766 -22.236 -2.145 1.00 86.56 430 SER A C 1
ATOM 3466 O O . SER A 1 430 ? 20.529 -23.226 -1.471 1.00 86.56 430 SER A O 1
ATOM 3468 N N . ASN A 1 431 ? 20.305 -22.130 -3.394 1.00 83.25 431 ASN A N 1
ATOM 3469 C CA . ASN A 1 431 ? 19.454 -23.150 -4.009 1.00 83.25 431 ASN A CA 1
ATOM 3470 C C . ASN A 1 431 ? 19.797 -23.455 -5.479 1.00 83.25 431 ASN A C 1
ATOM 3472 O O . ASN A 1 431 ? 19.005 -24.082 -6.190 1.00 83.25 431 ASN A O 1
ATOM 3476 N N . VAL A 1 432 ? 20.984 -23.054 -5.947 1.00 85.00 432 VAL A N 1
ATOM 3477 C CA . VAL A 1 432 ? 21.512 -23.412 -7.275 1.00 85.00 432 VAL A CA 1
ATOM 3478 C C . VAL A 1 432 ? 22.509 -24.559 -7.136 1.00 85.00 432 VAL A C 1
ATOM 3480 O O . VAL A 1 432 ? 23.513 -24.419 -6.457 1.00 85.00 432 VAL A O 1
ATOM 3483 N N . GLY A 1 433 ? 22.265 -25.673 -7.832 1.00 76.06 433 GLY A N 1
ATOM 3484 C CA . GLY A 1 433 ? 23.188 -26.809 -7.896 1.00 76.06 433 GLY A CA 1
ATOM 3485 C C . GLY A 1 433 ? 22.651 -27.951 -8.758 1.00 76.06 433 GLY A C 1
ATOM 3486 O O . GLY A 1 433 ? 21.450 -28.032 -9.030 1.00 76.06 433 GLY A O 1
ATOM 3487 N N . THR A 1 434 ? 23.529 -28.844 -9.213 1.00 68.44 434 THR A N 1
ATOM 3488 C CA . THR A 1 434 ? 23.160 -30.013 -10.034 1.00 68.44 434 THR A CA 1
ATOM 3489 C C . THR A 1 434 ? 22.320 -31.030 -9.271 1.00 68.44 434 THR A C 1
ATOM 3491 O O . THR A 1 434 ? 21.504 -31.699 -9.901 1.00 68.44 434 THR A O 1
ATOM 3494 N N . ALA A 1 435 ? 22.411 -31.071 -7.935 1.00 64.56 435 ALA A N 1
ATOM 3495 C CA . ALA A 1 435 ? 21.469 -31.809 -7.086 1.00 64.56 435 ALA A CA 1
ATOM 3496 C C . ALA A 1 435 ? 20.007 -31.346 -7.277 1.00 64.56 435 ALA A C 1
ATOM 3498 O O . ALA A 1 435 ? 19.086 -32.145 -7.138 1.00 64.56 435 ALA A O 1
ATOM 3499 N N . ASN A 1 436 ? 19.805 -30.087 -7.686 1.00 62.44 436 ASN A N 1
ATOM 3500 C CA . ASN A 1 436 ? 18.494 -29.477 -7.915 1.00 62.44 436 ASN A CA 1
ATOM 3501 C C . ASN A 1 436 ? 18.101 -29.396 -9.403 1.00 62.44 436 ASN A C 1
ATOM 3503 O O . ASN A 1 436 ? 17.014 -28.907 -9.702 1.00 62.44 436 ASN A O 1
ATOM 3507 N N . GLY A 1 437 ? 18.956 -29.871 -10.324 1.00 55.31 437 GLY A N 1
ATOM 3508 C CA . GLY A 1 437 ? 18.700 -30.233 -11.734 1.00 55.31 437 GLY A CA 1
ATOM 3509 C C . GLY A 1 437 ? 18.153 -29.177 -12.716 1.00 55.31 437 GLY A C 1
ATOM 3510 O O . GLY A 1 437 ? 18.534 -29.182 -13.881 1.00 55.31 437 GLY A O 1
ATOM 3511 N N . MET A 1 438 ? 17.275 -28.270 -12.286 1.00 58.34 438 MET A N 1
ATOM 3512 C CA . MET A 1 438 ? 16.497 -27.343 -13.122 1.00 58.34 438 MET A CA 1
ATOM 3513 C C . MET A 1 438 ? 16.597 -25.877 -12.683 1.00 58.34 438 MET A C 1
ATOM 3515 O O . MET A 1 438 ? 15.868 -25.028 -13.191 1.00 58.34 438 MET A O 1
ATOM 3519 N N . VAL A 1 439 ? 17.459 -25.577 -11.707 1.00 65.62 439 VAL A N 1
ATOM 3520 C CA . VAL A 1 439 ? 17.794 -24.201 -11.294 1.00 65.62 439 VAL A CA 1
ATOM 3521 C C . VAL A 1 439 ? 19.208 -23.821 -11.767 1.00 65.62 439 VAL A C 1
ATOM 3523 O O . VAL A 1 439 ? 19.499 -22.653 -11.996 1.00 65.62 439 VAL A O 1
ATOM 3526 N N . ALA A 1 440 ? 20.087 -24.796 -12.021 1.00 74.19 440 ALA A N 1
ATOM 3527 C CA . ALA A 1 440 ? 21.431 -24.530 -12.541 1.00 74.19 440 ALA A CA 1
ATOM 3528 C C . ALA A 1 440 ? 21.431 -23.963 -13.976 1.00 74.19 440 ALA A C 1
ATOM 3530 O O . ALA A 1 440 ? 22.249 -23.109 -14.304 1.00 74.19 440 ALA A O 1
ATOM 3531 N N . ASP A 1 441 ? 20.490 -24.370 -14.831 1.00 83.88 441 ASP A N 1
ATOM 3532 C CA . AS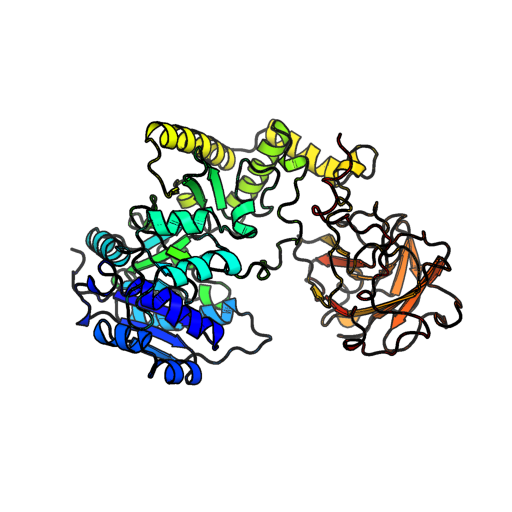P A 1 441 ? 20.359 -23.852 -16.200 1.00 83.88 441 ASP A CA 1
ATOM 3533 C C . ASP A 1 441 ? 19.560 -22.537 -16.283 1.00 83.88 441 ASP A C 1
ATOM 3535 O O . ASP A 1 441 ? 19.335 -22.012 -17.378 1.00 83.88 441 ASP A O 1
ATOM 3539 N N . THR A 1 442 ? 19.106 -22.006 -15.143 1.00 86.12 442 THR A N 1
ATOM 3540 C CA . THR A 1 442 ? 18.319 -20.771 -15.087 1.00 86.12 442 THR A CA 1
ATOM 3541 C C . THR A 1 442 ? 19.146 -19.556 -14.708 1.00 86.12 442 THR A C 1
ATOM 3543 O O . THR A 1 442 ? 18.658 -18.447 -14.911 1.00 86.12 442 THR A O 1
ATOM 3546 N N . VAL A 1 443 ? 20.374 -19.742 -14.212 1.00 91.81 443 VAL A N 1
ATOM 3547 C CA . VAL A 1 443 ? 21.242 -18.666 -13.721 1.00 91.81 443 VAL A CA 1
ATOM 3548 C C . VAL A 1 443 ? 22.475 -18.512 -14.598 1.00 91.81 443 VAL A C 1
ATOM 3550 O O . VAL A 1 443 ? 23.243 -19.454 -14.766 1.00 91.81 443 VAL A O 1
ATOM 3553 N N . SER A 1 444 ? 22.698 -17.296 -15.095 1.00 95.50 444 SER A N 1
ATOM 3554 C CA . SER A 1 444 ? 23.936 -16.909 -15.778 1.00 95.50 444 SER A CA 1
ATOM 3555 C C . SER A 1 444 ? 24.527 -15.646 -15.158 1.00 95.50 444 SER A C 1
ATOM 3557 O O . SER A 1 444 ? 23.792 -14.693 -14.909 1.00 95.50 444 SER A O 1
ATOM 3559 N N . VAL A 1 445 ? 25.846 -15.603 -14.973 1.00 97.00 445 VAL A N 1
ATOM 3560 C CA . VAL A 1 445 ? 26.612 -14.433 -14.501 1.00 97.00 445 VAL A CA 1
ATOM 3561 C C . VAL A 1 445 ? 27.511 -13.897 -15.613 1.00 97.00 445 VAL A C 1
ATOM 3563 O O . VAL A 1 445 ? 27.967 -14.667 -16.457 1.00 97.00 445 VAL A O 1
ATOM 3566 N N . GLY A 1 446 ? 27.796 -12.595 -15.643 1.00 97.38 446 GLY A N 1
ATOM 3567 C CA . GLY A 1 446 ? 28.744 -12.034 -16.606 1.00 97.38 446 GLY A CA 1
ATOM 3568 C C . GLY A 1 446 ? 28.575 -10.541 -16.849 1.00 97.38 446 GLY A C 1
ATOM 3569 O O . GLY A 1 446 ? 28.377 -9.770 -15.917 1.00 97.38 446 GLY A O 1
ATOM 3570 N N . VAL A 1 447 ? 28.685 -10.129 -18.110 1.00 96.69 447 VAL A N 1
ATOM 3571 C CA . VAL A 1 447 ? 28.621 -8.723 -18.532 1.00 96.69 447 VAL A CA 1
ATOM 3572 C C . VAL A 1 447 ? 27.716 -8.543 -19.746 1.00 96.69 447 VAL A C 1
ATOM 3574 O O . VAL A 1 447 ? 27.587 -9.438 -20.588 1.00 96.69 447 VAL A O 1
ATOM 3577 N N . ILE A 1 448 ? 27.111 -7.364 -19.862 1.00 95.38 448 ILE A N 1
ATOM 3578 C CA . ILE A 1 448 ? 26.274 -6.972 -20.997 1.00 95.38 448 ILE A CA 1
ATOM 3579 C C . ILE A 1 448 ? 26.630 -5.571 -21.493 1.00 95.38 448 ILE A C 1
ATOM 3581 O O . ILE A 1 448 ? 27.020 -4.708 -20.712 1.00 95.38 448 ILE A O 1
ATOM 3585 N N . ALA A 1 449 ? 26.478 -5.320 -22.790 1.00 88.62 449 ALA A N 1
ATOM 3586 C CA . ALA A 1 449 ? 26.521 -3.964 -23.330 1.00 88.62 449 ALA A CA 1
ATOM 3587 C C . ALA A 1 449 ? 25.149 -3.278 -23.196 1.00 88.62 449 ALA A C 1
ATOM 3589 O O . ALA A 1 449 ? 24.131 -3.930 -22.954 1.00 88.62 449 ALA A O 1
ATOM 3590 N N . HIS A 1 450 ? 25.125 -1.956 -23.385 1.00 76.81 450 HIS A N 1
ATOM 3591 C CA . HIS A 1 450 ? 23.931 -1.113 -23.223 1.00 76.81 450 HIS A CA 1
ATOM 3592 C C . HIS A 1 450 ? 22.720 -1.543 -24.073 1.00 76.81 450 HIS A C 1
ATOM 3594 O O . HIS A 1 450 ? 21.580 -1.291 -23.698 1.00 76.81 450 HIS A O 1
ATOM 3600 N N . ASP A 1 451 ? 22.949 -2.202 -25.208 1.00 76.25 451 ASP A N 1
ATOM 3601 C CA . ASP A 1 451 ? 21.911 -2.640 -26.140 1.00 76.25 451 ASP A CA 1
ATOM 3602 C C . ASP A 1 451 ? 21.406 -4.074 -25.861 1.00 76.25 451 ASP A C 1
ATOM 3604 O O . ASP A 1 451 ? 20.638 -4.637 -26.653 1.00 76.25 451 ASP A O 1
ATOM 3608 N N . HIS A 1 452 ? 21.832 -4.711 -24.761 1.00 86.75 452 HIS A N 1
ATOM 3609 C CA . HIS A 1 452 ? 21.354 -6.038 -24.359 1.00 86.75 452 HIS A CA 1
ATOM 3610 C C . HIS A 1 452 ? 19.989 -5.953 -23.667 1.00 86.75 452 HIS A C 1
ATOM 3612 O O . HIS A 1 452 ? 19.745 -5.106 -22.811 1.00 86.75 452 HIS A O 1
ATOM 3618 N N . SER A 1 453 ? 19.082 -6.880 -23.982 1.00 82.31 453 SER A N 1
ATOM 3619 C CA . SER A 1 453 ? 17.769 -6.922 -23.331 1.00 82.31 453 SER A CA 1
ATOM 3620 C C . SER A 1 453 ? 17.866 -7.471 -21.907 1.00 82.31 453 SER A C 1
ATOM 3622 O O . SER A 1 453 ? 18.337 -8.588 -21.701 1.00 82.31 453 SER A O 1
ATOM 3624 N N . ILE A 1 454 ? 17.318 -6.748 -20.927 1.00 80.69 454 ILE A N 1
ATOM 3625 C CA . ILE A 1 454 ? 17.230 -7.210 -19.530 1.00 80.69 454 ILE A CA 1
ATOM 3626 C C . ILE A 1 454 ? 16.155 -8.287 -19.290 1.00 80.69 454 ILE A C 1
ATOM 3628 O O . ILE A 1 454 ? 15.979 -8.767 -18.174 1.00 80.69 454 ILE A O 1
ATOM 3632 N N . ARG A 1 455 ? 15.390 -8.667 -20.321 1.00 80.06 455 ARG A N 1
ATOM 3633 C CA . ARG A 1 455 ? 14.357 -9.725 -20.262 1.00 80.06 455 ARG A CA 1
ATOM 3634 C C . ARG A 1 455 ? 14.848 -11.063 -20.815 1.00 80.06 455 ARG A C 1
ATOM 3636 O O . ARG A 1 455 ? 14.059 -11.959 -21.111 1.00 80.06 455 ARG A O 1
ATOM 3643 N N . ARG A 1 456 ? 16.147 -11.160 -21.059 1.00 84.88 456 ARG A N 1
ATOM 3644 C CA . ARG A 1 456 ? 16.800 -12.265 -21.746 1.00 84.88 456 ARG A CA 1
ATOM 3645 C C . ARG A 1 456 ? 17.937 -12.789 -20.877 1.00 84.88 456 ARG A C 1
ATOM 3647 O O . ARG A 1 456 ? 18.399 -12.095 -19.986 1.00 84.88 456 ARG A O 1
ATOM 3654 N N . GLU A 1 457 ? 18.369 -14.014 -21.127 1.00 92.69 457 GLU A N 1
ATOM 3655 C CA . GLU A 1 457 ? 19.535 -14.579 -20.448 1.00 92.69 457 GLU A CA 1
ATOM 3656 C C . GLU A 1 457 ? 20.824 -13.891 -20.917 1.00 92.69 457 GLU A C 1
ATOM 3658 O O . GLU A 1 457 ? 20.957 -13.571 -22.106 1.00 92.69 457 GLU A O 1
ATOM 3663 N N . ILE A 1 458 ? 21.788 -13.691 -20.017 1.00 95.25 458 ILE A N 1
ATOM 3664 C CA . ILE A 1 458 ? 23.121 -13.213 -20.406 1.00 95.25 458 ILE A CA 1
ATOM 3665 C C . ILE A 1 458 ? 23.733 -14.202 -21.401 1.00 95.25 458 ILE A C 1
ATOM 3667 O O . ILE A 1 458 ? 23.706 -15.412 -21.205 1.00 95.25 458 ILE A O 1
ATOM 3671 N N . GLY A 1 459 ? 24.286 -13.687 -22.498 1.00 93.38 459 GLY A N 1
ATOM 3672 C CA . GLY A 1 459 ? 24.930 -14.525 -23.508 1.00 93.38 459 GLY A CA 1
ATOM 3673 C C . GLY A 1 459 ? 23.988 -15.102 -24.561 1.00 93.38 459 GLY A C 1
ATOM 3674 O O . GLY A 1 459 ? 24.468 -15.633 -25.564 1.00 93.38 459 GLY A O 1
ATOM 3675 N N . CYS A 1 460 ? 22.663 -14.953 -24.424 1.00 91.12 460 CYS A N 1
ATOM 3676 C CA . CYS A 1 460 ? 21.750 -15.369 -25.493 1.00 91.12 460 CYS A CA 1
ATOM 3677 C C . CYS A 1 460 ? 21.780 -14.417 -26.706 1.00 91.12 460 CYS A C 1
ATOM 3679 O O . CYS A 1 460 ? 21.467 -14.821 -27.825 1.00 91.12 460 CYS A O 1
ATOM 3681 N N . MET A 1 461 ? 22.207 -13.167 -26.503 1.00 89.81 461 MET A N 1
ATOM 3682 C CA . MET A 1 461 ? 22.419 -12.172 -27.554 1.00 89.81 461 MET A CA 1
ATOM 3683 C C . MET A 1 461 ? 23.919 -11.949 -27.807 1.00 89.81 461 MET A C 1
ATOM 3685 O O . MET A 1 461 ? 24.780 -12.444 -27.079 1.00 89.81 461 MET A O 1
ATOM 3689 N N . LYS A 1 462 ? 24.259 -11.221 -28.879 1.00 89.81 462 LYS A N 1
ATOM 3690 C CA . LYS A 1 462 ? 25.660 -10.951 -29.268 1.00 89.81 462 LYS A CA 1
ATOM 3691 C C . LYS A 1 462 ? 26.418 -10.032 -28.308 1.00 89.81 462 LYS A C 1
ATOM 3693 O O . LYS A 1 462 ? 27.642 -10.044 -28.304 1.00 89.81 462 LYS A O 1
ATOM 3698 N N . ASN A 1 463 ? 25.671 -9.242 -27.554 1.00 89.88 463 ASN A N 1
ATOM 3699 C CA . ASN A 1 463 ? 26.089 -8.146 -26.690 1.00 89.88 463 ASN A CA 1
ATOM 3700 C C . ASN A 1 463 ? 26.016 -8.514 -25.200 1.00 89.88 463 ASN A C 1
ATOM 3702 O O . ASN A 1 463 ? 25.931 -7.641 -24.343 1.00 89.88 463 ASN A O 1
ATOM 3706 N N . GLY A 1 464 ? 25.999 -9.812 -24.898 1.00 96.00 464 GLY A N 1
ATOM 3707 C CA . GLY A 1 464 ? 26.101 -10.348 -23.549 1.00 96.00 464 GLY A CA 1
ATOM 3708 C C . GLY A 1 464 ? 27.109 -11.484 -23.543 1.00 96.00 464 GLY A C 1
ATOM 3709 O O . GLY A 1 464 ? 27.175 -12.258 -24.501 1.00 96.00 464 GLY A O 1
ATOM 3710 N N . TRP A 1 465 ? 27.898 -11.577 -22.486 1.00 98.19 465 TRP A N 1
ATOM 3711 C CA . TRP A 1 465 ? 28.926 -12.595 -22.309 1.00 98.19 465 TRP A CA 1
ATOM 3712 C C . TRP A 1 465 ? 28.805 -13.119 -20.896 1.00 98.19 465 TRP A C 1
ATOM 3714 O O . TRP A 1 465 ? 28.959 -12.358 -19.943 1.00 98.19 465 TRP A O 1
ATOM 3724 N N . GLY A 1 466 ? 28.487 -14.400 -20.762 1.00 97.56 466 GLY A N 1
ATOM 3725 C CA . GLY A 1 466 ? 28.228 -14.969 -19.452 1.00 97.56 466 GLY A CA 1
ATOM 3726 C C . GLY A 1 466 ? 28.608 -16.423 -19.334 1.00 97.56 466 GLY A C 1
ATOM 3727 O O . GLY A 1 466 ? 28.876 -17.103 -20.326 1.00 97.56 466 GLY A O 1
ATOM 3728 N N . TRP A 1 467 ? 28.619 -16.875 -18.094 1.00 97.50 467 TRP A N 1
ATOM 3729 C CA . TRP A 1 467 ? 28.757 -18.259 -17.702 1.00 97.50 467 TRP A CA 1
ATOM 3730 C C . TRP A 1 467 ? 27.493 -18.687 -16.972 1.00 97.50 467 TRP A C 1
ATOM 3732 O O . TRP A 1 467 ? 27.011 -17.978 -16.088 1.00 97.50 467 TRP A O 1
ATOM 3742 N N . ARG A 1 468 ? 26.939 -19.819 -17.389 1.00 94.06 468 ARG A N 1
ATOM 3743 C CA . ARG A 1 468 ? 25.712 -20.389 -16.854 1.00 94.06 468 ARG A CA 1
ATOM 3744 C C . ARG A 1 468 ? 26.051 -21.486 -15.860 1.00 94.06 468 ARG A C 1
ATOM 3746 O O . ARG A 1 468 ? 26.965 -22.270 -16.111 1.00 94.06 468 ARG A O 1
ATOM 3753 N N . CYS A 1 469 ? 25.308 -21.558 -14.759 1.00 91.88 469 CYS A N 1
ATOM 3754 C CA . CYS A 1 469 ? 25.623 -22.446 -13.636 1.00 91.88 469 CYS A CA 1
ATOM 3755 C C . CYS A 1 469 ? 25.546 -23.948 -13.978 1.00 91.88 469 CYS A C 1
ATOM 3757 O O . CYS A 1 469 ? 25.942 -24.781 -13.165 1.00 91.88 469 CYS A O 1
ATOM 3759 N N . ASP A 1 470 ? 25.106 -24.310 -15.186 1.00 90.50 470 ASP A N 1
ATOM 3760 C CA . ASP A 1 470 ? 25.212 -25.651 -15.764 1.00 90.50 470 ASP A CA 1
ATOM 3761 C C . ASP A 1 470 ? 26.553 -25.926 -16.483 1.00 90.50 470 ASP A C 1
ATOM 3763 O O . ASP A 1 470 ? 26.682 -26.942 -17.164 1.00 90.50 470 ASP A O 1
ATOM 3767 N N . GLY A 1 471 ? 27.563 -25.060 -16.333 1.00 92.94 471 GLY A N 1
ATOM 3768 C CA . GLY A 1 471 ? 28.935 -25.298 -16.803 1.00 92.94 471 GLY A CA 1
ATOM 3769 C C . GLY A 1 471 ? 29.224 -24.829 -18.232 1.00 92.94 471 GLY A C 1
ATOM 3770 O O . GLY A 1 471 ? 30.212 -25.247 -18.840 1.00 92.94 471 GLY A O 1
ATOM 3771 N N . TYR A 1 472 ? 28.373 -23.968 -18.795 1.00 95.44 472 TYR A N 1
ATOM 3772 C CA . TYR A 1 472 ? 28.544 -23.462 -20.157 1.00 95.44 472 TYR A CA 1
ATOM 3773 C C . TYR A 1 472 ? 28.815 -21.963 -20.171 1.00 95.44 472 TYR A C 1
ATOM 3775 O O . TYR A 1 472 ? 28.070 -21.171 -19.599 1.00 95.44 472 TYR A O 1
ATOM 3783 N N . LYS A 1 473 ? 29.817 -21.544 -20.947 1.00 97.38 473 LYS A N 1
ATOM 3784 C CA . LYS A 1 473 ? 29.923 -20.143 -21.362 1.00 97.38 473 LYS A CA 1
ATOM 3785 C C . LYS A 1 473 ? 29.006 -19.867 -22.551 1.00 97.38 473 LYS A C 1
ATOM 3787 O O . LYS A 1 473 ? 28.870 -20.701 -23.454 1.00 97.38 473 LYS A O 1
ATOM 3792 N N . MET A 1 474 ? 28.404 -18.682 -22.564 1.00 97.00 474 MET A N 1
ATOM 3793 C CA . MET A 1 474 ? 27.416 -18.264 -23.551 1.00 97.00 474 MET A CA 1
ATOM 3794 C C . MET A 1 474 ? 27.716 -16.896 -24.172 1.00 97.00 474 MET A C 1
ATOM 3796 O O . MET A 1 474 ? 27.972 -15.912 -23.477 1.00 97.00 474 MET A O 1
ATOM 3800 N N . ASN A 1 475 ? 27.619 -16.829 -25.501 1.00 96.88 475 ASN A N 1
ATOM 3801 C CA . ASN A 1 475 ? 27.538 -15.596 -26.291 1.00 96.88 475 ASN A CA 1
ATOM 3802 C C . ASN A 1 475 ? 26.808 -15.907 -27.611 1.00 96.88 475 ASN A C 1
ATOM 3804 O O . ASN A 1 475 ? 27.003 -16.982 -28.184 1.00 96.88 475 ASN A O 1
ATOM 3808 N N . ARG A 1 476 ? 25.968 -14.988 -28.115 1.00 93.12 476 ARG A N 1
ATOM 3809 C CA . ARG A 1 476 ? 25.159 -15.182 -29.345 1.00 93.12 476 ARG A CA 1
ATOM 3810 C C . ARG A 1 476 ? 24.242 -16.415 -29.301 1.00 93.12 476 ARG A C 1
ATOM 3812 O O . ARG A 1 476 ? 23.982 -17.024 -30.334 1.00 93.12 476 ARG A O 1
ATOM 3819 N N . GLY A 1 477 ? 23.802 -16.823 -28.111 1.00 90.75 477 GLY A N 1
ATOM 3820 C CA . GLY A 1 477 ? 22.965 -18.013 -27.922 1.00 90.75 477 GLY A CA 1
ATOM 3821 C C . GLY A 1 477 ? 23.710 -19.337 -28.092 1.00 90.75 477 GLY A C 1
ATOM 3822 O O . GLY A 1 477 ? 23.097 -20.399 -28.001 1.00 90.75 477 GLY A O 1
ATOM 3823 N N . ARG A 1 478 ? 25.029 -19.303 -28.319 1.00 94.31 478 ARG A N 1
ATOM 3824 C CA . ARG A 1 478 ? 25.861 -20.500 -28.421 1.00 94.31 478 ARG A CA 1
ATOM 3825 C C . ARG A 1 478 ? 26.371 -20.893 -27.040 1.00 94.31 478 ARG A C 1
ATOM 3827 O O . ARG A 1 478 ? 27.016 -20.086 -26.378 1.00 94.31 478 ARG A O 1
ATOM 3834 N N . ARG A 1 479 ? 26.132 -22.150 -26.661 1.00 95.12 479 ARG A N 1
ATOM 3835 C CA . ARG A 1 479 ? 26.677 -22.783 -25.454 1.00 95.12 479 ARG A CA 1
ATOM 3836 C C . ARG A 1 479 ? 27.966 -23.520 -25.794 1.00 95.12 479 ARG A C 1
ATOM 3838 O O . ARG A 1 479 ? 27.980 -24.324 -26.726 1.00 95.12 479 ARG A O 1
ATOM 3845 N N . THR A 1 480 ? 29.022 -23.253 -25.038 1.00 97.00 480 THR A N 1
ATOM 3846 C CA . THR A 1 480 ? 30.308 -23.954 -25.140 1.00 97.00 480 THR A CA 1
ATOM 3847 C C . THR A 1 480 ? 30.726 -24.380 -23.740 1.00 97.00 480 THR A C 1
ATOM 3849 O O . THR A 1 480 ? 30.649 -23.562 -22.826 1.00 97.00 480 THR A O 1
ATOM 3852 N N . SER A 1 481 ? 31.142 -25.637 -23.568 1.00 95.94 481 SER A N 1
ATOM 3853 C CA . SER A 1 481 ? 31.629 -26.130 -22.272 1.00 95.94 481 SER A CA 1
ATOM 3854 C C . SER A 1 481 ? 32.775 -25.250 -21.774 1.00 95.94 481 SER A C 1
ATOM 3856 O O . SER A 1 481 ? 33.658 -24.895 -22.560 1.00 95.94 481 SER A O 1
ATOM 3858 N N . TYR A 1 482 ? 32.728 -24.857 -20.505 1.00 96.06 482 TYR A N 1
ATOM 3859 C CA . TYR A 1 482 ? 33.772 -24.063 -19.864 1.00 96.06 482 TYR A CA 1
ATOM 3860 C C . TYR A 1 482 ? 33.635 -24.190 -18.346 1.00 96.06 482 TYR A C 1
ATOM 3862 O O . TYR A 1 482 ? 32.649 -23.713 -17.786 1.00 96.06 482 TYR A O 1
ATOM 3870 N N . GLY A 1 483 ? 34.599 -24.827 -17.684 1.00 92.75 483 GLY A N 1
ATOM 3871 C CA . GLY A 1 483 ? 34.471 -25.191 -16.275 1.00 92.75 483 GLY A CA 1
ATOM 3872 C C . GLY A 1 483 ? 33.517 -26.370 -16.061 1.00 92.75 483 GLY A C 1
ATOM 3873 O O . GLY A 1 483 ? 33.351 -27.227 -16.928 1.00 92.75 483 GLY A O 1
ATOM 3874 N N . SER A 1 484 ? 32.892 -26.428 -14.885 1.00 90.75 484 SER A N 1
ATOM 3875 C CA . SER A 1 484 ? 31.958 -27.498 -14.504 1.00 90.75 484 SER A CA 1
ATOM 3876 C C . SER A 1 484 ? 30.697 -26.936 -13.841 1.00 90.75 484 SER A C 1
ATOM 3878 O O . SER A 1 484 ? 30.757 -25.844 -13.276 1.00 90.75 484 SER A O 1
ATOM 3880 N N . PRO A 1 485 ? 29.554 -27.646 -13.910 1.00 90.00 485 PRO A N 1
ATOM 3881 C CA . PRO A 1 485 ? 28.309 -27.201 -13.288 1.00 90.00 485 PRO A CA 1
ATOM 3882 C C . PRO A 1 485 ? 28.451 -26.976 -11.782 1.00 90.00 485 PRO A C 1
ATOM 3884 O O . PRO A 1 485 ? 29.223 -27.676 -11.129 1.00 90.00 485 PRO A O 1
ATOM 3887 N N . VAL A 1 486 ? 27.648 -26.071 -11.224 1.00 88.75 486 VAL A N 1
ATOM 3888 C CA . VAL A 1 486 ? 27.502 -25.891 -9.770 1.00 88.75 486 VAL A CA 1
ATOM 3889 C C . VAL A 1 486 ? 27.008 -27.196 -9.134 1.00 88.75 486 VAL A C 1
ATOM 3891 O O . VAL A 1 486 ? 26.053 -27.796 -9.637 1.00 88.75 486 VAL A O 1
ATOM 3894 N N . HIS A 1 487 ? 27.653 -27.682 -8.071 1.00 81.50 487 HIS A N 1
ATOM 3895 C CA . HIS A 1 487 ? 27.326 -28.982 -7.467 1.00 81.50 487 HIS A CA 1
ATOM 3896 C C . HIS A 1 487 ? 26.541 -28.857 -6.162 1.00 81.50 487 HIS A C 1
ATOM 3898 O O . HIS A 1 487 ? 25.484 -29.482 -6.049 1.00 81.50 487 HIS A O 1
ATOM 3904 N N . ALA A 1 488 ? 27.025 -28.040 -5.230 1.00 81.00 488 ALA A N 1
ATOM 3905 C CA . ALA A 1 488 ? 26.417 -27.798 -3.926 1.00 81.00 488 ALA A CA 1
ATOM 3906 C C . ALA A 1 488 ? 25.777 -26.402 -3.807 1.00 81.00 488 ALA A C 1
ATOM 3908 O O . ALA A 1 488 ? 26.004 -25.522 -4.637 1.00 81.00 488 ALA A O 1
ATOM 3909 N N . GLU A 1 489 ? 24.977 -26.225 -2.755 1.00 81.69 489 GLU A N 1
ATOM 3910 C CA . GLU A 1 489 ? 24.440 -24.927 -2.338 1.00 81.69 489 GLU A CA 1
ATOM 3911 C C . GLU A 1 489 ? 25.574 -23.993 -1.897 1.00 81.69 489 GLU A C 1
ATOM 3913 O O . GLU A 1 489 ? 26.618 -24.443 -1.418 1.00 81.69 489 GLU A O 1
ATOM 3918 N N . ASP A 1 490 ? 25.373 -22.690 -2.091 1.00 86.12 490 ASP A N 1
ATOM 3919 C CA . ASP A 1 490 ? 26.294 -21.620 -1.696 1.00 86.12 490 ASP A CA 1
ATOM 3920 C C . ASP A 1 490 ? 27.702 -21.693 -2.313 1.00 86.12 490 ASP A C 1
ATOM 3922 O O . ASP A 1 490 ? 28.613 -20.978 -1.889 1.00 86.12 490 ASP A O 1
ATOM 3926 N N . GLU A 1 491 ? 27.891 -22.485 -3.376 1.00 91.38 491 GLU A N 1
ATOM 3927 C CA . GLU A 1 491 ? 29.100 -22.395 -4.191 1.00 91.38 491 GLU A CA 1
ATOM 3928 C C . GLU A 1 491 ? 29.218 -20.996 -4.802 1.00 91.38 491 GLU A C 1
ATOM 3930 O O . GLU A 1 491 ? 28.297 -20.461 -5.429 1.00 91.38 491 GLU A O 1
ATOM 3935 N N . LEU A 1 492 ? 30.393 -20.407 -4.628 1.00 94.38 492 LEU A N 1
ATOM 3936 C CA . LEU A 1 492 ? 30.644 -19.020 -4.944 1.00 94.38 492 LEU A CA 1
ATOM 3937 C C . LEU A 1 492 ? 31.350 -18.909 -6.285 1.00 94.38 492 LEU A C 1
ATOM 3939 O O . LEU A 1 492 ? 32.444 -19.436 -6.492 1.00 94.38 492 LEU A O 1
ATOM 3943 N N . ILE A 1 493 ? 30.703 -18.196 -7.197 1.00 97.25 493 ILE A N 1
ATOM 3944 C CA . ILE A 1 493 ? 31.187 -17.908 -8.537 1.00 97.25 493 ILE A CA 1
ATOM 3945 C C . ILE A 1 493 ? 31.976 -16.605 -8.489 1.00 97.25 493 ILE A C 1
ATOM 3947 O O . ILE A 1 493 ? 31.471 -15.572 -8.047 1.00 97.25 493 ILE A O 1
ATOM 3951 N N . MET A 1 494 ? 33.212 -16.660 -8.966 1.00 98.12 494 MET A N 1
ATOM 3952 C CA . MET A 1 494 ? 34.135 -15.534 -9.051 1.00 98.12 494 MET A CA 1
ATOM 3953 C C . MET A 1 494 ? 34.132 -14.990 -10.476 1.00 98.12 494 MET A C 1
ATOM 3955 O O . MET A 1 494 ? 34.233 -15.764 -11.432 1.00 98.12 494 MET A O 1
ATOM 3959 N N . ILE A 1 495 ? 34.035 -13.671 -10.636 1.00 98.38 495 ILE A N 1
ATOM 3960 C CA . ILE A 1 495 ? 34.021 -13.026 -11.948 1.00 98.38 495 ILE A CA 1
ATOM 3961 C C . ILE A 1 495 ? 35.075 -11.926 -11.978 1.00 98.38 495 ILE A C 1
ATOM 3963 O O . ILE A 1 495 ? 35.103 -11.060 -11.109 1.00 98.38 495 ILE A O 1
ATOM 3967 N N . ALA A 1 496 ? 35.932 -11.955 -12.998 1.00 98.00 496 ALA A N 1
ATOM 3968 C CA . ALA A 1 496 ? 36.951 -10.938 -13.230 1.00 98.00 496 ALA A CA 1
ATOM 3969 C C . ALA A 1 496 ? 36.857 -10.428 -14.670 1.00 98.00 496 ALA A C 1
ATOM 3971 O O . ALA A 1 496 ? 36.908 -11.222 -15.608 1.00 98.00 496 ALA A O 1
ATOM 3972 N N . VAL A 1 497 ? 36.747 -9.113 -14.860 1.00 97.31 497 VAL A N 1
ATOM 3973 C CA . VAL A 1 497 ? 36.765 -8.468 -16.182 1.00 97.31 497 VAL A CA 1
ATOM 3974 C C . VAL A 1 497 ? 37.871 -7.426 -16.244 1.00 97.31 497 VAL A C 1
ATOM 3976 O O . VAL A 1 497 ? 38.001 -6.583 -15.363 1.00 97.31 497 VAL A O 1
ATOM 3979 N N . ASP A 1 498 ? 38.671 -7.487 -17.295 1.00 95.81 498 ASP A N 1
ATOM 3980 C CA . ASP A 1 498 ? 39.670 -6.485 -17.640 1.00 95.81 498 ASP A CA 1
ATOM 3981 C C . ASP A 1 498 ? 39.185 -5.784 -18.910 1.00 95.81 498 ASP A C 1
ATOM 3983 O O . ASP A 1 498 ? 39.242 -6.349 -20.004 1.00 95.81 498 ASP A O 1
ATOM 3987 N N . LEU A 1 499 ? 38.637 -4.578 -18.760 1.00 91.75 499 LEU A N 1
ATOM 3988 C CA . LEU A 1 499 ? 38.124 -3.794 -19.885 1.00 91.75 499 LEU A CA 1
ATOM 3989 C C . LEU A 1 499 ? 39.243 -3.162 -20.711 1.00 91.75 499 LEU A C 1
ATOM 3991 O O . LEU A 1 499 ? 39.016 -2.853 -21.879 1.00 91.75 499 LEU A O 1
ATOM 3995 N N . ASP A 1 500 ? 40.440 -3.017 -20.139 1.00 89.19 500 ASP A N 1
ATOM 3996 C CA . ASP A 1 500 ? 41.597 -2.467 -20.844 1.00 89.19 500 ASP A CA 1
ATOM 3997 C C . ASP A 1 500 ? 42.144 -3.484 -21.856 1.00 89.19 500 ASP A C 1
ATOM 3999 O O . ASP A 1 500 ? 42.526 -3.119 -22.967 1.00 89.19 500 ASP A O 1
ATOM 4003 N N . SER A 1 501 ? 42.136 -4.776 -21.504 1.00 92.56 501 SER A N 1
ATOM 4004 C CA . SER A 1 501 ? 42.495 -5.869 -22.424 1.00 92.56 501 SER A CA 1
ATOM 4005 C C . SER A 1 501 ? 41.298 -6.532 -23.120 1.00 92.56 501 SER A C 1
ATOM 4007 O O . SER A 1 501 ? 41.478 -7.345 -24.033 1.00 92.56 501 SER A O 1
ATOM 4009 N N . GLY A 1 502 ? 40.070 -6.183 -22.727 1.00 95.44 502 GLY A N 1
ATOM 4010 C CA . GLY A 1 502 ? 38.831 -6.716 -23.291 1.00 95.44 502 GLY A CA 1
ATOM 4011 C C . GLY A 1 502 ? 38.624 -8.203 -22.989 1.00 95.44 502 GLY A C 1
ATOM 4012 O O . GLY A 1 502 ? 38.229 -8.961 -23.883 1.00 95.44 502 GLY A O 1
ATOM 4013 N N . ALA A 1 503 ? 38.914 -8.634 -21.762 1.00 97.75 503 ALA A N 1
ATOM 4014 C CA . ALA A 1 503 ? 38.927 -10.037 -21.362 1.00 97.75 503 ALA A CA 1
ATOM 4015 C C . ALA A 1 503 ? 38.086 -10.312 -20.101 1.00 97.75 503 ALA A C 1
ATOM 4017 O O . ALA A 1 503 ? 37.960 -9.461 -19.223 1.00 97.75 503 ALA A O 1
ATOM 4018 N N . LEU A 1 504 ? 37.483 -11.504 -20.031 1.00 98.38 504 LEU A N 1
ATOM 4019 C CA . LEU A 1 504 ? 36.584 -11.928 -18.948 1.00 98.38 504 LEU A CA 1
ATOM 4020 C C . LEU A 1 504 ? 36.882 -13.364 -18.523 1.00 98.38 504 LEU A C 1
ATOM 4022 O O . LEU A 1 504 ? 36.988 -14.255 -19.370 1.00 98.38 504 LEU A O 1
ATOM 4026 N N . TRP A 1 505 ? 36.965 -13.573 -17.213 1.00 98.50 505 TRP A N 1
ATOM 4027 C CA . TRP A 1 505 ? 37.257 -14.841 -16.553 1.00 98.50 505 TRP A CA 1
ATOM 4028 C C . TRP A 1 505 ? 36.156 -15.204 -15.564 1.00 98.50 505 TRP A C 1
ATOM 4030 O O . TRP A 1 505 ? 35.532 -14.330 -14.959 1.00 98.50 505 TRP A O 1
ATOM 4040 N N . PHE A 1 506 ? 35.974 -16.510 -15.380 1.00 98.44 506 PHE A N 1
ATOM 4041 C CA . PHE A 1 506 ? 35.086 -17.077 -14.373 1.00 98.44 506 PHE A CA 1
ATOM 4042 C C . PHE A 1 506 ? 35.841 -18.127 -13.567 1.00 98.44 506 PHE A C 1
ATOM 4044 O O . PHE A 1 506 ? 36.667 -18.867 -14.109 1.00 98.44 506 PHE A O 1
ATOM 4051 N N . GLY A 1 507 ? 35.542 -18.190 -12.281 1.00 96.81 507 GLY A N 1
ATOM 4052 C CA . GLY A 1 507 ? 36.050 -19.202 -11.374 1.00 96.81 507 GLY A CA 1
ATOM 4053 C C . GLY A 1 507 ? 34.988 -19.602 -10.367 1.00 96.81 507 GLY A C 1
ATOM 4054 O O . GLY A 1 507 ? 33.893 -19.038 -10.338 1.00 96.81 507 GLY A O 1
ATOM 4055 N N . ARG A 1 508 ? 35.315 -20.581 -9.535 1.00 95.31 508 ARG A N 1
ATOM 4056 C CA . ARG A 1 508 ? 34.448 -21.049 -8.465 1.00 95.31 508 ARG A CA 1
ATOM 4057 C C . ARG A 1 508 ? 35.267 -21.463 -7.256 1.00 95.31 508 ARG A C 1
ATOM 4059 O O . ARG A 1 508 ? 36.274 -22.144 -7.406 1.00 95.31 508 ARG A O 1
ATOM 4066 N N . ASN A 1 509 ? 34.798 -21.088 -6.072 1.00 94.50 509 ASN A N 1
ATOM 4067 C CA . ASN A 1 509 ? 35.356 -21.495 -4.783 1.00 94.50 509 ASN A CA 1
ATOM 4068 C C . ASN A 1 509 ? 36.885 -21.309 -4.656 1.00 94.50 509 ASN A C 1
ATOM 4070 O O . ASN A 1 509 ? 37.565 -22.135 -4.053 1.00 94.50 509 ASN A O 1
ATOM 4074 N N . GLY A 1 510 ? 37.423 -20.218 -5.208 1.00 94.12 510 GLY A N 1
ATOM 4075 C CA . GLY A 1 510 ? 38.852 -19.891 -5.147 1.00 94.12 510 GLY A CA 1
ATOM 4076 C C . GLY A 1 510 ? 39.680 -20.356 -6.348 1.00 94.12 510 GLY A C 1
ATOM 4077 O O . GLY A 1 510 ? 40.775 -19.833 -6.546 1.00 94.12 510 GLY A O 1
ATOM 4078 N N . ASP A 1 511 ? 39.140 -21.228 -7.204 1.00 95.00 511 ASP A N 1
ATOM 4079 C CA . ASP A 1 511 ? 39.820 -21.725 -8.403 1.00 95.00 511 ASP A CA 1
ATOM 4080 C C . ASP A 1 511 ? 39.262 -21.102 -9.693 1.00 95.00 511 ASP A C 1
ATOM 4082 O O . ASP A 1 511 ? 38.049 -21.022 -9.903 1.00 95.00 511 ASP A O 1
ATOM 4086 N N . TRP A 1 512 ? 40.141 -20.685 -10.606 1.00 97.00 512 TRP A N 1
ATOM 4087 C CA . TRP A 1 512 ? 39.763 -20.191 -11.937 1.00 97.00 512 TRP A CA 1
ATOM 4088 C C . TRP A 1 512 ? 39.589 -21.348 -12.931 1.00 97.00 512 TRP A C 1
ATOM 4090 O O . TRP A 1 512 ? 40.389 -22.285 -12.962 1.00 97.00 512 TRP A O 1
ATOM 4100 N N . PHE A 1 513 ? 38.550 -21.300 -13.771 1.00 96.50 513 PHE A N 1
ATOM 4101 C CA . PHE A 1 513 ? 38.249 -22.396 -14.700 1.00 96.50 513 PHE A CA 1
ATOM 4102 C C . PHE A 1 513 ? 39.307 -22.559 -15.799 1.00 96.50 513 PHE A C 1
ATOM 4104 O O . PHE A 1 513 ? 39.977 -21.596 -16.171 1.00 96.50 513 PHE A O 1
ATOM 4111 N N . GLU A 1 514 ? 39.425 -23.778 -16.343 1.00 94.19 514 GLU A N 1
ATOM 4112 C CA . GLU A 1 514 ? 40.304 -24.128 -17.478 1.00 94.19 514 GLU A CA 1
ATOM 4113 C C . GLU A 1 514 ? 41.778 -23.717 -17.288 1.00 94.19 514 GLU A C 1
ATOM 4115 O O . GLU A 1 514 ? 42.456 -23.348 -18.245 1.00 94.19 514 GLU A O 1
ATOM 4120 N N . SER A 1 515 ? 42.275 -23.731 -16.043 1.00 90.94 515 SER A N 1
ATOM 4121 C CA . SER A 1 515 ? 43.628 -23.259 -15.690 1.00 90.94 515 SER A CA 1
ATOM 4122 C C . SER A 1 515 ? 43.916 -21.812 -16.122 1.00 90.94 515 SER A C 1
ATOM 4124 O O . SER A 1 515 ? 45.072 -21.447 -16.380 1.00 90.94 515 SER A O 1
ATOM 4126 N N . SER A 1 516 ? 42.862 -20.998 -16.217 1.00 95.56 516 SER A N 1
ATOM 4127 C CA . SER A 1 516 ? 42.961 -19.585 -16.554 1.00 95.56 516 SER A CA 1
ATOM 4128 C C . SER A 1 516 ? 43.562 -18.772 -15.410 1.00 95.56 516 SER A C 1
ATOM 4130 O O . SER A 1 516 ? 43.550 -19.181 -14.250 1.00 95.56 516 SER A O 1
ATOM 4132 N N . ASP A 1 517 ? 44.134 -17.620 -15.753 1.00 95.25 517 ASP A N 1
ATOM 4133 C CA . ASP A 1 517 ? 44.801 -16.751 -14.789 1.00 95.25 517 ASP A CA 1
ATOM 4134 C C . ASP A 1 517 ? 44.500 -15.281 -15.117 1.00 95.25 517 ASP A C 1
ATOM 4136 O O . ASP A 1 517 ? 45.173 -14.686 -15.967 1.00 95.25 517 ASP A O 1
ATOM 4140 N N . PRO A 1 518 ? 43.487 -14.675 -14.474 1.00 96.69 518 PRO A N 1
ATOM 4141 C CA . PRO A 1 518 ? 43.157 -13.267 -14.684 1.00 96.69 518 PRO A CA 1
ATOM 4142 C C . PRO A 1 518 ? 44.252 -12.300 -14.224 1.00 96.69 518 PRO A C 1
ATOM 4144 O O . PRO A 1 518 ? 44.333 -11.196 -14.761 1.00 96.69 518 PRO A O 1
ATOM 4147 N N . MET A 1 519 ? 45.125 -12.684 -13.283 1.00 93.06 519 MET A N 1
ATOM 4148 C CA . MET A 1 519 ? 46.223 -11.820 -12.830 1.00 93.06 519 MET A CA 1
ATOM 4149 C C . MET A 1 519 ? 47.229 -11.578 -13.959 1.00 93.06 519 MET A C 1
ATOM 4151 O O . MET A 1 519 ? 47.687 -10.451 -14.152 1.00 93.06 519 MET A O 1
ATOM 4155 N N . HIS A 1 520 ? 47.522 -12.622 -14.736 1.00 93.44 520 HIS A N 1
ATOM 4156 C CA . HIS A 1 520 ? 48.449 -12.568 -15.870 1.00 93.44 520 HIS A CA 1
ATOM 4157 C C . HIS A 1 520 ? 47.756 -12.507 -17.241 1.00 93.44 520 HIS A C 1
ATOM 4159 O O . HIS A 1 520 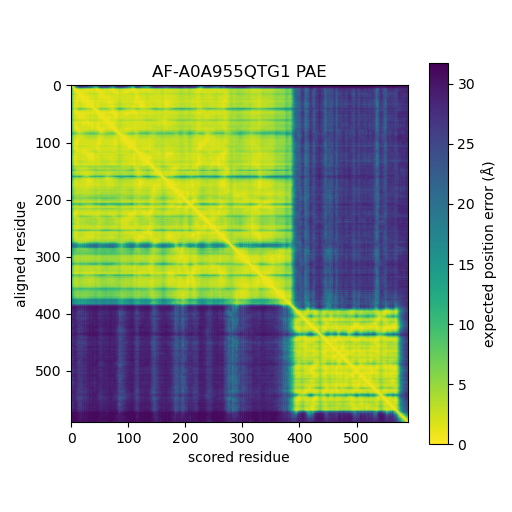? 48.422 -12.571 -18.274 1.00 93.44 520 HIS A O 1
ATOM 4165 N N . GLY A 1 521 ? 46.428 -12.391 -17.284 1.00 92.38 521 GLY A N 1
ATOM 4166 C CA . GLY A 1 521 ? 45.670 -12.303 -18.533 1.00 92.38 521 GLY A CA 1
ATOM 4167 C C . GLY A 1 521 ? 45.598 -13.610 -19.344 1.00 92.38 521 GLY A C 1
ATOM 4168 O O . GLY A 1 521 ? 45.335 -13.578 -20.550 1.00 92.38 521 GLY A O 1
ATOM 4169 N N . LYS A 1 522 ? 45.841 -14.767 -18.719 1.00 97.00 522 LYS A N 1
ATOM 4170 C CA . LYS A 1 522 ? 45.928 -16.075 -19.385 1.00 97.00 522 LYS A CA 1
ATOM 4171 C C . LYS A 1 522 ? 44.550 -16.720 -19.555 1.00 97.00 522 LYS A C 1
ATOM 4173 O O . LYS A 1 522 ? 43.743 -16.722 -18.629 1.00 97.00 522 LYS A O 1
ATOM 4178 N N . ASP A 1 523 ? 44.307 -17.283 -20.738 1.00 95.69 523 ASP A N 1
ATOM 4179 C CA . ASP A 1 523 ? 43.156 -18.136 -21.087 1.00 95.69 523 ASP A CA 1
ATOM 4180 C C . ASP A 1 523 ? 41.759 -17.652 -20.624 1.00 95.69 523 ASP A C 1
ATOM 4182 O O . ASP A 1 523 ? 40.989 -18.423 -20.048 1.00 95.69 523 ASP A O 1
ATOM 4186 N N . PRO A 1 524 ? 41.374 -16.386 -20.891 1.00 97.44 524 PRO A N 1
ATOM 4187 C CA . PRO A 1 524 ? 40.041 -15.890 -20.551 1.00 97.44 524 PRO A CA 1
ATOM 4188 C C . PRO A 1 524 ? 38.915 -16.669 -21.231 1.00 97.44 524 PRO A C 1
ATOM 4190 O O . PRO A 1 524 ? 39.029 -17.124 -22.375 1.00 97.44 524 PRO A O 1
ATOM 4193 N N . ALA A 1 525 ? 37.763 -16.706 -20.561 1.00 97.69 525 ALA A N 1
ATOM 4194 C CA . ALA A 1 525 ? 36.523 -17.248 -21.100 1.00 97.69 525 ALA A CA 1
ATOM 4195 C C . ALA A 1 525 ? 36.108 -16.528 -22.393 1.00 97.69 525 ALA A C 1
ATOM 4197 O O . ALA A 1 525 ? 35.668 -17.180 -23.351 1.00 97.69 525 ALA A O 1
ATOM 4198 N N . PHE A 1 526 ? 36.294 -15.204 -22.429 1.00 98.12 526 PHE A N 1
ATOM 4199 C CA . PHE A 1 526 ? 36.015 -14.341 -23.576 1.00 98.12 526 PHE A CA 1
ATOM 4200 C C . PHE A 1 526 ? 37.135 -13.316 -23.804 1.00 98.12 526 PHE A C 1
ATOM 4202 O O . PHE A 1 526 ? 37.702 -12.794 -22.850 1.00 98.12 526 PHE A O 1
ATOM 4209 N N . LYS A 1 527 ? 37.418 -13.007 -25.077 1.00 96.31 527 LYS A N 1
ATOM 4210 C CA . LYS A 1 527 ? 38.353 -11.958 -25.529 1.00 96.31 527 LYS A CA 1
ATOM 4211 C C . LYS A 1 527 ? 37.652 -11.002 -26.493 1.00 96.31 527 LYS A C 1
ATOM 4213 O O . LYS A 1 527 ? 36.676 -11.394 -27.135 1.00 96.31 527 LYS A O 1
ATOM 4218 N N . GLY A 1 528 ? 38.197 -9.796 -26.648 1.00 93.12 528 GLY A N 1
ATOM 4219 C CA . GLY A 1 528 ? 37.685 -8.788 -27.581 1.00 93.12 528 GLY A CA 1
ATOM 4220 C C . GLY A 1 528 ? 36.358 -8.176 -27.131 1.00 93.12 528 GLY A C 1
ATOM 4221 O O . GLY A 1 528 ? 35.502 -7.881 -27.965 1.00 93.12 528 GLY A O 1
ATOM 4222 N N . LEU A 1 529 ? 36.160 -8.048 -25.817 1.00 94.25 529 LEU A N 1
ATOM 4223 C CA . LEU A 1 529 ? 35.010 -7.354 -25.251 1.00 94.25 529 LEU A CA 1
ATOM 4224 C C . LEU A 1 529 ? 35.053 -5.854 -25.588 1.00 94.25 529 LEU A C 1
ATOM 4226 O O . LEU A 1 529 ? 36.141 -5.285 -25.685 1.00 94.25 529 LEU A O 1
ATOM 4230 N N . PRO A 1 530 ? 33.894 -5.195 -25.767 1.00 88.38 530 PRO A N 1
ATOM 4231 C CA . PRO A 1 530 ? 33.855 -3.746 -25.910 1.00 88.38 530 PRO A CA 1
ATOM 4232 C C . PRO A 1 530 ? 34.279 -3.064 -24.601 1.00 88.38 530 PRO A C 1
ATOM 4234 O O . PRO A 1 530 ? 34.116 -3.622 -23.518 1.00 88.38 530 PRO A O 1
ATOM 4237 N N . SER A 1 531 ? 34.760 -1.825 -24.698 1.00 77.50 531 SER A N 1
ATOM 4238 C CA . SER A 1 531 ? 35.248 -1.058 -23.546 1.00 77.50 531 SER A CA 1
ATOM 4239 C C . SER A 1 531 ? 34.142 -0.552 -22.617 1.00 77.50 531 SER A C 1
ATOM 4241 O O . SER A 1 531 ? 34.446 -0.047 -21.550 1.00 77.50 531 SER A O 1
ATOM 4243 N N . SER A 1 532 ? 32.864 -0.654 -22.999 1.00 83.50 532 SER A N 1
ATOM 4244 C CA . SER A 1 532 ? 31.728 -0.148 -22.216 1.00 83.50 532 SER A CA 1
ATOM 4245 C C . SER A 1 532 ? 30.736 -1.260 -21.903 1.00 83.50 532 SER A C 1
ATOM 4247 O O . SER A 1 532 ? 29.993 -1.704 -22.783 1.00 83.50 532 SER A O 1
ATOM 4249 N N . LEU A 1 533 ? 30.732 -1.712 -20.650 1.00 90.81 533 LEU A N 1
ATOM 4250 C CA . LEU A 1 533 ? 29.969 -2.875 -20.205 1.00 90.81 533 LEU A CA 1
ATOM 4251 C C . LEU A 1 533 ? 29.352 -2.669 -18.822 1.00 90.81 533 LEU A C 1
ATOM 4253 O O . LEU A 1 533 ? 29.883 -1.966 -17.967 1.00 90.81 533 LEU A O 1
ATOM 4257 N N . TYR A 1 534 ? 28.235 -3.346 -18.604 1.00 91.31 534 TYR A N 1
ATOM 4258 C CA . TYR A 1 534 ? 27.580 -3.490 -17.317 1.00 91.31 534 TYR A CA 1
ATOM 4259 C C . TYR A 1 534 ? 27.836 -4.900 -16.779 1.00 91.31 534 TYR A C 1
ATOM 4261 O O . TYR A 1 534 ? 27.467 -5.873 -17.447 1.00 91.31 534 TYR A O 1
ATOM 4269 N N . PRO A 1 535 ? 28.416 -5.048 -15.581 1.00 94.00 535 PRO A N 1
ATOM 4270 C CA . PRO A 1 535 ? 28.331 -6.278 -14.812 1.00 94.00 535 PRO A CA 1
ATOM 4271 C C . PRO A 1 535 ? 26.867 -6.653 -14.616 1.00 94.00 535 PRO A C 1
ATOM 4273 O O . PRO A 1 535 ? 26.052 -5.821 -14.203 1.00 94.00 535 PRO A O 1
ATOM 4276 N N . ALA A 1 536 ? 26.533 -7.912 -14.875 1.00 94.00 536 ALA A N 1
ATOM 4277 C CA . ALA A 1 536 ? 25.174 -8.396 -14.753 1.00 94.00 536 ALA A CA 1
ATOM 4278 C C . ALA A 1 536 ? 25.070 -9.840 -14.241 1.00 94.00 536 ALA A C 1
ATOM 4280 O O . ALA A 1 536 ? 25.950 -10.678 -14.449 1.00 94.00 536 ALA A O 1
ATOM 4281 N N . VAL A 1 537 ? 23.921 -10.146 -13.644 1.00 94.25 537 VAL A N 1
ATOM 4282 C CA . VAL A 1 537 ? 23.450 -11.512 -13.400 1.00 94.25 537 VAL A CA 1
ATOM 4283 C C . VAL A 1 537 ? 22.070 -11.682 -14.015 1.00 94.25 537 VAL A C 1
ATOM 4285 O O . VAL A 1 537 ? 21.281 -10.742 -14.061 1.00 94.25 537 VAL A O 1
ATOM 4288 N N . SER A 1 538 ? 21.765 -12.876 -14.505 1.00 92.06 538 SER A N 1
ATOM 4289 C CA . SER A 1 538 ? 20.443 -13.226 -15.001 1.00 92.06 538 SER A CA 1
ATOM 4290 C C . SER A 1 538 ? 19.927 -14.498 -14.364 1.00 92.06 538 SER A C 1
ATOM 4292 O O . SER A 1 538 ? 20.697 -15.416 -14.104 1.00 92.06 538 SER A O 1
ATOM 4294 N N . SER A 1 539 ? 18.618 -14.537 -14.135 1.00 90.50 539 SER A N 1
ATOM 4295 C CA . SER A 1 539 ? 17.905 -15.686 -13.585 1.00 90.50 539 SER A CA 1
ATOM 4296 C C . SER A 1 539 ? 16.601 -15.903 -14.350 1.00 90.50 539 SER A C 1
ATOM 4298 O O . SER A 1 539 ? 15.987 -14.940 -14.820 1.00 90.50 539 SER A O 1
ATOM 4300 N N . LYS A 1 540 ? 16.135 -17.147 -14.455 1.00 88.06 540 LYS A N 1
ATOM 4301 C CA . LYS A 1 540 ? 14.809 -17.527 -14.965 1.00 88.06 540 LYS A CA 1
ATOM 4302 C C . LYS A 1 540 ? 14.007 -18.214 -13.866 1.00 88.06 540 LYS A C 1
ATOM 4304 O O . LYS A 1 540 ? 14.521 -19.065 -13.154 1.00 88.06 540 LYS A O 1
ATOM 4309 N N . HIS A 1 541 ? 12.716 -17.899 -13.798 1.00 80.25 541 HIS A N 1
ATOM 4310 C CA . HIS A 1 541 ? 11.773 -18.683 -13.005 1.00 80.25 541 HIS A CA 1
ATOM 4311 C C . HIS A 1 541 ? 11.577 -20.051 -13.682 1.00 80.25 541 HIS A C 1
ATOM 4313 O O . HIS A 1 541 ? 10.899 -20.155 -14.715 1.00 80.25 541 HIS A O 1
ATOM 4319 N N . GLY A 1 542 ? 12.233 -21.085 -13.154 1.00 66.69 542 GLY A N 1
ATOM 4320 C CA . GLY A 1 542 ? 12.038 -22.471 -13.570 1.00 66.69 542 GLY A CA 1
ATOM 4321 C C . GLY A 1 542 ? 10.691 -22.975 -13.056 1.00 66.69 542 GLY A C 1
ATOM 4322 O O . GLY A 1 542 ? 10.185 -22.477 -12.059 1.00 66.69 542 GLY A O 1
ATOM 4323 N N . GLY A 1 543 ? 10.074 -23.962 -13.706 1.00 63.44 543 GLY A N 1
ATOM 4324 C CA . GLY A 1 543 ? 8.767 -24.495 -13.275 1.00 63.44 543 GLY A CA 1
ATOM 4325 C C . GLY A 1 543 ? 8.732 -25.109 -11.863 1.00 63.44 543 GLY A C 1
ATOM 4326 O O . GLY A 1 543 ? 7.677 -25.571 -11.453 1.00 63.44 543 GLY A O 1
ATOM 4327 N N . GLN A 1 544 ? 9.861 -25.126 -11.146 1.00 62.00 544 GLN A N 1
ATOM 4328 C CA . GLN A 1 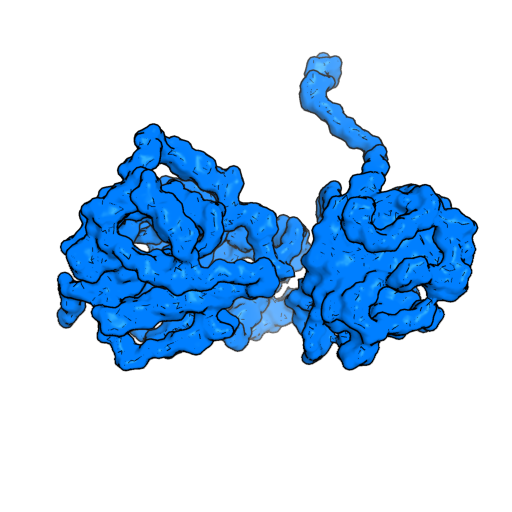544 ? 10.023 -25.614 -9.772 1.00 62.00 544 GLN A CA 1
ATOM 4329 C C . GLN A 1 544 ? 10.586 -24.545 -8.816 1.00 62.00 544 GLN A C 1
ATOM 4331 O O . GLN A 1 544 ? 11.002 -24.874 -7.712 1.00 62.00 544 GLN A O 1
ATOM 4336 N N . GLY A 1 545 ? 10.636 -23.274 -9.231 1.00 67.12 545 GLY A N 1
ATOM 4337 C CA . GLY A 1 545 ? 11.108 -22.169 -8.397 1.00 67.12 545 GLY A CA 1
ATOM 4338 C C . GLY A 1 545 ? 12.190 -21.311 -9.052 1.00 67.12 545 GLY A C 1
ATOM 4339 O O . GLY A 1 545 ? 12.512 -21.441 -10.237 1.00 67.12 545 GLY A O 1
ATOM 4340 N N . THR A 1 546 ? 12.745 -20.405 -8.253 1.00 80.50 546 THR A N 1
ATOM 4341 C CA . THR A 1 546 ? 13.719 -19.401 -8.680 1.00 80.50 546 THR A CA 1
ATOM 4342 C C . THR A 1 546 ? 14.966 -19.454 -7.801 1.00 80.50 546 THR A C 1
ATOM 4344 O O . THR A 1 546 ? 14.862 -19.663 -6.595 1.00 80.50 546 THR A O 1
ATOM 4347 N N . ALA A 1 547 ? 16.133 -19.196 -8.395 1.00 85.50 547 ALA A N 1
ATOM 4348 C CA . ALA A 1 547 ? 17.378 -19.014 -7.654 1.00 85.50 547 ALA A CA 1
ATOM 4349 C C . ALA A 1 547 ? 17.340 -17.791 -6.716 1.00 85.50 547 ALA A C 1
ATOM 4351 O O . ALA A 1 547 ? 16.985 -16.695 -7.163 1.00 85.50 547 ALA A O 1
ATOM 4352 N N . ASN A 1 548 ? 17.759 -17.965 -5.461 1.00 87.88 548 ASN A N 1
ATOM 4353 C CA . ASN A 1 548 ? 18.050 -16.860 -4.552 1.00 87.88 548 ASN A CA 1
ATOM 4354 C C . ASN A 1 548 ? 19.516 -16.443 -4.721 1.00 87.88 548 ASN A C 1
ATOM 4356 O O . ASN A 1 548 ? 20.416 -17.186 -4.335 1.00 87.88 548 ASN A O 1
ATOM 4360 N N . LEU A 1 549 ? 19.762 -15.316 -5.382 1.00 89.88 549 LEU A N 1
ATOM 4361 C CA . LEU A 1 549 ? 21.096 -14.867 -5.769 1.00 89.88 549 LEU A CA 1
ATOM 4362 C C . LEU A 1 549 ? 21.628 -13.844 -4.776 1.00 89.88 549 LEU A C 1
ATOM 4364 O O . LEU A 1 549 ? 21.048 -12.773 -4.623 1.00 89.88 549 LEU A O 1
ATOM 4368 N N . HIS A 1 550 ? 22.790 -14.118 -4.204 1.00 91.81 550 HIS A N 1
ATOM 4369 C CA . HIS A 1 550 ? 23.525 -13.184 -3.367 1.00 91.81 550 HIS A CA 1
ATOM 4370 C C . HIS A 1 550 ? 24.730 -12.646 -4.141 1.00 91.81 550 HIS A C 1
ATOM 4372 O O . HIS A 1 550 ? 25.564 -13.405 -4.636 1.00 91.81 550 HIS A O 1
ATOM 4378 N N . ILE A 1 551 ? 24.817 -11.325 -4.255 1.00 92.88 551 ILE A N 1
ATOM 4379 C CA . ILE A 1 551 ? 25.790 -10.608 -5.079 1.00 92.88 551 ILE A CA 1
ATOM 4380 C C . ILE A 1 551 ? 26.683 -9.765 -4.176 1.00 92.88 551 ILE A C 1
ATOM 4382 O O . ILE A 1 551 ? 26.196 -8.948 -3.391 1.00 92.88 551 ILE A O 1
ATOM 4386 N N . ARG A 1 552 ? 27.994 -9.937 -4.334 1.00 92.94 552 ARG A N 1
ATOM 4387 C CA . ARG A 1 552 ? 29.040 -9.293 -3.540 1.00 92.94 552 ARG A CA 1
ATOM 4388 C C . ARG A 1 552 ? 29.954 -8.472 -4.433 1.00 92.94 552 ARG A C 1
ATOM 4390 O O . ARG A 1 552 ? 30.784 -9.000 -5.174 1.00 92.94 552 ARG A O 1
ATOM 4397 N N . VAL A 1 553 ? 29.782 -7.161 -4.374 1.00 89.88 553 VAL A N 1
ATOM 4398 C CA . VAL A 1 553 ? 30.459 -6.189 -5.240 1.00 89.88 553 VAL A CA 1
ATOM 4399 C C . VAL A 1 553 ? 31.413 -5.274 -4.479 1.00 89.88 553 VAL A C 1
ATOM 4401 O O . VAL A 1 553 ? 32.181 -4.557 -5.118 1.00 89.88 553 VAL A O 1
ATOM 4404 N N . THR A 1 554 ? 31.369 -5.293 -3.143 1.00 84.94 554 THR A N 1
ATOM 4405 C CA . THR A 1 554 ? 32.246 -4.518 -2.257 1.00 84.94 554 THR A CA 1
ATOM 4406 C C . THR A 1 554 ? 33.423 -5.367 -1.779 1.00 84.94 554 THR A C 1
ATOM 4408 O O . THR A 1 554 ? 33.272 -6.563 -1.522 1.00 84.94 554 THR A O 1
ATOM 4411 N N . SER A 1 555 ? 34.601 -4.759 -1.626 1.00 87.19 555 SER A N 1
ATOM 4412 C CA . SER A 1 555 ? 35.834 -5.486 -1.290 1.00 87.19 555 SER A CA 1
ATOM 4413 C C . SER A 1 555 ? 35.826 -6.140 0.093 1.00 87.19 555 SER A C 1
ATOM 4415 O O . SER A 1 555 ? 36.501 -7.140 0.302 1.00 87.19 555 SER A O 1
ATOM 4417 N N . ASP A 1 556 ? 35.072 -5.576 1.035 1.00 86.69 556 ASP A N 1
ATOM 4418 C CA . ASP A 1 556 ? 34.879 -6.089 2.396 1.00 86.69 556 ASP A CA 1
ATOM 4419 C C . ASP A 1 556 ? 33.911 -7.281 2.465 1.00 86.69 556 ASP A C 1
ATOM 4421 O O . ASP A 1 556 ? 33.865 -7.974 3.478 1.00 86.69 556 ASP A O 1
ATOM 4425 N N . SER A 1 557 ? 33.156 -7.539 1.393 1.00 88.56 557 SER A N 1
ATOM 4426 C CA . SER A 1 557 ? 32.199 -8.649 1.324 1.00 88.56 557 SER A CA 1
ATOM 4427 C C . SER A 1 557 ? 32.745 -9.906 0.654 1.00 88.56 557 SER A C 1
ATOM 4429 O O . SER A 1 557 ? 32.104 -10.955 0.724 1.00 88.56 557 SER A O 1
ATOM 4431 N N . TRP A 1 558 ? 33.900 -9.816 -0.011 1.00 93.56 558 TRP A N 1
ATOM 4432 C CA . TRP A 1 558 ? 34.451 -10.930 -0.775 1.00 93.56 558 TRP A CA 1
ATOM 4433 C C . TRP A 1 558 ? 34.994 -12.037 0.117 1.00 93.56 558 TRP A C 1
ATOM 4435 O O . TRP A 1 558 ? 35.699 -11.790 1.095 1.00 93.56 558 TRP A O 1
ATOM 4445 N N . THR A 1 559 ? 34.695 -13.277 -0.259 1.00 95.00 559 THR A N 1
ATOM 4446 C CA . THR A 1 559 ? 35.283 -14.457 0.379 1.00 95.00 559 THR A CA 1
ATOM 4447 C C . THR A 1 559 ? 36.660 -14.754 -0.193 1.00 95.00 559 THR A C 1
ATOM 4449 O O . THR A 1 559 ? 37.567 -15.101 0.565 1.00 95.00 559 THR A O 1
ATOM 4452 N N . TYR A 1 560 ? 36.842 -14.610 -1.507 1.00 94.19 560 TYR A N 1
ATOM 4453 C CA . TYR A 1 560 ? 38.115 -14.879 -2.160 1.00 94.19 560 TYR A CA 1
ATOM 4454 C C . TYR A 1 560 ? 38.839 -13.586 -2.503 1.00 94.19 560 TYR A C 1
ATOM 4456 O O . TYR A 1 560 ? 38.257 -12.572 -2.888 1.00 94.19 560 TYR A O 1
ATOM 4464 N N . LYS A 1 561 ? 40.164 -13.627 -2.360 1.00 88.81 561 LYS A N 1
ATOM 4465 C CA . LYS A 1 561 ? 41.010 -12.490 -2.704 1.00 88.81 561 LYS A CA 1
ATOM 4466 C C . LYS A 1 561 ? 40.942 -12.255 -4.222 1.00 88.81 561 LYS A C 1
ATOM 4468 O O . LYS A 1 561 ? 41.199 -13.198 -4.973 1.00 88.81 561 LYS A O 1
ATOM 4473 N N . PRO A 1 562 ? 40.674 -11.021 -4.688 1.00 93.12 562 PRO A N 1
ATOM 4474 C CA . PRO A 1 562 ? 40.654 -10.727 -6.115 1.00 93.12 562 PRO A CA 1
ATOM 4475 C C . PRO A 1 562 ? 42.056 -10.903 -6.730 1.00 93.12 562 PRO A C 1
ATOM 4477 O O . PRO A 1 562 ? 43.069 -10.758 -6.028 1.00 93.12 562 PRO A O 1
ATOM 4480 N N . PRO A 1 563 ? 42.154 -11.142 -8.050 1.00 94.75 563 PRO A N 1
ATOM 4481 C CA . PRO A 1 563 ? 43.430 -11.112 -8.756 1.00 94.75 563 PRO A CA 1
ATOM 4482 C C . PRO A 1 563 ? 44.105 -9.741 -8.611 1.00 94.75 563 PRO A C 1
ATOM 4484 O O . PRO A 1 563 ? 43.439 -8.707 -8.514 1.00 94.75 563 PRO A O 1
ATOM 4487 N N . HIS A 1 564 ? 45.440 -9.711 -8.606 1.00 91.81 564 HIS A N 1
ATOM 4488 C CA . HIS A 1 564 ? 46.173 -8.466 -8.378 1.00 91.81 564 HIS A CA 1
ATOM 4489 C C . HIS A 1 564 ? 45.790 -7.381 -9.401 1.00 91.81 564 HIS A C 1
ATOM 4491 O O . HIS A 1 564 ? 45.844 -7.598 -10.612 1.00 91.81 564 HIS A O 1
ATOM 4497 N N . GLY A 1 565 ? 45.433 -6.194 -8.903 1.00 88.75 565 GLY A N 1
ATOM 4498 C CA . GLY A 1 565 ? 45.049 -5.038 -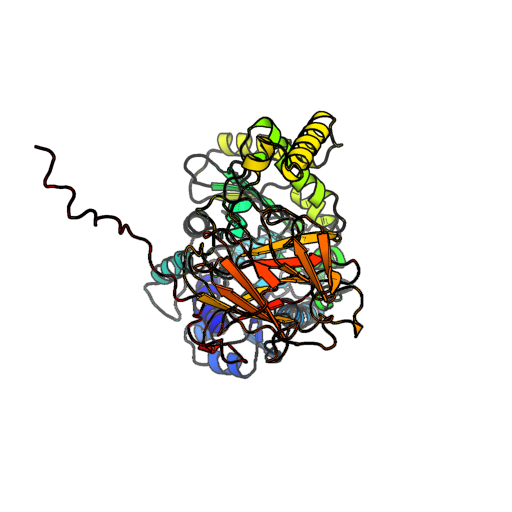9.717 1.00 88.75 565 GLY A CA 1
ATOM 4499 C C . GLY A 1 565 ? 43.563 -4.953 -10.081 1.00 88.75 565 GLY A C 1
ATOM 4500 O O . GLY A 1 565 ? 43.167 -3.946 -10.663 1.00 88.75 565 GLY A O 1
ATOM 4501 N N . PHE A 1 566 ? 42.747 -5.952 -9.727 1.00 94.25 566 PHE A N 1
ATOM 4502 C CA . PHE A 1 566 ? 41.293 -5.906 -9.893 1.00 94.25 566 PHE A CA 1
ATOM 4503 C C . PHE A 1 566 ? 40.628 -5.225 -8.692 1.00 94.25 566 PHE A C 1
ATOM 4505 O O . PHE A 1 566 ? 41.007 -5.461 -7.545 1.00 94.25 566 PHE A O 1
ATOM 4512 N N . ARG A 1 567 ? 39.646 -4.367 -8.972 1.00 92.94 567 ARG A N 1
ATOM 4513 C CA . ARG A 1 567 ? 38.980 -3.489 -7.999 1.00 92.94 567 ARG A CA 1
ATOM 4514 C C . ARG A 1 567 ? 37.513 -3.853 -7.816 1.00 92.94 567 ARG A C 1
ATOM 4516 O O . ARG A 1 567 ? 36.949 -4.614 -8.605 1.00 92.94 567 ARG A O 1
ATOM 4523 N N . SER A 1 568 ? 36.902 -3.301 -6.772 1.00 90.38 568 SER A N 1
ATOM 4524 C CA . SER A 1 568 ? 35.477 -3.477 -6.493 1.00 90.38 568 SER A CA 1
ATOM 4525 C C . SER A 1 568 ? 34.623 -2.650 -7.443 1.00 90.38 568 SER A C 1
ATOM 4527 O O . SER A 1 568 ? 35.068 -1.630 -7.964 1.00 90.38 568 SER A O 1
ATOM 4529 N N . LEU A 1 569 ? 33.368 -3.055 -7.656 1.00 85.12 569 LEU A N 1
ATOM 4530 C CA . LEU A 1 569 ? 32.462 -2.307 -8.541 1.00 85.12 569 LEU A CA 1
ATOM 4531 C C . LEU A 1 569 ? 31.993 -0.974 -7.938 1.00 85.12 569 LEU A C 1
ATOM 4533 O O . LEU A 1 569 ? 31.334 -0.191 -8.619 1.00 85.12 569 LEU A O 1
ATOM 4537 N N . THR A 1 570 ? 32.313 -0.718 -6.668 1.00 78.38 570 THR A N 1
ATOM 4538 C CA . THR A 1 570 ? 32.026 0.548 -5.984 1.00 78.38 570 THR A CA 1
ATOM 4539 C C . THR A 1 570 ? 33.062 1.628 -6.275 1.00 78.38 570 THR A C 1
ATOM 4541 O O . THR A 1 570 ? 32.758 2.809 -6.150 1.00 78.38 570 THR A O 1
ATOM 4544 N N . GLU A 1 571 ? 34.274 1.258 -6.692 1.00 64.75 571 GLU A N 1
ATOM 4545 C CA . GLU A 1 571 ? 35.335 2.201 -7.061 1.00 64.75 571 GLU A CA 1
ATOM 4546 C C . GLU A 1 571 ? 35.157 2.707 -8.501 1.00 64.75 571 GLU A C 1
ATOM 4548 O O . GLU A 1 571 ? 36.038 2.548 -9.341 1.00 64.75 571 GLU A O 1
ATOM 4553 N N . VAL A 1 572 ? 34.010 3.302 -8.836 1.00 55.03 572 VAL A N 1
ATOM 4554 C CA . VAL A 1 572 ? 33.797 3.834 -10.191 1.00 55.03 572 VAL A CA 1
ATOM 4555 C C . VAL A 1 572 ? 34.732 5.025 -10.418 1.00 55.03 572 VAL A C 1
ATOM 4557 O O . VAL A 1 572 ? 34.660 6.028 -9.710 1.00 55.03 572 VAL A O 1
ATOM 4560 N N . VAL A 1 573 ? 35.614 4.933 -11.419 1.00 45.88 573 VAL A N 1
ATOM 4561 C CA . VAL A 1 573 ? 36.451 6.064 -11.843 1.00 45.88 573 VAL A CA 1
ATOM 4562 C C . VAL A 1 573 ? 35.530 7.118 -12.468 1.00 45.88 573 VAL A C 1
ATOM 4564 O O . VAL A 1 573 ? 34.891 6.824 -13.480 1.00 45.88 573 VAL A O 1
ATOM 4567 N N . PRO A 1 574 ? 35.438 8.341 -11.915 1.00 40.69 574 PRO A N 1
ATOM 4568 C CA . PRO A 1 574 ? 34.581 9.368 -12.482 1.00 40.69 574 PRO A CA 1
ATOM 4569 C C . PRO A 1 574 ? 35.151 9.826 -13.828 1.00 40.69 574 PRO A C 1
ATOM 4571 O O . PRO A 1 574 ? 36.150 10.546 -13.898 1.00 40.69 574 PRO A O 1
ATOM 4574 N N . GLY A 1 575 ? 34.496 9.432 -14.918 1.00 37.44 575 GLY A N 1
ATOM 4575 C CA . GLY A 1 575 ? 34.608 10.140 -16.186 1.00 37.44 575 GLY A CA 1
ATOM 4576 C C . GLY A 1 575 ? 33.964 11.521 -16.034 1.00 37.44 575 GLY A C 1
ATOM 4577 O O . GLY A 1 575 ? 32.753 11.614 -15.864 1.00 37.44 575 GLY A O 1
ATOM 4578 N N . ARG A 1 576 ? 34.791 12.578 -16.045 1.00 32.44 576 ARG A N 1
ATOM 4579 C CA . ARG A 1 576 ? 34.420 14.013 -16.127 1.00 32.44 576 ARG A CA 1
ATOM 4580 C C . ARG A 1 576 ? 33.250 14.245 -17.109 1.00 32.44 576 ARG A C 1
ATOM 4582 O O . ARG A 1 576 ? 33.222 13.614 -18.156 1.00 32.44 576 ARG A O 1
ATOM 4589 N N . GLU A 1 577 ? 32.306 15.158 -16.870 1.00 28.31 577 GLU A N 1
ATOM 4590 C CA . GLU A 1 577 ? 32.450 16.487 -16.253 1.00 28.31 577 GLU A CA 1
ATOM 4591 C C . GLU A 1 577 ? 31.566 16.724 -15.010 1.00 28.31 577 GLU A C 1
ATOM 4593 O O . GLU A 1 577 ? 30.382 16.388 -15.017 1.00 28.31 577 GLU A O 1
ATOM 4598 N N . PRO A 1 578 ? 32.091 17.377 -13.955 1.00 35.66 578 PRO A N 1
ATOM 4599 C CA . PRO A 1 578 ? 31.259 17.945 -12.905 1.00 35.66 578 PRO A CA 1
ATOM 4600 C C . PRO A 1 578 ? 30.487 19.155 -13.446 1.00 35.66 578 PRO A C 1
ATOM 4602 O O . PRO A 1 578 ? 31.069 20.093 -13.992 1.00 35.66 578 PRO A O 1
ATOM 4605 N N . SER A 1 579 ? 29.169 19.146 -13.250 1.00 37.84 579 SER A N 1
ATOM 4606 C CA . SER A 1 579 ? 28.306 20.310 -13.430 1.00 37.84 579 SER A CA 1
ATOM 4607 C C . SER A 1 579 ? 28.871 21.508 -12.666 1.00 37.84 579 SER A C 1
ATOM 4609 O O . SER A 1 579 ? 29.066 21.437 -11.450 1.00 37.84 579 SER A O 1
ATOM 4611 N N . VAL A 1 580 ? 29.115 22.608 -13.378 1.00 36.34 580 VAL A N 1
ATOM 4612 C CA . VAL A 1 580 ? 29.477 23.900 -12.788 1.00 36.34 580 VAL A CA 1
ATOM 4613 C C . VAL A 1 580 ? 28.415 24.277 -11.740 1.00 36.34 580 VAL A C 1
ATOM 4615 O O . VAL A 1 580 ? 27.223 24.252 -12.059 1.00 36.34 580 VAL A O 1
ATOM 4618 N N . PRO A 1 581 ? 28.796 24.625 -10.498 1.00 35.06 581 PRO A N 1
ATOM 4619 C CA . PRO A 1 581 ? 27.857 25.146 -9.514 1.00 35.06 581 PRO A CA 1
ATOM 4620 C C . PRO A 1 581 ? 27.139 26.389 -10.059 1.00 35.06 581 PRO A C 1
ATOM 4622 O O . PRO A 1 581 ? 27.770 27.289 -10.613 1.00 35.06 581 PRO A O 1
ATOM 4625 N N . ILE A 1 582 ? 25.822 26.473 -9.849 1.00 37.25 582 ILE A N 1
ATOM 4626 C CA . ILE A 1 582 ? 24.951 27.585 -10.292 1.00 37.25 582 ILE A CA 1
ATOM 4627 C C . ILE A 1 582 ? 25.443 28.968 -9.797 1.00 37.25 582 ILE A C 1
ATOM 4629 O O . ILE A 1 582 ? 25.075 29.998 -10.356 1.00 37.25 582 ILE A O 1
ATOM 4633 N N . SER A 1 583 ? 26.359 29.015 -8.827 1.00 37.81 583 SER A N 1
ATOM 4634 C CA . SER A 1 583 ? 27.007 30.236 -8.340 1.00 37.81 583 SER A CA 1
ATOM 4635 C C . SER A 1 583 ? 28.044 30.872 -9.285 1.00 37.81 583 SER A C 1
ATOM 4637 O O . SER A 1 583 ? 28.553 31.939 -8.954 1.00 37.81 583 SER A O 1
ATOM 4639 N N . GLN A 1 584 ? 28.354 30.291 -10.455 1.00 40.75 584 GLN A N 1
ATOM 4640 C CA . GLN A 1 584 ? 29.289 30.887 -11.435 1.00 40.75 584 GLN A CA 1
ATOM 4641 C C . GLN A 1 584 ? 28.669 31.289 -12.789 1.00 40.75 584 GLN A C 1
ATOM 4643 O O . GLN A 1 584 ? 29.392 31.680 -13.704 1.00 40.75 584 GLN A O 1
ATOM 4648 N N . VAL A 1 585 ? 27.337 31.278 -12.932 1.00 39.31 585 VAL A N 1
ATOM 4649 C CA . VAL A 1 585 ? 26.660 31.681 -14.188 1.00 39.31 585 VAL A CA 1
ATOM 4650 C C . VAL A 1 585 ? 26.386 33.199 -14.273 1.00 39.31 585 VAL A C 1
ATOM 4652 O O . VAL A 1 585 ? 26.049 33.704 -15.340 1.00 39.31 585 VAL A O 1
ATOM 4655 N N . SER A 1 586 ? 26.622 33.992 -13.220 1.00 40.59 586 SER A N 1
ATOM 4656 C CA . SER A 1 586 ? 26.321 35.440 -13.224 1.00 40.59 586 SER A CA 1
ATOM 4657 C C . SER A 1 586 ? 27.475 36.366 -13.657 1.00 40.59 586 SER A C 1
ATOM 4659 O O . SER A 1 586 ? 27.563 37.492 -13.171 1.00 40.59 586 SER A O 1
ATOM 4661 N N . ALA A 1 587 ? 28.375 35.930 -14.545 1.00 41.06 587 ALA A N 1
ATOM 4662 C CA . ALA A 1 587 ? 29.473 36.787 -15.028 1.00 41.06 587 ALA A CA 1
ATOM 4663 C C . ALA A 1 587 ? 29.718 36.760 -16.548 1.00 41.06 587 ALA A C 1
ATOM 4665 O O . ALA A 1 587 ? 30.730 37.286 -17.007 1.00 41.06 587 ALA A O 1
ATOM 4666 N N . LYS A 1 588 ? 28.808 36.188 -17.350 1.00 41.53 588 LYS A N 1
ATOM 4667 C CA . LYS A 1 588 ? 28.849 36.284 -18.823 1.00 41.53 588 LYS A CA 1
ATOM 4668 C C . LYS A 1 588 ? 27.453 36.318 -19.451 1.00 41.53 588 LYS A C 1
ATOM 4670 O O . LYS A 1 588 ? 27.121 35.468 -20.263 1.00 41.53 588 LYS A O 1
ATOM 4675 N N . VAL A 1 589 ? 26.668 37.325 -19.081 1.00 34.59 589 VAL A N 1
ATOM 4676 C CA . VAL A 1 589 ? 25.751 38.021 -19.998 1.00 34.59 589 VAL A CA 1
ATOM 4677 C C . VAL A 1 589 ? 25.772 39.483 -19.554 1.00 34.59 589 VAL A C 1
ATOM 4679 O O . VAL A 1 589 ? 25.097 39.862 -18.600 1.00 34.59 589 VAL A O 1
ATOM 4682 N N . GLY A 1 590 ? 26.671 40.249 -20.168 1.00 39.50 590 GLY A N 1
ATOM 4683 C CA . GLY A 1 590 ? 26.452 41.671 -20.408 1.00 39.50 590 GLY A CA 1
ATOM 4684 C C . GLY A 1 590 ? 25.767 41.819 -21.754 1.00 39.50 590 GLY A C 1
ATOM 4685 O O . GLY A 1 590 ? 26.041 40.951 -22.620 1.00 39.50 590 GLY A O 1
#